Protein AF-A0A7V6HA42-F1 (afdb_monomer_lite)

Radius of gyration: 29.82 Å; chains: 1; bounding box: 73×86×100 Å

Sequence (448 aa):
MPERFSRFILLVAVVLAMALSLPCAVLAARSSFYERDGDFLLFQGSDQASVTAIGRHRIIYTETPSPRYETEALFPDGSWVVVNQDNGDRLLEIQTFNPKMTFQLETALPLFDQPSDHERYSLNRNAEPNLYMVGRKAYDFVELSLADGSTGWIRLPENTTDRELVKPGHFIGQLKTLDERISRDLTVKTEISPAAARAQTDMVPEYVTVHNASNFEDYADAEWHAYQLSILTYTPGVTYHYVVDDKEAFHLTPLNEVTYHAGDRFLNGNGASVAIEICDYANGRYYPAAEVNGAKLAASVLYQLGLPKENLRFHRDWNGKECPLSMIEQSRGSVGLEAFVELVYAEYETLVLTYGQPERLVGEPDPAAAMTRPVRQRETFLRESLVRETDVAGAEVTRYVMESVEVPDRSDYGALPWIAGGIFVLTVAGGIVYSVRRSKDQGFPLDP

Foldseek 3Di:
DPPVVVVVVVVVVVVVVVVVPDPPPPPPFPFDKDWDWAWKWKQFAPVGDIATWTKIWIWTQGPDDATDTWIWTQGPVRDIDTQDVVRVMDIWGKDFDVVWFKKFFQAWFWWFPDPDPDPVRTPVGTDHGDIFTFGIDTQQKTWGQDPVRDITIGGQDWPDFDDDPPRRMATPQDAFDFDQVQLPQAAEAEDAADPQLFRSAFAQAAAAAEFEPPDADQPQAQVVVLVVSNPDRHDPDFDAQWEFELHHMYGHGTPGGFTHHLPLPRHCVRRHYHYYYQYPDDPLPRSQSSLLSSLSVRLSVCQQQLYDLVRYHYSCSRRNPCTVVCQCVVPSVHPHDVVSSVSNVVSNVVSCVVPNRRDRRRDDPDVVVVPPDDDDDFDKDWDWDWDWDADPVGHIDIDIDTDTDGDPDPPPDDDDDDDDDDDDDDDDDDDDDDDDDDDDDDDDDDDD

Structure (mmCIF, N/CA/C/O backbone):
data_AF-A0A7V6HA42-F1
#
_entry.id   AF-A0A7V6HA42-F1
#
loop_
_atom_site.group_PDB
_atom_site.id
_atom_site.type_symbol
_atom_site.label_atom_id
_atom_site.label_alt_id
_atom_site.label_comp_id
_atom_site.label_asym_id
_atom_site.label_entity_id
_atom_site.label_seq_id
_atom_site.pdbx_PDB_ins_code
_atom_site.Cartn_x
_atom_site.Cartn_y
_atom_site.Cartn_z
_atom_site.occupancy
_atom_site.B_iso_or_equiv
_atom_site.auth_seq_id
_atom_site.auth_comp_id
_atom_site.auth_asym_id
_atom_site.auth_atom_id
_atom_site.pdbx_PDB_model_num
ATOM 1 N N . MET A 1 1 ? 5.330 -2.368 -69.471 1.00 52.22 1 MET A N 1
ATOM 2 C CA . MET A 1 1 ? 5.519 -1.900 -68.082 1.00 52.22 1 MET A CA 1
ATOM 3 C C . MET A 1 1 ? 5.050 -0.443 -67.827 1.00 52.22 1 MET A C 1
ATOM 5 O O . MET A 1 1 ? 5.835 0.308 -67.268 1.00 52.22 1 MET A O 1
ATOM 9 N N . PRO A 1 2 ? 3.797 -0.016 -68.126 1.00 48.62 2 PRO A N 1
ATOM 10 C CA . PRO A 1 2 ? 3.289 1.267 -67.596 1.00 48.62 2 PRO A CA 1
ATOM 11 C C . PRO A 1 2 ? 2.179 1.127 -66.533 1.00 48.62 2 PRO A C 1
ATOM 13 O O . PRO A 1 2 ? 1.991 2.024 -65.719 1.00 48.62 2 PRO A O 1
ATOM 16 N N . GLU A 1 3 ? 1.464 -0.000 -66.466 1.00 45.16 3 GLU A N 1
ATOM 17 C CA . GLU A 1 3 ? 0.242 -0.085 -65.643 1.00 45.16 3 GLU A CA 1
ATOM 18 C C . GLU A 1 3 ? 0.476 -0.327 -64.142 1.00 45.16 3 GLU A C 1
ATOM 20 O O . GLU A 1 3 ? -0.359 0.047 -63.319 1.00 45.16 3 GLU A O 1
ATOM 25 N N . ARG A 1 4 ? 1.622 -0.900 -63.744 1.00 45.44 4 ARG A N 1
ATOM 26 C CA . ARG A 1 4 ? 1.931 -1.144 -62.319 1.00 45.44 4 ARG A CA 1
ATOM 27 C C . ARG A 1 4 ? 2.434 0.101 -61.577 1.00 45.44 4 ARG A C 1
ATOM 29 O O . ARG A 1 4 ? 2.236 0.189 -60.372 1.00 45.44 4 ARG A O 1
ATOM 36 N N . PHE A 1 5 ? 3.006 1.080 -62.283 1.00 45.78 5 PHE A N 1
ATOM 37 C CA . PHE A 1 5 ? 3.467 2.341 -61.682 1.00 45.78 5 PHE A CA 1
ATOM 38 C C . PHE A 1 5 ? 2.310 3.318 -61.422 1.00 45.78 5 PHE A C 1
ATOM 40 O O . PHE A 1 5 ? 2.297 4.017 -60.413 1.00 45.78 5 PHE A O 1
ATOM 47 N N . SER A 1 6 ? 1.286 3.309 -62.282 1.00 49.53 6 SER A N 1
ATOM 48 C CA . SER A 1 6 ? 0.125 4.197 -62.145 1.00 49.53 6 SER A CA 1
ATOM 49 C C . SER A 1 6 ? -0.781 3.812 -60.963 1.00 49.53 6 SER A C 1
ATOM 51 O O . SER A 1 6 ? -1.270 4.686 -60.252 1.00 49.53 6 SER A O 1
ATOM 53 N N . ARG A 1 7 ? -0.919 2.510 -60.658 1.00 46.53 7 ARG A N 1
ATOM 54 C CA . ARG A 1 7 ? -1.673 2.043 -59.477 1.00 46.53 7 ARG A CA 1
ATOM 55 C C . ARG A 1 7 ? -0.972 2.334 -58.146 1.00 46.53 7 ARG A C 1
ATOM 57 O O . ARG A 1 7 ? -1.657 2.551 -57.154 1.00 46.53 7 ARG A O 1
ATOM 64 N N . PHE A 1 8 ? 0.361 2.383 -58.121 1.00 48.44 8 PHE A N 1
ATOM 65 C CA . PHE A 1 8 ? 1.121 2.688 -56.903 1.00 48.44 8 PHE A CA 1
ATOM 66 C C . PHE A 1 8 ? 1.039 4.180 -56.540 1.00 48.44 8 PHE A C 1
ATOM 68 O O . PHE A 1 8 ? 0.857 4.526 -55.378 1.00 48.44 8 PHE A O 1
ATOM 75 N N . ILE A 1 9 ? 1.066 5.065 -57.544 1.00 53.25 9 ILE A N 1
ATOM 76 C CA . ILE A 1 9 ? 0.915 6.516 -57.348 1.00 53.25 9 ILE A CA 1
ATOM 77 C C . ILE A 1 9 ? -0.519 6.873 -56.925 1.00 53.25 9 ILE A C 1
ATOM 79 O O . ILE A 1 9 ? -0.705 7.724 -56.059 1.00 53.25 9 ILE A O 1
ATOM 83 N N . LEU A 1 10 ? -1.534 6.184 -57.463 1.00 48.78 10 LEU A N 1
ATOM 84 C CA . LEU A 1 10 ? -2.928 6.406 -57.066 1.00 48.78 10 LEU A CA 1
ATOM 85 C C . LEU A 1 10 ? -3.211 5.916 -55.634 1.00 48.78 10 LEU A C 1
ATOM 87 O O . LEU A 1 10 ? -3.948 6.572 -54.906 1.00 48.78 10 LEU A O 1
ATOM 91 N N . LEU A 1 11 ? -2.595 4.808 -55.201 1.00 45.09 11 LEU A N 1
ATOM 92 C CA . LEU A 1 11 ? -2.746 4.292 -53.836 1.00 45.09 11 LEU A CA 1
ATOM 93 C C . LEU A 1 11 ? -2.075 5.214 -52.802 1.00 45.09 11 LEU A C 1
ATOM 95 O O . LEU A 1 11 ? -2.665 5.495 -51.765 1.00 45.09 11 LEU A O 1
ATOM 99 N N . VAL A 1 12 ? -0.891 5.757 -53.112 1.00 50.09 12 VAL A N 1
ATOM 100 C CA . VAL A 1 12 ? -0.201 6.733 -52.247 1.00 50.09 12 VAL A CA 1
ATOM 101 C C . VAL A 1 12 ? -0.962 8.064 -52.187 1.00 50.09 12 VAL A C 1
ATOM 103 O O . VAL A 1 12 ? -1.073 8.650 -51.115 1.00 50.09 12 VAL A O 1
ATOM 106 N N . ALA A 1 13 ? -1.560 8.514 -53.296 1.00 46.91 13 ALA A N 1
ATOM 107 C CA . ALA A 1 13 ? -2.374 9.731 -53.321 1.00 46.91 13 ALA A CA 1
ATOM 108 C C . ALA A 1 13 ? -3.707 9.584 -52.562 1.00 46.91 13 ALA A C 1
ATOM 110 O O . ALA A 1 13 ? -4.138 10.532 -51.914 1.00 46.91 13 ALA A O 1
ATOM 111 N N . VAL A 1 14 ? -4.343 8.405 -52.589 1.00 48.69 14 VAL A N 1
ATOM 112 C CA . VAL A 1 14 ? -5.576 8.135 -51.823 1.00 48.69 14 VAL A CA 1
ATOM 113 C C . VAL A 1 14 ? -5.285 7.995 -50.325 1.00 48.69 14 VAL A C 1
ATOM 115 O O . VAL A 1 14 ? -6.056 8.504 -49.516 1.00 48.69 14 VAL A O 1
ATOM 118 N N . VAL A 1 15 ? -4.147 7.405 -49.941 1.00 48.31 15 VAL A N 1
ATOM 119 C CA . VAL A 1 15 ? -3.717 7.340 -48.531 1.00 48.31 15 VAL A CA 1
ATOM 120 C C . VAL A 1 15 ? -3.322 8.728 -48.001 1.00 48.31 15 VAL A C 1
ATOM 122 O O . VAL A 1 15 ? -3.699 9.070 -46.882 1.00 48.31 15 VAL A O 1
ATOM 125 N N . LEU A 1 16 ? -2.664 9.579 -48.804 1.00 40.06 16 LEU A N 1
ATOM 126 C CA . LEU A 1 16 ? -2.391 10.973 -48.417 1.00 40.06 16 LEU A CA 1
ATOM 127 C C . LEU A 1 16 ? -3.655 11.849 -48.383 1.00 40.06 16 LEU A C 1
ATOM 129 O O . LEU A 1 16 ? -3.765 12.716 -47.521 1.00 40.06 16 LEU A O 1
ATOM 133 N N . ALA A 1 17 ? -4.621 11.632 -49.281 1.00 39.47 17 ALA A N 1
ATOM 134 C CA . ALA A 1 17 ? -5.876 12.386 -49.287 1.00 39.47 17 ALA A CA 1
ATOM 135 C C . ALA A 1 17 ? -6.802 11.992 -48.123 1.00 39.47 17 ALA A C 1
ATOM 137 O O . ALA A 1 17 ? -7.477 12.859 -47.577 1.00 39.47 17 ALA A O 1
ATOM 138 N N . MET A 1 18 ? -6.782 10.726 -47.681 1.00 37.75 18 MET A N 1
ATOM 139 C CA . MET A 1 18 ? -7.481 10.296 -46.461 1.00 37.75 18 MET A CA 1
ATOM 140 C C . MET A 1 18 ? -6.810 10.799 -45.172 1.00 37.75 18 MET A C 1
ATOM 142 O O . MET A 1 18 ? -7.495 10.979 -44.170 1.00 37.75 18 MET A O 1
ATOM 146 N N . ALA A 1 19 ? -5.506 11.099 -45.199 1.00 40.06 19 ALA A N 1
ATOM 147 C CA . ALA A 1 19 ? -4.806 11.743 -44.084 1.00 40.06 19 ALA A CA 1
ATOM 148 C C . ALA A 1 19 ? -5.057 13.266 -43.995 1.00 40.06 19 ALA A C 1
ATOM 150 O O . ALA A 1 19 ? -4.830 13.863 -42.946 1.00 40.06 19 ALA A O 1
ATOM 151 N N . LEU A 1 20 ? -5.546 13.898 -45.072 1.00 39.34 20 LEU A N 1
ATOM 152 C CA . LEU A 1 20 ? -5.765 15.352 -45.165 1.00 39.34 20 LEU A CA 1
ATOM 153 C C . LEU A 1 20 ? -7.242 15.777 -45.093 1.00 39.34 20 LEU A C 1
ATOM 155 O O . LEU A 1 20 ? -7.537 16.968 -45.164 1.00 39.34 20 LEU A O 1
ATOM 159 N N . SER A 1 21 ? -8.171 14.833 -44.917 1.00 38.72 21 SER A N 1
ATOM 160 C CA . SER A 1 21 ? -9.599 15.111 -44.707 1.00 38.72 21 SER A CA 1
ATOM 161 C C . SER A 1 21 ? -10.108 14.602 -43.359 1.00 38.72 21 SER A C 1
ATOM 163 O O . SER A 1 21 ? -11.267 14.198 -43.242 1.00 38.72 21 SER A O 1
ATOM 165 N N . LEU A 1 22 ? -9.256 14.606 -42.332 1.00 37.03 22 LEU A N 1
ATOM 166 C CA . LEU A 1 22 ? -9.762 14.612 -40.967 1.00 37.03 22 LEU A CA 1
ATOM 167 C C . LEU A 1 22 ? -10.453 15.968 -40.769 1.00 37.03 22 LEU A C 1
ATOM 169 O O . LEU A 1 22 ? -9.834 16.999 -41.056 1.00 37.03 22 LEU A O 1
ATOM 173 N N . PRO A 1 23 ? -11.730 16.007 -40.342 1.00 36.47 23 PRO A N 1
ATOM 174 C CA . PRO A 1 23 ? -12.334 17.267 -39.948 1.00 36.47 23 PRO A CA 1
ATOM 175 C C . PRO A 1 23 ? -11.401 17.901 -38.924 1.00 36.47 23 PRO A C 1
ATOM 177 O O . PRO A 1 23 ? -10.798 17.183 -38.127 1.00 36.47 23 PRO A O 1
ATOM 180 N N . CYS A 1 24 ? -11.262 19.225 -38.995 1.00 34.31 24 CYS A N 1
ATOM 181 C CA . CYS A 1 24 ? -10.639 20.041 -37.968 1.00 34.31 24 CYS A CA 1
ATOM 182 C C . CYS A 1 24 ? -11.314 19.660 -36.647 1.00 34.31 24 CYS A C 1
ATOM 184 O O . CYS A 1 24 ? -12.379 20.178 -36.308 1.00 34.31 24 CYS A O 1
ATOM 186 N N . ALA A 1 25 ? -10.764 18.649 -35.979 1.00 35.97 25 ALA A N 1
ATOM 187 C CA . ALA A 1 25 ? -11.203 18.232 -34.681 1.00 35.97 25 ALA A CA 1
ATOM 188 C C . ALA A 1 25 ? -10.889 19.455 -33.846 1.00 35.97 25 ALA A C 1
ATOM 190 O O . ALA A 1 25 ? -9.731 19.849 -33.703 1.00 35.97 25 ALA A O 1
ATOM 191 N N . VAL A 1 26 ? -11.947 20.108 -33.376 1.00 33.31 26 VAL A N 1
ATOM 192 C CA . VAL A 1 26 ? -11.886 20.839 -32.123 1.00 33.31 26 VAL A CA 1
ATOM 193 C C . VAL A 1 26 ? -10.992 19.982 -31.235 1.00 33.31 26 VAL A C 1
ATOM 195 O O . VAL A 1 26 ? -11.309 18.807 -31.030 1.00 33.31 26 VAL A O 1
ATOM 198 N N . LEU A 1 27 ? -9.831 20.513 -30.842 1.00 34.91 27 LEU A N 1
ATOM 199 C CA . LEU A 1 27 ? -9.032 19.972 -29.752 1.00 34.91 27 LEU A CA 1
ATOM 200 C C . LEU A 1 27 ? -9.965 20.000 -28.539 1.00 34.91 27 LEU A C 1
ATOM 202 O O . LEU A 1 27 ? -10.004 20.958 -27.776 1.00 34.91 27 LEU A O 1
ATOM 206 N N . ALA A 1 28 ? -10.840 19.001 -28.448 1.00 34.16 28 ALA A N 1
ATOM 207 C CA . ALA A 1 28 ? -11.489 18.637 -27.222 1.00 34.16 28 ALA A CA 1
ATOM 208 C C . ALA A 1 28 ? -10.314 18.180 -26.380 1.00 34.16 28 ALA A C 1
ATOM 210 O O . ALA A 1 28 ? -9.747 17.122 -26.664 1.00 34.16 28 ALA A O 1
ATOM 211 N N . ALA A 1 29 ? -9.895 19.048 -25.458 1.00 37.75 29 ALA A N 1
ATOM 212 C CA . ALA A 1 29 ? -8.908 18.713 -24.455 1.00 37.75 29 ALA A CA 1
ATOM 213 C C . ALA A 1 29 ? -9.245 17.304 -23.968 1.00 37.75 29 ALA A C 1
ATOM 215 O O . ALA A 1 29 ? -10.366 17.067 -23.501 1.00 37.75 29 ALA A O 1
ATOM 216 N N . ARG A 1 30 ? -8.350 16.341 -24.202 1.00 39.38 30 ARG A N 1
ATOM 217 C CA . ARG A 1 30 ? -8.581 14.974 -23.737 1.00 39.38 30 ARG A CA 1
ATOM 218 C C . ARG A 1 30 ? -8.396 15.015 -22.230 1.00 39.38 30 ARG A C 1
ATOM 220 O O . ARG A 1 30 ? -7.296 14.797 -21.740 1.00 39.38 30 ARG A O 1
ATOM 227 N N . SER A 1 31 ? -9.465 15.301 -21.496 1.00 46.41 31 SER A N 1
ATOM 228 C CA . SER A 1 31 ? -9.495 14.982 -20.082 1.00 46.41 31 SER A CA 1
ATOM 229 C C . SER A 1 31 ? -9.610 13.469 -19.958 1.00 46.41 31 SER A C 1
ATOM 231 O O . SER A 1 31 ? -10.688 12.888 -20.076 1.00 46.41 31 SER A O 1
ATOM 233 N N . SER A 1 32 ? -8.474 12.799 -19.770 1.00 54.22 32 SER A N 1
ATOM 234 C CA . SER A 1 32 ? -8.505 11.508 -19.098 1.00 54.22 32 SER A CA 1
ATOM 235 C C . SER A 1 32 ? -8.945 11.759 -17.657 1.00 54.22 32 SER A C 1
ATOM 237 O O . SER A 1 32 ? -8.705 12.830 -17.089 1.00 54.22 32 SER A O 1
ATOM 239 N N . PHE A 1 33 ? -9.626 10.790 -17.065 1.00 56.53 33 PHE A N 1
ATOM 240 C CA . PHE A 1 33 ? -9.879 10.819 -15.640 1.00 56.53 33 PHE A CA 1
ATOM 241 C C . PHE A 1 33 ? -9.816 9.415 -15.054 1.00 56.53 33 PHE A C 1
ATOM 243 O O . PHE A 1 33 ? -10.114 8.442 -15.745 1.00 56.53 33 PHE A O 1
ATOM 250 N N . TYR A 1 34 ? -9.372 9.321 -13.805 1.00 61.88 34 TYR A N 1
ATOM 251 C CA . TYR A 1 34 ? -9.397 8.084 -13.028 1.00 61.88 34 TYR A CA 1
ATOM 252 C C . TYR A 1 34 ? -10.544 8.172 -12.026 1.00 61.88 34 TYR A C 1
ATOM 254 O O . TYR A 1 34 ? -10.629 9.171 -11.312 1.00 61.88 34 TYR A O 1
ATOM 262 N N . GLU A 1 35 ? -11.424 7.167 -12.005 1.00 67.88 35 GLU A N 1
ATOM 263 C CA . GLU A 1 35 ? -12.511 7.052 -11.028 1.00 67.88 35 GLU A CA 1
ATOM 264 C C . GLU A 1 35 ? -12.312 5.805 -10.183 1.00 67.88 35 GLU A C 1
ATOM 266 O O . GLU A 1 35 ? -12.029 4.725 -10.706 1.00 67.88 35 GLU A O 1
ATOM 271 N N . ARG A 1 36 ? -12.514 5.949 -8.876 1.00 68.56 36 ARG A N 1
ATOM 272 C CA . ARG A 1 36 ? -12.565 4.816 -7.962 1.00 68.56 36 ARG A CA 1
ATOM 273 C C . ARG A 1 36 ? -13.710 4.977 -6.986 1.00 68.56 36 ARG A C 1
ATOM 275 O O . ARG A 1 36 ? -13.745 5.969 -6.257 1.00 68.56 36 ARG A O 1
ATOM 282 N N . ASP A 1 37 ? -14.579 3.975 -6.964 1.00 70.25 37 ASP A N 1
ATOM 283 C CA . ASP A 1 37 ? -15.647 3.852 -5.982 1.00 70.25 37 ASP A CA 1
ATOM 284 C C . ASP A 1 37 ? -15.126 3.177 -4.698 1.00 70.25 37 ASP A C 1
ATOM 286 O O . ASP A 1 37 ? -14.167 2.399 -4.724 1.00 70.25 37 ASP A O 1
ATOM 290 N N . GLY A 1 38 ? -15.769 3.472 -3.573 1.00 72.12 38 GLY A N 1
ATOM 291 C CA . GLY A 1 38 ? -15.475 2.882 -2.267 1.00 72.12 38 GLY A CA 1
ATOM 292 C C . GLY A 1 38 ? -16.527 3.266 -1.230 1.00 72.12 38 GLY A C 1
ATOM 293 O O . GLY A 1 38 ? -17.397 4.103 -1.495 1.00 72.12 38 GLY A O 1
ATOM 294 N N . ASP A 1 39 ? -16.441 2.663 -0.047 1.00 79.19 39 ASP A N 1
ATOM 295 C CA . ASP A 1 39 ? -17.234 3.075 1.109 1.00 79.19 39 ASP A CA 1
ATOM 296 C C . ASP A 1 39 ? -16.535 4.251 1.783 1.00 79.19 39 ASP A C 1
ATOM 298 O O . ASP A 1 39 ? -15.363 4.156 2.144 1.00 79.19 39 ASP A O 1
ATOM 302 N N . PHE A 1 40 ? -17.236 5.366 1.975 1.00 79.06 40 PHE A N 1
ATOM 303 C CA . PHE A 1 40 ? -16.647 6.538 2.609 1.00 79.06 40 PHE A CA 1
ATOM 304 C C . PHE A 1 40 ? -17.547 7.111 3.698 1.00 79.06 40 PHE A C 1
ATOM 306 O O . PHE A 1 40 ? -18.774 6.981 3.709 1.00 79.06 40 PHE A O 1
ATOM 313 N N . LEU A 1 41 ? -16.906 7.806 4.624 1.00 82.38 41 LEU A N 1
ATOM 314 C CA . LEU A 1 41 ? -17.550 8.679 5.578 1.00 82.38 41 LEU A CA 1
ATOM 315 C C . LEU A 1 41 ? -17.132 10.113 5.269 1.00 82.38 41 LEU A C 1
ATOM 317 O O . LEU A 1 41 ? -15.956 10.469 5.378 1.00 82.38 41 LEU A O 1
ATOM 321 N N . LEU A 1 42 ? -18.103 10.925 4.857 1.00 81.31 42 LEU A N 1
ATOM 322 C CA . LEU A 1 42 ? -17.901 12.348 4.627 1.00 81.31 42 LEU A CA 1
ATOM 323 C C . LEU A 1 42 ? -18.226 13.110 5.905 1.00 81.31 42 LEU A C 1
ATOM 325 O O . LEU A 1 42 ? -19.347 13.023 6.393 1.00 81.31 42 LEU A O 1
ATOM 329 N N . PHE A 1 43 ? -17.268 13.885 6.396 1.00 82.25 43 PHE A N 1
ATOM 330 C CA . PHE A 1 43 ? -17.441 14.899 7.428 1.00 82.25 43 PHE A CA 1
ATOM 331 C C . PHE A 1 43 ? -17.583 16.254 6.744 1.00 82.25 43 PHE A C 1
ATOM 333 O O . PHE A 1 43 ? -16.677 16.656 6.014 1.00 82.25 43 PHE A O 1
ATOM 340 N N . GLN A 1 44 ? -18.704 16.939 6.967 1.00 78.44 44 GLN A N 1
ATOM 341 C CA . GLN A 1 44 ? -19.002 18.224 6.336 1.00 78.44 44 GLN A CA 1
ATOM 342 C C . GLN A 1 44 ? -18.708 19.394 7.277 1.00 78.44 44 GLN A C 1
ATOM 344 O O . GLN A 1 44 ? -19.279 19.486 8.368 1.00 78.44 44 GLN A O 1
ATOM 349 N N . GLY A 1 45 ? -17.862 20.312 6.810 1.00 72.94 45 GLY A N 1
ATOM 350 C CA . GLY A 1 45 ? -17.476 21.529 7.512 1.00 72.94 45 GLY A CA 1
ATOM 351 C C . GLY A 1 45 ? -16.706 21.309 8.820 1.00 72.94 45 GLY A C 1
ATOM 352 O O . GLY A 1 45 ? -16.531 20.195 9.320 1.00 72.94 45 GLY A O 1
ATOM 353 N N . SER A 1 46 ? -16.284 22.419 9.433 1.00 66.88 46 SER A N 1
ATOM 354 C CA . SER A 1 46 ? -15.661 22.415 10.767 1.00 66.88 46 SER A CA 1
ATOM 355 C C . SER A 1 46 ? -16.569 21.826 11.852 1.00 66.88 46 SER A C 1
ATOM 357 O O . SER A 1 46 ? -16.074 21.285 12.837 1.00 66.88 46 SER A O 1
ATOM 359 N N . ASP A 1 47 ? -17.888 21.875 11.636 1.00 61.00 47 ASP A N 1
ATOM 360 C CA . ASP A 1 47 ? -18.916 21.396 12.564 1.00 61.00 47 ASP A CA 1
ATOM 361 C C . ASP A 1 47 ? -19.317 19.927 12.294 1.00 61.00 47 ASP A C 1
ATOM 363 O O . ASP A 1 47 ? -20.382 19.482 12.720 1.00 61.00 47 ASP A O 1
ATOM 367 N N . GLN A 1 48 ? -18.446 19.176 11.604 1.00 66.06 48 GLN A N 1
ATOM 368 C CA . GLN A 1 48 ? -18.232 17.717 11.580 1.00 66.06 48 GLN A CA 1
ATOM 369 C C . GLN A 1 48 ? -19.434 16.775 11.387 1.00 66.06 48 GLN A C 1
ATOM 371 O O . GLN A 1 48 ? -19.259 15.575 11.568 1.00 66.06 48 GLN A O 1
ATOM 376 N N . ALA A 1 49 ? -20.627 17.232 10.996 1.00 68.19 49 ALA A N 1
ATOM 377 C CA . ALA A 1 49 ? -21.728 16.315 10.684 1.00 68.19 49 ALA A CA 1
ATOM 378 C C . ALA A 1 49 ? -21.273 15.278 9.640 1.00 68.19 49 ALA A C 1
ATOM 380 O O . ALA A 1 49 ? -20.712 15.643 8.607 1.00 68.19 49 ALA A O 1
ATOM 381 N N . SER A 1 50 ? -21.475 13.995 9.942 1.00 72.12 50 SER A N 1
ATOM 382 C CA . SER A 1 50 ? -21.032 12.893 9.097 1.00 72.12 50 SER A CA 1
ATOM 383 C C . SER A 1 50 ? -22.208 12.257 8.368 1.00 72.12 50 SER A C 1
ATOM 385 O O . SER A 1 50 ? -23.308 12.124 8.911 1.00 72.12 50 SER A O 1
ATOM 387 N N . VAL A 1 51 ? -21.972 11.844 7.128 1.00 70.12 51 VAL A N 1
ATOM 388 C CA . VAL A 1 51 ? -22.931 11.069 6.340 1.00 70.12 51 VAL A CA 1
ATOM 389 C C . VAL A 1 51 ? -22.190 9.890 5.729 1.00 70.12 51 VAL A C 1
ATOM 391 O O . VAL A 1 51 ? -21.119 10.054 5.141 1.00 70.12 51 VAL A O 1
ATOM 394 N N . THR A 1 52 ? -22.747 8.687 5.888 1.00 71.44 52 THR A N 1
ATOM 395 C CA . THR A 1 52 ? -22.282 7.521 5.133 1.00 71.44 52 THR A CA 1
ATOM 396 C C . THR A 1 52 ? -22.558 7.775 3.661 1.00 71.44 52 THR A C 1
ATOM 398 O O . THR A 1 52 ? -23.704 8.004 3.273 1.00 71.44 52 THR A O 1
ATOM 401 N N . ALA A 1 53 ? -21.506 7.745 2.859 1.00 65.31 53 ALA A N 1
ATOM 402 C CA . ALA A 1 53 ? -21.561 8.029 1.441 1.00 65.31 53 ALA A CA 1
ATOM 403 C C . ALA A 1 53 ? -20.870 6.901 0.676 1.00 65.31 53 ALA A C 1
ATOM 405 O O . ALA A 1 53 ? -19.944 6.261 1.174 1.00 65.31 53 ALA A O 1
ATOM 406 N N . ILE A 1 54 ? -21.298 6.689 -0.562 1.00 66.00 54 ILE A N 1
ATOM 407 C CA . ILE A 1 54 ? -20.442 6.008 -1.530 1.00 66.00 54 ILE A CA 1
ATOM 408 C C . ILE A 1 54 ? -19.585 7.115 -2.124 1.00 66.00 54 ILE A C 1
ATOM 410 O O . ILE A 1 54 ? -20.106 8.112 -2.601 1.00 66.00 54 ILE A O 1
ATOM 414 N N . GLY A 1 55 ? -18.273 7.015 -2.035 1.00 62.66 55 GLY A N 1
ATOM 415 C CA . GLY A 1 55 ? -17.384 8.044 -2.568 1.00 62.66 55 GLY A CA 1
ATOM 416 C C . GLY A 1 55 ? -16.865 7.632 -3.926 1.00 62.66 55 GLY A C 1
ATOM 417 O O . GLY A 1 55 ? -16.674 6.447 -4.187 1.00 62.66 55 GLY A O 1
ATOM 418 N N . ARG A 1 56 ? -16.616 8.626 -4.772 1.00 67.06 56 ARG A N 1
ATOM 419 C CA . ARG A 1 56 ? -15.869 8.479 -6.011 1.00 67.06 56 ARG A CA 1
ATOM 420 C C . ARG A 1 56 ? -14.722 9.462 -5.995 1.00 67.06 56 ARG A C 1
ATOM 422 O O . ARG A 1 56 ? -14.910 10.676 -6.032 1.00 67.06 56 ARG A O 1
ATOM 429 N N . HIS A 1 57 ? -13.507 8.941 -5.979 1.00 66.31 57 HIS A N 1
ATOM 430 C CA . HIS A 1 57 ? -12.349 9.789 -6.204 1.00 66.31 57 HIS A CA 1
ATOM 431 C C . HIS A 1 57 ? -12.171 9.993 -7.708 1.00 66.31 57 HIS A C 1
ATOM 433 O O . HIS A 1 57 ? -12.002 9.001 -8.416 1.00 66.31 57 HIS A O 1
ATOM 439 N N . ARG A 1 58 ? -12.238 11.243 -8.191 1.00 67.56 58 ARG A N 1
ATOM 440 C CA . ARG A 1 58 ? -12.097 11.580 -9.609 1.00 67.56 58 ARG A CA 1
ATOM 441 C C . ARG A 1 58 ? -10.868 12.451 -9.846 1.00 67.56 58 ARG A C 1
ATOM 443 O O . ARG A 1 58 ? -10.781 13.595 -9.412 1.00 67.56 58 ARG A O 1
ATOM 450 N N . ILE A 1 59 ? -9.916 11.947 -10.614 1.00 61.34 59 ILE A N 1
ATOM 451 C CA . ILE A 1 59 ? -8.740 12.735 -11.005 1.00 61.34 59 ILE A CA 1
ATOM 452 C C . ILE A 1 59 ? -8.956 13.221 -12.422 1.00 61.34 59 ILE A C 1
ATOM 454 O O . ILE A 1 59 ? -9.075 12.388 -13.305 1.00 61.34 59 ILE A O 1
ATOM 458 N N . ILE A 1 60 ? -9.020 14.533 -12.652 1.00 64.25 60 ILE A N 1
ATOM 459 C CA . ILE A 1 60 ? -9.236 15.120 -13.977 1.00 64.25 60 ILE A CA 1
ATOM 460 C C . ILE A 1 60 ? -7.907 15.669 -14.498 1.00 64.25 60 ILE A C 1
ATOM 462 O O . ILE A 1 60 ? -7.391 16.697 -14.046 1.00 64.25 60 ILE A O 1
ATOM 466 N N . TYR A 1 61 ? -7.359 15.007 -15.512 1.00 58.03 61 TYR A N 1
ATOM 467 C CA . TYR A 1 61 ? -6.177 15.503 -16.202 1.00 58.03 61 TYR A CA 1
ATOM 468 C C . TYR A 1 61 ? -6.611 16.643 -17.139 1.00 58.03 61 TYR A C 1
ATOM 470 O O . TYR A 1 61 ? -7.476 16.463 -17.993 1.00 58.03 61 TYR A O 1
ATOM 478 N N . THR A 1 62 ? -6.063 17.848 -16.959 1.00 54.34 62 THR A N 1
ATOM 479 C CA . THR A 1 62 ? -6.322 18.994 -17.854 1.00 54.34 62 THR A CA 1
ATOM 480 C C . THR A 1 62 ? -5.038 19.374 -18.576 1.00 54.34 62 THR A C 1
ATOM 482 O O . THR A 1 62 ? -3.965 19.243 -18.003 1.00 54.34 62 THR A O 1
ATOM 485 N N . GLU A 1 63 ? -5.127 19.894 -19.803 1.00 52.69 63 GLU A N 1
ATOM 486 C CA . GLU A 1 63 ? -3.966 20.322 -20.615 1.00 52.69 63 GLU A CA 1
ATOM 487 C C . GLU A 1 63 ? -3.262 21.600 -20.086 1.00 52.69 63 GLU A C 1
ATOM 489 O O . GLU A 1 63 ? -2.467 22.231 -20.779 1.00 52.69 63 GLU A O 1
ATOM 494 N N . THR A 1 64 ? -3.549 22.008 -18.847 1.00 47.97 64 THR A N 1
ATOM 495 C CA . THR A 1 64 ? -2.919 23.130 -18.130 1.00 47.97 64 THR A CA 1
ATOM 496 C C . THR A 1 64 ? -2.039 22.594 -16.998 1.00 47.97 64 THR A C 1
ATOM 498 O O . THR A 1 64 ? -2.309 21.499 -16.521 1.00 47.97 64 THR A O 1
ATOM 501 N N . PRO A 1 65 ? -0.996 23.321 -16.542 1.00 49.91 65 PRO A N 1
ATOM 502 C CA . PRO A 1 65 ? 0.263 22.739 -16.046 1.00 49.91 65 PRO A CA 1
ATOM 503 C C . PRO A 1 65 ? 0.184 22.039 -14.677 1.00 49.91 65 PRO A C 1
ATOM 505 O O . PRO A 1 65 ? 1.208 21.772 -14.054 1.00 49.91 65 PRO A O 1
ATOM 508 N N . SER A 1 66 ? -1.013 21.766 -14.165 1.00 53.72 66 SER A N 1
ATOM 509 C CA . SER A 1 66 ? -1.219 20.937 -12.986 1.00 53.72 66 SER A CA 1
ATOM 510 C C . SER A 1 66 ? -2.539 20.168 -13.122 1.00 53.72 66 SER A C 1
ATOM 512 O O . SER A 1 66 ? -3.578 20.796 -13.362 1.00 53.72 66 SER A O 1
ATOM 514 N N . PRO A 1 67 ? -2.529 18.832 -12.974 1.00 57.19 67 PRO A N 1
ATOM 515 C CA . PRO A 1 67 ? -3.756 18.051 -12.912 1.00 57.19 67 PRO A CA 1
ATOM 516 C C . PRO A 1 67 ? -4.630 18.546 -11.756 1.00 57.19 67 PRO A C 1
ATOM 518 O O . PRO A 1 67 ? -4.126 18.929 -10.698 1.00 57.19 67 PRO A O 1
ATOM 521 N N . ARG A 1 68 ? -5.949 18.569 -11.972 1.00 64.19 68 ARG A N 1
ATOM 522 C CA . ARG A 1 68 ? -6.918 18.874 -10.917 1.00 64.19 68 ARG A CA 1
ATOM 523 C C . ARG A 1 68 ? -7.496 17.558 -10.428 1.00 64.19 68 ARG A C 1
ATOM 525 O O . ARG A 1 68 ? -7.974 16.762 -11.227 1.00 64.19 68 ARG A O 1
ATOM 532 N N . TYR A 1 69 ? -7.461 17.325 -9.127 1.00 66.75 69 TYR A N 1
ATOM 533 C CA . TYR A 1 69 ? -8.175 16.208 -8.524 1.00 66.75 69 TYR A CA 1
ATOM 534 C C . TYR A 1 69 ? -9.410 16.746 -7.812 1.00 66.75 69 TYR A C 1
ATOM 536 O O . TYR A 1 69 ? -9.35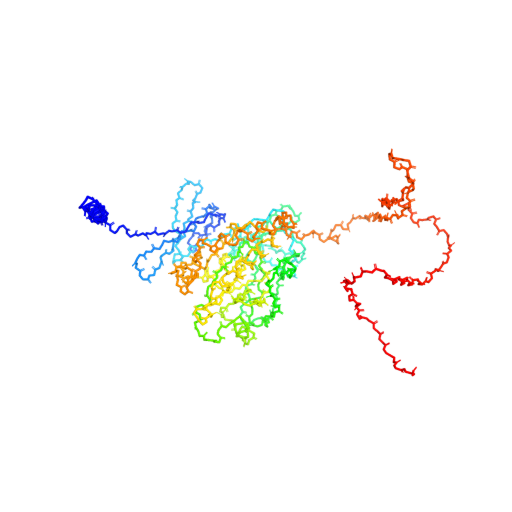2 17.753 -7.107 1.00 66.75 69 TYR A O 1
ATOM 544 N N . GLU A 1 70 ? -10.533 16.082 -8.036 1.00 69.12 70 GLU A N 1
ATOM 545 C CA . GLU A 1 70 ? -11.813 16.383 -7.419 1.00 69.12 70 GLU A CA 1
ATOM 546 C C . GLU A 1 70 ? -12.290 15.101 -6.742 1.00 69.12 70 GLU A C 1
ATOM 548 O O . GLU A 1 70 ? -12.567 14.083 -7.371 1.00 69.12 70 GLU A O 1
ATOM 553 N N . THR A 1 71 ? -12.353 15.119 -5.418 1.00 70.88 71 THR A N 1
ATOM 554 C CA . THR A 1 71 ? -12.989 14.021 -4.699 1.00 70.88 71 THR A CA 1
ATOM 555 C C . THR A 1 71 ? -14.477 14.317 -4.634 1.00 70.88 71 THR A C 1
ATOM 557 O O . THR A 1 71 ? -14.861 15.363 -4.114 1.00 70.88 71 THR A O 1
ATOM 560 N N . GLU A 1 72 ? -15.314 13.413 -5.131 1.00 74.62 72 GLU A N 1
ATOM 561 C CA . GLU A 1 72 ? -16.767 13.531 -5.056 1.00 74.62 72 GLU A CA 1
ATOM 562 C C . GLU A 1 72 ? -17.332 12.463 -4.108 1.00 74.62 72 GLU A C 1
ATOM 564 O O . GLU A 1 72 ? -16.842 11.337 -4.028 1.00 74.62 72 GLU A O 1
ATOM 569 N N . ALA A 1 73 ? -18.381 12.803 -3.368 1.00 71.50 73 ALA A N 1
ATOM 570 C CA . ALA A 1 73 ? -19.125 11.858 -2.544 1.00 71.50 73 ALA A CA 1
ATOM 571 C C . ALA A 1 73 ? -20.572 11.772 -3.036 1.00 71.50 73 ALA A C 1
ATOM 573 O O . ALA A 1 73 ? -21.236 12.800 -3.176 1.00 71.50 73 ALA A O 1
ATOM 574 N N . LEU A 1 74 ? -21.049 10.554 -3.297 1.00 71.56 74 LEU A N 1
ATOM 575 C CA . LEU A 1 74 ? -22.442 10.232 -3.577 1.00 71.56 74 LEU A CA 1
ATOM 576 C C . LEU A 1 74 ? -23.187 10.070 -2.260 1.00 71.56 74 LEU A C 1
ATOM 578 O O . LEU A 1 74 ? -22.948 9.148 -1.473 1.00 71.56 74 LEU A O 1
ATOM 582 N N . PHE A 1 75 ? -24.134 10.964 -2.048 1.00 68.69 75 PHE A N 1
ATOM 583 C CA . PHE A 1 75 ? -25.020 10.924 -0.907 1.00 68.69 75 PHE A CA 1
ATOM 584 C C . PHE A 1 75 ? -26.086 9.835 -1.084 1.00 68.69 75 PHE A C 1
ATOM 586 O O . PHE A 1 75 ? -26.441 9.479 -2.213 1.00 68.69 75 PHE A O 1
ATOM 593 N N . PRO A 1 76 ? -26.673 9.339 0.022 1.00 68.44 76 PRO A N 1
ATOM 594 C CA . PRO A 1 76 ? -27.779 8.381 -0.030 1.00 68.44 76 PRO A CA 1
ATOM 595 C C . PRO A 1 76 ? -29.001 8.854 -0.837 1.00 68.44 76 PRO A C 1
ATOM 597 O O . PRO A 1 76 ? -29.805 8.032 -1.269 1.00 68.44 76 PRO A O 1
ATOM 600 N N . ASP A 1 77 ? -29.157 10.167 -1.038 1.00 74.44 77 ASP A N 1
ATOM 601 C CA . ASP A 1 77 ? -30.224 10.769 -1.846 1.00 74.44 77 ASP A CA 1
ATOM 602 C C . ASP A 1 77 ? -29.928 10.788 -3.360 1.00 74.44 77 ASP A C 1
ATOM 604 O O . ASP A 1 77 ? -30.762 11.236 -4.150 1.00 74.44 77 ASP A O 1
ATOM 608 N N . GLY A 1 78 ? -28.763 10.277 -3.771 1.00 74.75 78 GLY A N 1
ATOM 609 C CA . GLY A 1 78 ? -28.325 10.201 -5.160 1.00 74.75 78 GLY A CA 1
ATOM 610 C C . GLY A 1 78 ? -27.592 11.446 -5.669 1.00 74.75 78 GLY A C 1
ATOM 611 O O . GLY A 1 78 ? -27.257 11.496 -6.854 1.00 74.75 78 GLY A O 1
ATOM 612 N N . SER A 1 79 ? -27.344 12.447 -4.819 1.00 78.44 79 SER A N 1
ATOM 613 C CA . SER A 1 79 ? -26.600 13.654 -5.193 1.00 78.44 79 SER A CA 1
ATOM 614 C C . SER A 1 79 ? -25.083 13.484 -5.041 1.00 78.44 79 SER A C 1
ATOM 616 O O . SER A 1 79 ? -24.606 12.849 -4.105 1.00 78.44 79 SER A O 1
ATOM 618 N N . TRP A 1 80 ? -24.316 14.063 -5.970 1.00 80.19 80 TRP A N 1
ATOM 619 C CA . TRP A 1 80 ? -22.856 14.146 -5.877 1.00 80.19 80 TRP A CA 1
ATOM 620 C C . TRP A 1 80 ? -22.442 15.496 -5.299 1.00 80.19 80 TRP A C 1
ATOM 622 O O . TRP A 1 80 ? -22.942 16.538 -5.731 1.00 80.19 80 TRP A O 1
ATOM 632 N N . VAL A 1 81 ? -21.501 15.480 -4.357 1.00 77.81 81 VAL A N 1
ATOM 633 C CA . VAL A 1 81 ? -20.911 16.688 -3.769 1.00 77.81 81 VAL A CA 1
ATOM 634 C C . VAL A 1 81 ? -19.398 16.625 -3.894 1.00 77.81 81 VAL A C 1
ATOM 636 O O . VAL A 1 81 ? -18.784 15.632 -3.509 1.00 77.81 81 VAL A O 1
ATOM 639 N N . VAL A 1 82 ? -18.797 17.703 -4.396 1.00 79.12 82 VAL A N 1
ATOM 640 C CA . VAL A 1 82 ? -17.342 17.884 -4.396 1.00 79.12 82 VAL A CA 1
ATOM 641 C C . VAL A 1 82 ? -16.883 18.158 -2.965 1.00 79.12 82 VAL A C 1
ATOM 643 O O . VAL A 1 82 ? -17.343 19.108 -2.333 1.00 79.12 82 VAL A O 1
ATOM 646 N N . VAL A 1 83 ? -15.973 17.332 -2.460 1.00 76.12 83 VAL A N 1
ATOM 647 C CA . VAL A 1 83 ? -15.389 17.452 -1.122 1.00 76.12 83 VAL A CA 1
ATOM 648 C C . VAL A 1 83 ? -14.434 18.640 -1.106 1.00 76.12 83 VAL A C 1
ATOM 650 O O . VAL A 1 83 ? -13.404 18.620 -1.785 1.00 76.12 83 VAL A O 1
ATOM 653 N N . ASN A 1 84 ? -14.751 19.670 -0.318 1.00 78.31 84 ASN A N 1
ATOM 654 C CA . ASN A 1 84 ? -13.929 20.870 -0.232 1.00 78.31 84 ASN A CA 1
ATOM 655 C C . ASN A 1 84 ? -13.112 20.906 1.069 1.00 78.31 84 ASN A C 1
ATOM 657 O O . ASN A 1 84 ? -13.589 21.338 2.122 1.00 78.31 84 ASN A O 1
ATOM 661 N N . GLN A 1 85 ? -11.842 20.506 0.970 1.00 72.38 85 GLN A N 1
ATOM 662 C CA . GLN A 1 85 ? -10.919 20.510 2.109 1.00 72.38 85 GLN A CA 1
ATOM 663 C C . GLN A 1 85 ? -10.669 21.918 2.675 1.00 72.38 85 GLN A C 1
ATOM 665 O O . GLN A 1 85 ? -10.463 22.044 3.882 1.00 72.38 85 GLN A O 1
ATOM 670 N N . ASP A 1 86 ? -10.743 22.975 1.855 1.00 78.50 86 ASP A N 1
ATOM 671 C CA . ASP A 1 86 ? -10.549 24.362 2.314 1.00 78.50 86 ASP A CA 1
ATOM 672 C C . ASP A 1 86 ? -11.662 24.809 3.273 1.00 78.50 86 ASP A C 1
ATOM 674 O O . ASP A 1 86 ? -11.458 25.676 4.124 1.00 78.50 86 ASP A O 1
ATOM 678 N N . ASN A 1 87 ? -12.832 24.174 3.178 1.00 78.44 87 ASN A N 1
ATOM 679 C CA . ASN A 1 87 ? -13.984 24.436 4.037 1.00 78.44 87 ASN A CA 1
ATOM 680 C C . ASN A 1 87 ? -14.040 23.486 5.248 1.00 78.44 87 ASN A C 1
ATOM 682 O O . ASN A 1 87 ? -14.994 23.534 6.026 1.00 78.44 87 ASN A O 1
ATOM 686 N N . GLY A 1 88 ? -13.028 22.628 5.416 1.00 75.88 88 GLY A N 1
ATOM 687 C CA . GLY A 1 88 ? -12.946 21.639 6.487 1.00 75.88 88 GLY A CA 1
ATOM 688 C C . GLY A 1 88 ? -13.621 20.301 6.181 1.00 75.88 88 GLY A C 1
ATOM 689 O O . GLY A 1 88 ? -13.673 19.459 7.079 1.00 75.88 88 GLY A O 1
ATOM 690 N N . ASP A 1 89 ? -14.106 20.074 4.953 1.00 80.75 89 ASP A N 1
ATOM 691 C CA . ASP A 1 89 ? -14.652 18.767 4.591 1.00 80.75 89 ASP A CA 1
ATOM 692 C C . ASP A 1 89 ? -13.548 17.706 4.613 1.00 80.75 89 ASP A C 1
ATOM 694 O O . ASP A 1 89 ? -12.433 17.912 4.122 1.00 80.75 89 ASP A O 1
ATOM 698 N N . ARG A 1 90 ? -13.870 16.531 5.154 1.00 79.06 90 ARG A N 1
ATOM 699 C CA . ARG A 1 90 ? -12.971 15.373 5.163 1.00 79.06 90 ARG A CA 1
ATOM 700 C C . ARG A 1 90 ? -13.711 14.155 4.656 1.00 79.06 90 ARG A C 1
ATOM 702 O O . ARG A 1 90 ? -14.771 13.825 5.172 1.00 79.06 90 ARG A O 1
ATOM 709 N N . LEU A 1 91 ? -13.126 13.453 3.694 1.00 78.12 91 LEU A N 1
ATOM 710 C CA . LEU A 1 91 ? -13.634 12.169 3.232 1.00 78.12 91 LEU A CA 1
ATOM 711 C C . LEU A 1 91 ? -12.686 11.070 3.712 1.00 78.12 91 LEU A C 1
ATOM 713 O O . LEU A 1 91 ? -11.530 11.039 3.298 1.00 78.12 91 LEU A O 1
ATOM 717 N N . LEU A 1 92 ? -13.163 10.204 4.605 1.00 80.31 92 LEU A N 1
ATOM 718 C CA . LEU A 1 92 ? -12.418 9.035 5.069 1.00 80.31 92 LEU A CA 1
ATOM 719 C C . LEU A 1 92 ? -12.950 7.795 4.374 1.00 80.31 92 LEU A C 1
ATOM 721 O O . LEU A 1 92 ? -14.145 7.523 4.430 1.00 80.31 92 LEU A O 1
ATOM 725 N N . GLU A 1 93 ? -12.071 7.035 3.739 1.00 81.31 93 GLU A N 1
ATOM 726 C CA . GLU A 1 93 ? -12.451 5.740 3.193 1.00 81.31 93 GLU A CA 1
ATOM 727 C C . GLU A 1 93 ? -12.525 4.692 4.301 1.00 81.31 93 GLU A C 1
ATOM 729 O O . GLU A 1 93 ? -11.678 4.649 5.196 1.00 81.31 93 GLU A O 1
ATOM 734 N N . ILE A 1 94 ? -13.555 3.856 4.235 1.00 85.06 94 ILE A N 1
ATOM 735 C CA . ILE A 1 94 ? -13.816 2.781 5.176 1.00 85.06 94 ILE A CA 1
ATOM 736 C C . ILE A 1 94 ? -13.384 1.466 4.540 1.00 85.06 94 ILE A C 1
ATOM 738 O O . ILE A 1 94 ? -14.017 0.946 3.626 1.00 85.06 94 ILE A O 1
ATOM 742 N N . GLN A 1 95 ? -12.321 0.897 5.087 1.00 86.25 95 GLN A N 1
ATOM 743 C CA . GLN A 1 95 ? -11.899 -0.465 4.806 1.00 86.25 95 GLN A CA 1
ATOM 744 C C . GLN A 1 95 ? -12.807 -1.420 5.564 1.00 86.25 95 GLN A C 1
ATOM 746 O O . GLN A 1 95 ? -13.005 -1.247 6.770 1.00 86.25 95 GLN A O 1
ATOM 751 N N . THR A 1 96 ? -13.328 -2.440 4.885 1.00 86.31 96 THR A N 1
ATOM 752 C CA . THR A 1 96 ? -14.163 -3.474 5.505 1.00 86.31 96 THR A CA 1
ATOM 753 C C . THR A 1 96 ? -13.481 -4.833 5.404 1.00 86.31 96 THR A C 1
ATOM 755 O O . THR A 1 96 ? -13.110 -5.297 4.326 1.00 86.31 96 THR A O 1
ATOM 758 N N . PHE A 1 97 ? -13.340 -5.504 6.544 1.00 84.19 97 PHE A N 1
ATOM 759 C CA . PHE A 1 97 ? -12.692 -6.805 6.648 1.00 84.19 97 PHE A CA 1
ATOM 760 C C . PHE A 1 97 ? -13.728 -7.916 6.796 1.00 84.19 97 PHE A C 1
ATOM 762 O O . PHE A 1 97 ? -14.501 -7.951 7.758 1.00 84.19 97 PHE A O 1
ATOM 769 N N . ASN A 1 98 ? -13.721 -8.845 5.840 1.00 79.38 98 ASN A N 1
ATOM 770 C CA . ASN A 1 98 ? -14.504 -10.071 5.893 1.00 79.38 98 ASN A CA 1
ATOM 771 C C . ASN A 1 98 ? -13.637 -11.278 5.470 1.00 79.38 98 ASN A C 1
ATOM 773 O O . ASN A 1 98 ? -13.283 -11.359 4.292 1.00 79.38 98 ASN A O 1
ATOM 777 N N . PRO A 1 99 ? -13.298 -12.204 6.389 1.00 83.75 99 PRO A N 1
ATOM 778 C CA . PRO A 1 99 ? -13.628 -12.180 7.818 1.00 83.75 99 PRO A CA 1
ATOM 779 C C . PRO A 1 99 ? -12.960 -11.015 8.571 1.00 83.75 99 PRO A C 1
ATOM 781 O O . PRO A 1 99 ? -12.033 -10.376 8.074 1.00 83.75 99 PRO A O 1
ATOM 784 N N . LYS A 1 100 ? -13.467 -10.722 9.776 1.00 87.88 100 LYS A N 1
ATOM 785 C CA . LYS A 1 100 ? -12.900 -9.693 10.661 1.00 87.88 100 LYS A CA 1
ATOM 786 C C . LYS A 1 100 ? -11.451 -10.034 11.024 1.00 87.88 100 LYS A C 1
ATOM 788 O O . LYS A 1 100 ? -11.127 -11.203 11.213 1.00 87.88 100 LYS A O 1
ATOM 793 N N . MET A 1 101 ? -10.618 -9.012 11.194 1.00 88.38 101 MET A N 1
ATOM 794 C CA . MET A 1 101 ? -9.228 -9.161 11.633 1.00 88.38 101 MET A CA 1
ATOM 795 C C . MET A 1 101 ? -9.106 -9.128 13.158 1.00 88.38 101 MET A C 1
ATOM 797 O O . MET A 1 101 ? -9.961 -8.571 13.844 1.00 88.38 101 MET A O 1
ATOM 801 N N . THR A 1 102 ? -8.013 -9.678 13.680 1.00 92.19 102 THR A N 1
ATOM 802 C CA . THR A 1 102 ? -7.678 -9.619 15.108 1.00 92.19 102 THR A CA 1
ATOM 803 C C . THR A 1 102 ? -6.759 -8.430 15.389 1.00 92.19 102 THR A C 1
ATOM 805 O O . THR A 1 102 ? -5.765 -8.228 14.688 1.00 92.19 102 THR A O 1
ATOM 808 N N . PHE A 1 103 ? -7.068 -7.660 16.429 1.00 93.00 103 PHE A N 1
ATOM 809 C CA . PHE A 1 103 ? -6.302 -6.492 16.861 1.00 93.00 103 PHE A CA 1
ATOM 810 C C . PHE A 1 103 ? -5.997 -6.571 18.357 1.00 93.00 103 PHE A C 1
ATOM 812 O O . PHE A 1 103 ? -6.906 -6.750 19.168 1.00 93.00 103 PHE A O 1
ATOM 819 N N . GLN A 1 104 ? -4.727 -6.424 18.726 1.00 93.12 104 GLN A N 1
ATOM 820 C CA . GLN A 1 104 ? -4.286 -6.322 20.113 1.00 93.12 104 GLN A CA 1
ATOM 821 C C . GLN A 1 104 ? -4.209 -4.853 20.506 1.00 93.12 104 GLN A C 1
ATOM 823 O O . GLN A 1 104 ? -3.396 -4.114 19.960 1.00 93.12 104 GLN A O 1
ATOM 828 N N . LEU A 1 105 ? -5.007 -4.443 21.488 1.00 93.25 105 LEU A N 1
ATOM 829 C CA . LEU A 1 105 ? -4.861 -3.151 22.147 1.00 93.25 105 LEU A CA 1
ATOM 830 C C . LEU A 1 105 ? -3.987 -3.315 23.397 1.00 93.25 105 LEU A C 1
ATOM 832 O O . LEU A 1 105 ? -4.251 -4.172 24.239 1.00 93.25 105 LEU A O 1
ATOM 836 N N . GLU A 1 106 ? -2.946 -2.503 23.516 1.00 90.69 106 GLU A N 1
ATOM 837 C CA . GLU A 1 106 ? -1.964 -2.521 24.607 1.00 90.69 106 GLU A CA 1
ATOM 838 C C . GLU A 1 106 ? -2.218 -1.422 25.642 1.00 90.69 106 GLU A C 1
ATOM 840 O O . GLU A 1 106 ? -1.897 -1.586 26.817 1.00 90.69 106 GLU A O 1
ATOM 845 N N . THR A 1 107 ? -2.809 -0.299 25.227 1.00 89.88 107 THR A N 1
ATOM 846 C CA . THR A 1 107 ? -3.093 0.849 26.100 1.00 89.88 107 THR A CA 1
ATOM 847 C C . THR A 1 107 ? -4.548 1.271 25.972 1.00 89.88 107 THR A C 1
ATOM 849 O O . THR A 1 107 ? -5.109 1.243 24.880 1.00 89.88 107 THR A O 1
ATOM 852 N N . ALA A 1 108 ? -5.157 1.682 27.086 1.00 93.25 108 ALA A N 1
ATOM 853 C CA . ALA A 1 108 ? -6.528 2.167 27.073 1.00 93.25 108 ALA A CA 1
ATOM 854 C C . ALA A 1 108 ? -6.664 3.415 26.185 1.00 93.25 108 ALA A C 1
ATOM 856 O O . ALA A 1 108 ? -5.891 4.366 26.326 1.00 93.25 108 ALA A O 1
ATOM 857 N N . LEU A 1 109 ? -7.659 3.425 25.296 1.00 93.56 109 LEU A N 1
ATOM 858 C CA . LEU A 1 109 ? -7.924 4.536 24.377 1.00 93.56 109 LEU A CA 1
ATOM 859 C C . LEU A 1 109 ? -9.391 4.981 24.441 1.00 93.56 109 LEU A C 1
ATOM 861 O O . LEU A 1 109 ? -10.264 4.130 24.624 1.00 93.56 109 LEU A O 1
ATOM 865 N N . PRO A 1 110 ? -9.687 6.283 24.261 1.00 95.62 110 PRO A N 1
ATOM 866 C CA . PRO A 1 110 ? -11.061 6.769 24.165 1.00 95.62 110 PRO A CA 1
ATOM 867 C C . PRO A 1 110 ? -11.819 6.098 23.019 1.00 95.62 110 PRO A C 1
ATOM 869 O O . PRO A 1 110 ? -11.267 5.908 21.933 1.00 95.62 110 PRO A O 1
ATOM 872 N N . LEU A 1 111 ? -13.086 5.763 23.268 1.00 96.50 111 LEU A N 1
ATOM 873 C CA . LEU A 1 111 ? -13.991 5.234 22.255 1.00 96.50 111 LEU A CA 1
ATOM 874 C C . LEU A 1 111 ? -14.875 6.328 21.660 1.00 96.50 111 LEU A C 1
ATOM 876 O O . LEU A 1 111 ? -15.424 7.162 22.386 1.00 96.50 111 LEU A O 1
ATOM 880 N N . PHE A 1 112 ? -15.092 6.229 20.354 1.00 95.25 112 PHE A N 1
ATOM 881 C CA . PHE A 1 112 ? -15.944 7.113 19.572 1.00 95.25 112 PHE A CA 1
ATOM 882 C C . PHE A 1 112 ? -17.033 6.319 18.837 1.00 95.25 112 PHE A C 1
ATOM 884 O O . PHE A 1 112 ? -16.854 5.141 18.521 1.00 95.25 112 PHE A O 1
ATOM 891 N N . ASP A 1 113 ? -18.181 6.940 18.574 1.00 92.81 113 ASP A N 1
ATOM 892 C CA . ASP A 1 113 ? -19.275 6.321 17.808 1.00 92.81 113 ASP A CA 1
ATOM 893 C C . ASP A 1 113 ? -18.961 6.196 16.303 1.00 92.81 113 ASP A C 1
ATOM 895 O O . ASP A 1 113 ? -19.576 5.396 15.596 1.00 92.81 113 ASP A O 1
ATOM 899 N N . GLN A 1 114 ? -17.953 6.927 15.826 1.00 91.25 114 GLN A N 1
ATOM 900 C CA . GLN A 1 114 ? -17.501 6.961 14.440 1.00 91.25 114 GLN A CA 1
ATOM 901 C C . GLN A 1 114 ? -15.998 7.309 14.359 1.00 91.25 114 GLN A C 1
ATOM 903 O O . GLN A 1 114 ? -15.428 7.702 15.377 1.00 91.25 114 GLN A O 1
ATOM 908 N N . PRO A 1 115 ? -15.323 7.189 13.195 1.00 90.62 115 PRO A N 1
ATOM 909 C CA . PRO A 1 115 ? -13.888 7.457 13.062 1.00 90.62 115 PRO A CA 1
ATOM 910 C C . PRO A 1 115 ? -13.572 8.964 13.091 1.00 90.62 115 PRO A C 1
ATOM 912 O O . PRO A 1 115 ? -13.209 9.573 12.086 1.00 90.62 115 PRO A O 1
ATOM 915 N N . SER A 1 116 ? -13.766 9.585 14.251 1.00 87.19 116 SER A N 1
ATOM 916 C CA . SER A 1 116 ? -13.419 10.969 14.566 1.00 87.19 116 SER A CA 1
ATOM 917 C C . SER A 1 116 ? -13.022 11.057 16.033 1.00 87.19 116 SER A C 1
ATOM 919 O O . SER A 1 116 ? -13.582 10.359 16.868 1.00 87.19 116 SER A O 1
ATOM 921 N N . ASP A 1 117 ? -12.061 11.919 16.348 1.00 85.88 117 ASP A N 1
ATOM 922 C CA . ASP A 1 117 ? -11.615 12.212 17.709 1.00 85.88 117 ASP A CA 1
ATOM 923 C C . ASP A 1 117 ? -12.278 13.466 18.302 1.00 85.88 117 ASP A C 1
ATOM 925 O O . ASP A 1 117 ? -11.915 13.926 19.387 1.00 85.88 117 ASP A O 1
ATOM 929 N N . HIS A 1 118 ? -13.276 14.022 17.610 1.00 87.25 118 HIS A N 1
ATOM 930 C CA . HIS A 1 118 ? -14.038 15.158 18.105 1.00 87.25 118 HIS A CA 1
ATOM 931 C C . HIS A 1 118 ? -14.906 14.750 19.312 1.00 87.25 118 HIS A C 1
ATOM 933 O O . HIS A 1 118 ? -15.642 13.766 19.271 1.00 87.25 118 HIS A O 1
ATOM 939 N N . GLU A 1 119 ? -14.908 15.569 20.371 1.00 88.38 119 GLU A N 1
ATOM 940 C CA . GLU A 1 119 ? -15.570 15.274 21.657 1.00 88.38 119 GLU A CA 1
ATOM 941 C C . GLU A 1 119 ? -17.058 14.896 21.550 1.00 88.38 119 GLU A C 1
ATOM 943 O O . GLU A 1 119 ? -17.537 14.039 22.283 1.00 88.38 119 GLU A O 1
ATOM 948 N N . ARG A 1 120 ? -17.792 15.482 20.598 1.00 88.50 120 ARG A N 1
ATOM 949 C CA . ARG A 1 120 ? -19.197 15.170 20.303 1.00 88.50 120 ARG A CA 1
ATOM 950 C C . ARG A 1 120 ? -19.473 13.703 19.950 1.00 88.50 120 ARG A C 1
ATOM 952 O O . ARG A 1 120 ? -20.616 13.283 20.075 1.00 88.50 120 ARG A O 1
ATOM 959 N N . TYR A 1 121 ? -18.460 12.983 19.470 1.00 91.12 121 TYR A N 1
ATOM 960 C CA . TYR A 1 121 ? -18.529 11.571 19.087 1.00 91.12 121 TYR A CA 1
ATOM 961 C C . TYR A 1 121 ? -18.009 10.653 20.192 1.00 91.12 121 TYR A C 1
ATOM 963 O O . TYR A 1 121 ? -18.063 9.435 20.063 1.00 91.12 121 TYR A O 1
ATOM 971 N N . SER A 1 122 ? -17.510 11.225 21.293 1.00 93.88 122 SER A N 1
ATOM 972 C CA . SER A 1 122 ? -17.038 10.474 22.452 1.00 93.88 122 SER A CA 1
ATOM 973 C C . SER A 1 122 ? -18.165 9.637 23.051 1.00 93.88 122 SER A C 1
ATOM 975 O O . SER A 1 122 ? -19.224 10.150 23.417 1.00 93.88 122 SER A O 1
ATOM 977 N N . LEU A 1 123 ? -17.889 8.352 23.268 1.00 95.25 123 LEU A N 1
ATOM 978 C CA . LEU A 1 123 ? -18.753 7.463 24.044 1.00 95.25 123 LEU A CA 1
ATOM 979 C C . LEU A 1 123 ? -18.568 7.634 25.561 1.00 95.25 123 LEU A C 1
ATOM 981 O O . LEU A 1 123 ? -19.203 6.920 26.337 1.00 95.25 123 LEU A O 1
ATOM 985 N N . ASN A 1 124 ? -17.699 8.556 25.998 1.00 95.44 124 ASN A N 1
ATOM 986 C CA . ASN A 1 124 ? -17.361 8.813 27.404 1.00 95.44 124 ASN A CA 1
ATOM 987 C C . ASN A 1 124 ? -16.933 7.549 28.173 1.00 95.44 124 ASN A C 1
ATOM 989 O O . ASN A 1 124 ? -17.183 7.408 29.371 1.00 95.44 124 ASN A O 1
ATOM 993 N N . ARG A 1 125 ? -16.284 6.622 27.465 1.00 95.25 125 ARG A N 1
ATOM 994 C CA . ARG A 1 125 ? -15.660 5.405 27.991 1.00 95.25 125 ARG A CA 1
ATOM 995 C C . ARG A 1 125 ? -14.450 5.042 27.133 1.00 95.25 125 ARG A C 1
ATOM 997 O O . ARG A 1 125 ? -14.331 5.517 26.004 1.00 95.25 125 ARG A O 1
ATOM 1004 N N . ASN A 1 126 ? -13.596 4.170 27.656 1.00 96.31 126 ASN A N 1
ATOM 1005 C CA . ASN A 1 126 ? -12.401 3.705 26.961 1.00 96.31 126 ASN A CA 1
ATOM 1006 C C . ASN A 1 126 ? -12.559 2.260 26.484 1.00 96.31 126 ASN A C 1
ATOM 1008 O O . ASN A 1 126 ? -13.306 1.473 27.070 1.00 96.31 126 ASN A O 1
ATOM 1012 N N . ALA A 1 127 ? -11.822 1.918 25.434 1.00 96.06 127 ALA A N 1
ATOM 1013 C CA . ALA A 1 127 ? -11.453 0.546 25.143 1.00 96.06 127 ALA A CA 1
ATOM 1014 C C . ALA A 1 127 ? -10.269 0.189 26.037 1.00 96.06 127 ALA A C 1
ATOM 1016 O O . ALA A 1 127 ? -9.255 0.882 26.015 1.00 96.06 127 ALA A O 1
ATOM 1017 N N . GLU A 1 128 ? -10.401 -0.872 26.824 1.00 95.44 128 GLU A N 1
ATOM 1018 C CA . GLU A 1 128 ? -9.332 -1.351 27.702 1.00 95.44 128 GLU A CA 1
ATOM 1019 C C . GLU A 1 128 ? -8.376 -2.287 26.944 1.00 95.44 128 GLU A C 1
ATOM 1021 O O . GLU A 1 128 ? -8.811 -2.926 25.979 1.00 95.44 128 GLU A O 1
ATOM 1026 N N . PRO A 1 129 ? -7.103 -2.420 27.362 1.00 95.81 129 PRO A N 1
ATOM 1027 C CA . PRO A 1 129 ? -6.155 -3.346 26.743 1.00 95.81 129 PRO A CA 1
ATOM 1028 C C . PRO A 1 129 ? -6.722 -4.769 26.647 1.00 95.81 129 PRO A C 1
ATOM 1030 O O . PRO A 1 129 ? -7.041 -5.391 27.662 1.00 95.81 129 PRO A O 1
ATOM 1033 N N . ASN A 1 130 ? -6.899 -5.266 25.422 1.00 95.50 130 ASN A N 1
ATOM 1034 C CA . ASN A 1 130 ? -7.479 -6.578 25.138 1.00 95.50 130 ASN A CA 1
ATOM 1035 C C . ASN A 1 130 ? -7.297 -6.950 23.657 1.00 95.50 130 ASN A C 1
ATOM 1037 O O . ASN A 1 130 ? -6.875 -6.129 22.842 1.00 95.50 130 ASN A O 1
ATOM 1041 N N . LEU A 1 131 ? -7.676 -8.178 23.310 1.00 95.25 131 LEU A N 1
ATOM 1042 C CA . LEU A 1 131 ? -7.909 -8.602 21.937 1.00 95.25 131 LEU A CA 1
ATOM 1043 C C . LEU A 1 131 ? -9.305 -8.176 21.479 1.00 95.25 131 LEU A C 1
ATOM 1045 O O . LEU A 1 131 ? -10.303 -8.409 22.164 1.00 95.25 131 LEU A O 1
ATOM 1049 N N . TYR A 1 132 ? -9.370 -7.599 20.285 1.00 95.81 132 TYR A N 1
ATOM 1050 C CA . TYR A 1 132 ? -10.599 -7.157 19.644 1.00 95.81 132 TYR A CA 1
ATOM 1051 C C . TYR A 1 132 ? -10.705 -7.724 18.234 1.00 95.81 132 TYR A C 1
ATOM 1053 O O . TYR A 1 132 ? -9.716 -7.835 17.509 1.00 95.81 132 TYR A O 1
ATOM 1061 N N . MET A 1 133 ? -11.938 -8.019 17.821 1.00 94.88 133 MET A N 1
ATOM 1062 C CA . MET A 1 133 ? -12.243 -8.261 16.414 1.00 94.88 133 MET A CA 1
ATOM 1063 C C . MET A 1 133 ? -12.524 -6.930 15.727 1.00 94.88 133 MET A C 1
ATOM 1065 O O . MET A 1 133 ? -13.391 -6.171 16.167 1.00 94.88 133 MET A O 1
ATOM 1069 N N . VAL A 1 134 ? -11.849 -6.682 14.614 1.00 93.06 134 VAL A N 1
ATOM 1070 C CA . VAL A 1 134 ? -11.971 -5.466 13.815 1.00 93.06 134 VAL A CA 1
ATOM 1071 C C . VAL A 1 134 ? -12.657 -5.795 12.504 1.00 93.06 134 VAL A C 1
ATOM 1073 O O . VAL A 1 134 ? -12.161 -6.593 11.709 1.00 93.06 134 VAL A O 1
ATOM 1076 N N . GLY A 1 135 ? -13.819 -5.183 12.289 1.00 88.56 135 GLY A N 1
ATOM 1077 C CA . GLY A 1 135 ? -14.545 -5.291 11.024 1.00 88.56 135 GLY A CA 1
ATOM 1078 C C . GLY A 1 135 ? -14.277 -4.139 10.073 1.00 88.56 135 GLY A C 1
ATOM 1079 O O . GLY A 1 135 ? -14.438 -4.319 8.870 1.00 88.56 135 GLY A O 1
ATOM 1080 N N . ARG A 1 136 ? -13.883 -2.974 10.598 1.00 91.31 136 ARG A N 1
ATOM 1081 C CA . ARG A 1 136 ? -13.666 -1.773 9.797 1.00 91.31 136 ARG A CA 1
ATOM 1082 C C . ARG A 1 136 ? -12.462 -0.972 10.271 1.00 91.31 136 ARG A C 1
ATOM 1084 O O . ARG A 1 136 ? -12.163 -0.933 11.466 1.00 91.31 136 ARG A O 1
ATOM 1091 N N . LYS A 1 137 ? -11.796 -0.311 9.333 1.00 90.25 137 LYS A N 1
ATOM 1092 C CA . LYS A 1 137 ? -10.700 0.634 9.577 1.00 90.25 137 LYS A CA 1
ATOM 1093 C C . LYS A 1 137 ? -10.896 1.856 8.688 1.00 90.25 137 LYS A C 1
ATOM 1095 O O . LYS A 1 137 ? -11.401 1.737 7.580 1.00 90.25 137 LYS A O 1
ATOM 1100 N N . ALA A 1 138 ? -10.508 3.022 9.178 1.00 86.75 138 ALA A N 1
ATOM 1101 C CA . ALA A 1 138 ? -10.556 4.271 8.434 1.00 86.75 138 ALA A CA 1
ATOM 1102 C C . ALA A 1 138 ? -9.277 5.053 8.732 1.00 86.75 138 ALA A C 1
ATOM 1104 O O . ALA A 1 138 ? -9.191 5.723 9.758 1.00 86.75 138 ALA A O 1
ATOM 1105 N N . TYR A 1 139 ? -8.263 4.905 7.878 1.00 80.81 139 TYR A N 1
ATOM 1106 C CA . TYR A 1 139 ? -6.910 5.420 8.113 1.00 80.81 139 TYR A CA 1
ATOM 1107 C C . TYR A 1 139 ? -6.392 5.101 9.532 1.00 80.81 139 TYR A C 1
ATOM 1109 O O . TYR A 1 139 ? -6.182 3.933 9.838 1.00 80.81 139 TYR A O 1
ATOM 1117 N N . ASP A 1 140 ? -6.214 6.077 10.420 1.00 84.00 140 ASP A N 1
ATOM 1118 C CA . ASP A 1 140 ? -5.720 5.917 11.791 1.00 84.00 140 ASP A CA 1
ATOM 1119 C C . ASP A 1 140 ? -6.804 5.451 12.776 1.00 84.00 140 ASP A C 1
ATOM 1121 O O . ASP A 1 140 ? -6.505 5.165 13.931 1.00 84.00 140 ASP A O 1
ATOM 1125 N N . PHE A 1 141 ? -8.049 5.281 12.330 1.00 90.19 141 PHE A N 1
ATOM 1126 C CA . PHE A 1 141 ? -9.141 4.774 13.152 1.00 90.19 141 PHE A CA 1
ATOM 1127 C C . PHE A 1 141 ? -9.409 3.290 12.933 1.00 90.19 141 PHE A C 1
ATOM 1129 O O . PHE A 1 141 ? -9.407 2.791 11.807 1.00 90.19 141 PHE A O 1
ATOM 1136 N N . VAL A 1 142 ? -9.709 2.582 14.018 1.00 93.56 142 VAL A N 1
ATOM 1137 C CA . VAL A 1 142 ? -10.043 1.154 14.012 1.00 93.56 142 VAL A CA 1
ATOM 1138 C C . VAL A 1 142 ? -11.356 0.942 14.752 1.00 93.56 142 VAL A C 1
ATOM 1140 O O . VAL A 1 142 ? -11.509 1.411 15.878 1.00 93.56 142 VAL A O 1
ATOM 1143 N N . GLU A 1 143 ? -12.302 0.231 14.136 1.00 95.75 143 GLU A N 1
ATOM 1144 C CA . GLU A 1 143 ? -13.562 -0.128 14.781 1.00 95.75 143 GLU A CA 1
ATOM 1145 C C . GLU A 1 143 ? -13.434 -1.454 15.533 1.00 95.75 143 GLU A C 1
ATOM 1147 O O . GLU A 1 143 ? -13.335 -2.531 14.937 1.00 95.75 143 GLU A O 1
ATOM 1152 N N . LEU A 1 144 ? -13.498 -1.379 16.857 1.00 96.56 144 LEU A N 1
ATOM 1153 C CA . LEU A 1 144 ? -13.458 -2.530 17.744 1.00 96.56 144 LEU A CA 1
ATOM 1154 C C . LEU A 1 144 ? -14.857 -3.131 17.912 1.00 96.56 144 LEU A C 1
ATOM 1156 O O . LEU A 1 144 ? -15.825 -2.417 18.172 1.00 96.56 144 LEU A O 1
ATOM 1160 N N . SER A 1 145 ? -14.960 -4.459 17.834 1.00 95.81 145 SER A N 1
ATOM 1161 C CA . SER A 1 145 ? -16.145 -5.197 18.293 1.00 95.81 145 SER A CA 1
ATOM 1162 C C . SER A 1 145 ? -16.054 -5.387 19.809 1.00 95.81 145 SER A C 1
ATOM 1164 O O . SER A 1 145 ? -15.124 -6.037 20.285 1.00 95.81 145 SER A O 1
ATOM 1166 N N . LEU A 1 146 ? -16.996 -4.824 20.563 1.00 94.12 146 LEU A N 1
ATOM 1167 C CA . LEU A 1 146 ? -16.981 -4.802 22.026 1.00 94.12 146 LEU A CA 1
ATOM 1168 C C . LEU A 1 146 ? -17.739 -6.001 22.621 1.00 94.12 146 LEU A C 1
ATOM 1170 O O . LEU A 1 146 ? -18.601 -6.606 21.982 1.00 94.12 146 LEU A O 1
ATOM 1174 N N . ALA A 1 147 ? -17.433 -6.343 23.876 1.00 89.75 147 ALA A N 1
ATOM 1175 C CA . ALA A 1 147 ? -17.998 -7.515 24.557 1.00 89.75 147 ALA A CA 1
ATOM 1176 C C . ALA A 1 147 ? -19.521 -7.439 24.785 1.00 89.75 147 ALA A C 1
ATOM 1178 O O . ALA A 1 147 ? -20.180 -8.469 24.907 1.00 89.75 147 ALA A O 1
ATOM 1179 N N . ASP A 1 148 ? -20.082 -6.228 24.831 1.00 89.62 148 ASP A N 1
ATOM 1180 C CA . ASP A 1 148 ? -21.525 -5.980 24.945 1.00 89.62 148 ASP A CA 1
ATOM 1181 C C . ASP A 1 148 ? -22.275 -6.131 23.603 1.00 89.62 148 ASP A C 1
ATOM 1183 O O . ASP A 1 148 ? -23.489 -5.937 23.546 1.00 89.62 148 ASP A O 1
ATOM 1187 N N . GLY A 1 149 ? -21.566 -6.492 22.527 1.00 90.19 149 GLY A N 1
ATOM 1188 C CA . GLY A 1 149 ? -22.101 -6.638 21.175 1.00 90.19 149 GLY A CA 1
ATOM 1189 C C . GLY A 1 149 ? -22.167 -5.331 20.382 1.00 90.19 149 GLY A C 1
ATOM 1190 O O . GLY A 1 149 ? -22.509 -5.368 19.200 1.00 90.19 149 GLY A O 1
ATOM 1191 N N . SER A 1 150 ? -21.830 -4.191 20.995 1.00 93.56 150 SER A N 1
ATOM 1192 C CA . SER A 1 150 ? -21.691 -2.914 20.291 1.00 93.56 150 SER A CA 1
ATOM 1193 C C . SER A 1 150 ? -20.340 -2.800 19.580 1.00 93.56 150 SER A C 1
ATOM 1195 O O . SER A 1 150 ? -19.456 -3.649 19.729 1.00 93.56 150 SER A O 1
ATOM 1197 N N . THR A 1 151 ? -20.173 -1.744 18.790 1.00 95.00 151 THR A N 1
ATOM 1198 C CA . THR A 1 151 ? -18.876 -1.356 18.237 1.00 95.00 151 THR A CA 1
ATOM 1199 C C . THR A 1 151 ? -18.451 0.003 18.772 1.00 95.00 151 THR A C 1
ATOM 1201 O O . THR A 1 151 ? -19.261 0.762 19.309 1.00 95.00 151 THR A O 1
ATOM 1204 N N . GLY A 1 152 ? -17.165 0.311 18.644 1.00 95.94 152 GLY A N 1
ATOM 1205 C CA . GLY A 1 152 ? -16.669 1.659 18.871 1.00 95.94 152 GLY A CA 1
ATOM 1206 C C . GLY A 1 152 ? -15.302 1.870 18.241 1.00 95.94 152 GLY A C 1
ATOM 1207 O O . GLY A 1 152 ? -14.504 0.940 18.115 1.00 95.94 152 GLY A O 1
ATOM 1208 N N . TRP A 1 153 ? -15.056 3.100 17.817 1.00 96.19 153 TRP A N 1
ATOM 1209 C CA . TRP A 1 153 ? -13.851 3.498 17.113 1.00 96.19 153 TRP A CA 1
ATOM 1210 C C . TRP A 1 153 ? -12.796 3.990 18.091 1.00 96.19 153 TRP A C 1
ATOM 1212 O O . TRP A 1 153 ? -13.098 4.751 19.005 1.00 96.19 153 TRP A O 1
ATOM 1222 N N . ILE A 1 154 ? -11.554 3.576 17.876 1.00 94.62 154 ILE A N 1
ATOM 1223 C CA . ILE A 1 154 ? -10.374 4.140 18.535 1.00 94.62 154 ILE A CA 1
ATOM 1224 C C . ILE A 1 154 ? -9.516 4.853 17.497 1.00 94.62 154 ILE A C 1
ATOM 1226 O O . ILE A 1 154 ? -9.478 4.432 16.341 1.00 94.62 154 ILE A O 1
ATOM 1230 N N . ARG A 1 155 ? -8.794 5.892 17.918 1.00 90.75 155 ARG A N 1
ATOM 1231 C CA . ARG A 1 155 ? -7.753 6.532 17.109 1.00 90.75 155 ARG A CA 1
ATOM 1232 C C . ARG A 1 155 ? -6.386 5.975 17.493 1.00 90.75 155 ARG A C 1
ATOM 1234 O O . ARG A 1 155 ? -5.998 6.048 18.657 1.00 90.75 155 ARG A O 1
ATOM 1241 N N . LEU A 1 156 ? -5.651 5.447 16.524 1.00 84.12 156 LEU A N 1
ATOM 1242 C CA . LEU A 1 156 ? -4.255 5.053 16.663 1.00 84.12 156 LEU A CA 1
ATOM 1243 C C . LEU A 1 156 ? -3.391 6.306 16.442 1.00 84.12 156 LEU A C 1
ATOM 1245 O O . LEU A 1 156 ? -3.377 6.830 15.334 1.00 84.12 156 LEU A O 1
ATOM 1249 N N . PRO A 1 157 ? -2.701 6.834 17.467 1.00 69.12 157 PRO A N 1
ATOM 1250 C CA . PRO A 1 157 ? -1.865 8.016 17.335 1.00 69.12 157 PRO A CA 1
ATOM 1251 C C . PRO A 1 157 ? -0.820 7.815 16.242 1.00 69.12 157 PRO A C 1
ATOM 1253 O O . PRO A 1 157 ? -0.159 6.776 16.175 1.00 69.12 157 PRO A O 1
ATOM 1256 N N . GLU A 1 158 ? -0.645 8.838 15.417 1.00 63.03 158 GLU A N 1
ATOM 1257 C CA . GLU A 1 158 ? 0.477 8.897 14.493 1.00 63.03 158 GLU A CA 1
ATOM 1258 C C . GLU A 1 158 ? 1.788 9.024 15.268 1.00 63.03 158 GLU A C 1
ATOM 1260 O O . GLU A 1 158 ? 1.870 9.691 16.306 1.00 63.03 158 GLU A O 1
ATOM 1265 N N . ASN A 1 159 ? 2.837 8.411 14.732 1.00 55.38 159 ASN A N 1
ATOM 1266 C CA . ASN A 1 159 ? 4.186 8.621 15.218 1.00 55.38 159 ASN A CA 1
ATOM 1267 C C . ASN A 1 159 ? 4.659 10.016 14.780 1.00 55.38 159 ASN A C 1
ATOM 1269 O O . ASN A 1 159 ? 5.229 10.197 13.706 1.00 55.38 159 ASN A O 1
ATOM 1273 N N . THR A 1 160 ? 4.366 11.033 15.589 1.00 47.94 160 THR A N 1
ATOM 1274 C CA . THR A 1 160 ? 4.978 12.356 15.429 1.00 47.94 160 THR A CA 1
ATOM 1275 C C . THR A 1 160 ? 6.372 12.329 16.042 1.00 47.94 160 THR A C 1
ATOM 1277 O O . THR A 1 160 ? 6.541 11.792 17.135 1.00 47.94 160 THR A O 1
ATOM 1280 N N . THR A 1 161 ? 7.328 12.957 15.366 1.00 46.41 161 THR A N 1
ATOM 1281 C CA . THR A 1 161 ? 8.797 12.913 15.523 1.00 46.41 161 THR A CA 1
ATOM 1282 C C . THR A 1 161 ? 9.417 13.074 16.922 1.00 46.41 161 THR A C 1
ATOM 1284 O O . THR A 1 161 ? 10.635 12.993 17.036 1.00 46.41 161 THR A O 1
ATOM 1287 N N . ASP A 1 162 ? 8.628 13.275 17.979 1.00 42.16 162 ASP A N 1
ATOM 1288 C CA . ASP A 1 162 ? 9.090 13.734 19.295 1.00 42.16 162 ASP A CA 1
ATOM 1289 C C . ASP A 1 162 ? 8.678 12.844 20.488 1.00 42.16 162 ASP A C 1
ATOM 1291 O O . ASP A 1 162 ? 8.809 13.280 21.635 1.00 42.16 162 ASP A O 1
ATOM 1295 N N . ARG A 1 163 ? 8.151 11.622 20.301 1.00 46.06 163 ARG A N 1
ATOM 1296 C CA . ARG A 1 163 ? 7.675 10.810 21.444 1.00 46.06 163 ARG A CA 1
ATOM 1297 C C . ARG A 1 163 ? 8.120 9.354 21.405 1.00 46.06 163 ARG A C 1
ATOM 1299 O O . ARG A 1 163 ? 8.195 8.741 20.349 1.00 46.06 163 ARG A O 1
ATOM 1306 N N . GLU A 1 164 ? 8.410 8.818 22.594 1.00 51.00 164 GLU A N 1
ATOM 1307 C CA . GLU A 1 164 ? 8.611 7.386 22.811 1.00 51.00 164 GLU A CA 1
ATOM 1308 C C . GLU A 1 164 ? 7.495 6.596 22.123 1.00 51.00 164 GLU A C 1
ATOM 1310 O O . GLU A 1 164 ? 6.312 6.912 22.262 1.00 51.00 164 GLU A O 1
ATOM 1315 N N . LEU A 1 165 ? 7.913 5.581 21.369 1.00 54.12 165 LEU A N 1
ATOM 1316 C CA . LEU A 1 165 ? 7.082 4.684 20.579 1.00 54.12 165 LEU A CA 1
ATOM 1317 C C . LEU A 1 165 ? 6.151 3.866 21.474 1.00 54.12 165 LEU A C 1
ATOM 1319 O O . LEU A 1 165 ? 6.392 2.689 21.729 1.00 54.12 165 LEU A O 1
ATOM 1323 N N . VAL A 1 166 ? 5.071 4.473 21.945 1.00 59.59 166 VAL A N 1
ATOM 1324 C CA . VAL A 1 166 ? 3.960 3.720 22.515 1.00 59.59 166 VAL A CA 1
ATOM 1325 C C . VAL A 1 166 ? 3.006 3.433 21.368 1.00 59.59 166 VAL A C 1
ATOM 1327 O O . VAL A 1 166 ? 2.151 4.252 21.045 1.00 59.59 166 VAL A O 1
ATOM 1330 N N . LYS A 1 167 ? 3.181 2.276 20.721 1.00 75.69 167 LYS A N 1
ATOM 1331 C CA . LYS A 1 167 ? 2.161 1.724 19.825 1.00 75.69 167 LYS A CA 1
ATOM 1332 C C . LYS A 1 167 ? 0.997 1.274 20.707 1.00 75.69 167 LYS A C 1
ATOM 1334 O O . LYS A 1 167 ? 1.154 0.292 21.425 1.00 75.69 167 LYS A O 1
ATOM 1339 N N . PRO A 1 168 ? -0.162 1.951 20.713 1.00 83.94 168 PRO A N 1
ATOM 1340 C CA . PRO A 1 168 ? -1.215 1.578 21.649 1.00 83.94 168 PRO A CA 1
ATOM 1341 C C . PRO A 1 168 ? -1.928 0.294 21.233 1.00 83.94 168 PRO A C 1
ATOM 1343 O O . PRO A 1 168 ? -2.697 -0.230 22.029 1.00 83.94 168 PRO A O 1
ATOM 1346 N N . GLY A 1 169 ? -1.683 -0.214 20.024 1.00 88.31 169 GLY A N 1
ATOM 1347 C CA . GLY A 1 169 ? -2.129 -1.522 19.572 1.00 88.31 169 GLY A CA 1
ATOM 1348 C C . GLY A 1 169 ? -1.599 -1.872 18.183 1.00 88.31 169 GLY A C 1
ATOM 1349 O O . GLY A 1 169 ? -1.007 -1.022 17.513 1.00 88.31 169 GLY A O 1
ATOM 1350 N N . HIS A 1 170 ? -1.811 -3.121 17.773 1.00 87.94 170 HIS A N 1
ATOM 1351 C CA . HIS A 1 170 ? -1.355 -3.658 16.495 1.00 87.94 170 HIS A CA 1
ATOM 1352 C C . HIS A 1 170 ? -2.274 -4.765 15.957 1.00 87.94 170 HIS A C 1
ATOM 1354 O O . HIS A 1 170 ? -2.929 -5.485 16.717 1.00 87.94 170 HIS A O 1
ATOM 1360 N N . PHE A 1 171 ? -2.316 -4.932 14.635 1.00 89.69 171 PHE A N 1
ATOM 1361 C CA . PHE A 1 171 ? -3.024 -6.057 14.011 1.00 89.69 171 PHE A CA 1
ATOM 1362 C C . PHE A 1 171 ? -2.189 -7.341 14.101 1.00 89.69 171 PHE A C 1
ATOM 1364 O O . PHE A 1 171 ? -0.978 -7.343 13.874 1.00 89.69 171 PHE A O 1
ATOM 1371 N N . ILE A 1 172 ? -2.846 -8.461 14.403 1.00 88.62 172 ILE A N 1
ATOM 1372 C CA . ILE A 1 172 ? -2.199 -9.772 14.520 1.00 88.62 172 ILE A CA 1
ATOM 1373 C C . ILE A 1 172 ? -2.268 -10.523 13.186 1.00 88.62 172 ILE A C 1
ATOM 1375 O O . ILE A 1 172 ? -3.267 -10.469 12.471 1.00 88.62 172 ILE A O 1
ATOM 1379 N N . GLY A 1 173 ? -1.202 -11.267 12.872 1.00 83.44 173 GLY A N 1
ATOM 1380 C CA . GLY A 1 173 ? -1.177 -12.204 11.742 1.00 83.44 173 GLY A CA 1
ATOM 1381 C C . GLY A 1 173 ? -0.946 -11.558 10.376 1.00 83.44 173 GLY A C 1
ATOM 1382 O O . GLY A 1 173 ? -1.124 -12.216 9.357 1.00 83.44 173 GLY A O 1
ATOM 1383 N N . GLN A 1 174 ? -0.546 -10.286 10.339 1.00 85.44 174 GLN A N 1
ATOM 1384 C CA . GLN A 1 174 ? -0.251 -9.602 9.085 1.00 85.44 174 GLN A CA 1
ATOM 1385 C C . GLN A 1 174 ? 1.090 -10.031 8.492 1.00 85.44 174 GLN A C 1
ATOM 1387 O O . GLN A 1 174 ? 2.088 -10.186 9.204 1.00 85.44 174 GLN A O 1
ATOM 1392 N N . LEU A 1 175 ? 1.122 -10.145 7.164 1.00 89.12 175 LEU A N 1
ATOM 1393 C CA . LEU A 1 175 ? 2.349 -10.368 6.414 1.00 89.12 175 LEU A CA 1
ATOM 1394 C C . LEU A 1 175 ? 3.271 -9.151 6.549 1.00 89.12 175 LEU A C 1
ATOM 1396 O O . LEU A 1 175 ? 2.839 -8.017 6.357 1.00 89.12 175 LEU A O 1
ATOM 1400 N N . LYS A 1 176 ? 4.546 -9.387 6.872 1.00 91.44 176 LYS A N 1
ATOM 1401 C CA . LYS A 1 176 ? 5.563 -8.328 7.012 1.00 91.44 176 LYS A CA 1
ATOM 1402 C C . LYS A 1 176 ? 6.575 -8.317 5.878 1.00 91.44 176 LYS A C 1
ATOM 1404 O O . LYS A 1 176 ? 7.132 -7.270 5.587 1.00 91.44 176 LYS A O 1
ATOM 1409 N N . THR A 1 177 ? 6.833 -9.475 5.287 1.00 91.44 177 THR A N 1
ATOM 1410 C CA . THR A 1 177 ? 7.837 -9.735 4.251 1.00 91.44 177 THR A CA 1
ATOM 1411 C C . THR A 1 177 ? 7.241 -10.726 3.262 1.00 91.44 177 THR A C 1
ATOM 1413 O O . THR A 1 177 ? 6.464 -11.588 3.672 1.00 91.44 177 THR A O 1
ATOM 1416 N N . LEU A 1 178 ? 7.641 -10.657 1.997 1.00 87.38 178 LEU A N 1
ATOM 1417 C CA . LEU A 1 178 ? 7.280 -11.677 1.013 1.00 87.38 178 LEU A CA 1
ATOM 1418 C C . LEU A 1 178 ? 7.994 -13.003 1.297 1.00 87.38 178 LEU A C 1
ATOM 1420 O O . LEU A 1 178 ? 9.138 -13.024 1.748 1.00 87.38 178 LEU A O 1
ATOM 1424 N N . ASP A 1 179 ? 7.332 -14.104 0.967 1.00 85.50 179 ASP A N 1
ATOM 1425 C CA . ASP A 1 179 ? 7.963 -15.392 0.715 1.00 85.50 179 ASP A CA 1
ATOM 1426 C C . ASP A 1 179 ? 8.777 -15.299 -0.580 1.00 85.50 179 ASP A C 1
ATOM 1428 O O . ASP A 1 179 ? 8.224 -15.187 -1.678 1.00 85.50 179 ASP A O 1
ATOM 1432 N N . GLU A 1 180 ? 10.101 -15.347 -0.441 1.00 73.75 180 GLU A N 1
ATOM 1433 C CA . GLU A 1 180 ? 11.059 -15.245 -1.547 1.00 73.75 180 GLU A CA 1
ATOM 1434 C C . GLU A 1 180 ? 10.845 -16.326 -2.618 1.00 73.75 180 GLU A C 1
ATOM 1436 O O . GLU A 1 180 ? 11.177 -16.110 -3.781 1.00 73.75 180 GLU A O 1
ATOM 1441 N N . ARG A 1 181 ? 10.239 -17.473 -2.273 1.00 74.06 181 ARG A N 1
ATOM 1442 C CA . ARG A 1 181 ? 9.962 -18.556 -3.235 1.00 74.06 181 ARG A CA 1
ATOM 1443 C C . ARG A 1 181 ? 8.946 -18.155 -4.302 1.00 74.06 181 ARG A C 1
ATOM 1445 O O . ARG A 1 181 ? 8.930 -18.756 -5.372 1.00 74.06 181 ARG A O 1
ATOM 1452 N N . ILE A 1 182 ? 8.088 -17.184 -3.997 1.00 74.19 182 ILE A N 1
ATOM 1453 C CA . ILE A 1 182 ? 7.000 -16.734 -4.874 1.00 74.19 182 ILE A CA 1
ATOM 1454 C C . ILE A 1 182 ? 7.476 -15.604 -5.796 1.00 74.19 182 ILE A C 1
ATOM 1456 O O . ILE A 1 182 ? 6.944 -15.459 -6.892 1.00 74.19 182 ILE A O 1
ATOM 1460 N N . SER A 1 183 ? 8.545 -14.889 -5.433 1.00 70.81 183 SER A N 1
ATOM 1461 C CA . SER A 1 183 ? 9.143 -13.815 -6.243 1.00 70.81 183 SER A CA 1
ATOM 1462 C C . SER A 1 183 ? 9.779 -14.296 -7.564 1.00 70.81 183 SER A C 1
ATOM 1464 O O . SER A 1 183 ? 10.251 -13.482 -8.357 1.00 70.81 183 SER A O 1
ATOM 1466 N N . ARG A 1 184 ? 9.752 -15.608 -7.850 1.00 73.88 184 ARG A N 1
ATOM 1467 C CA . ARG A 1 184 ? 10.336 -16.249 -9.046 1.00 73.88 184 ARG A CA 1
ATOM 1468 C C . ARG A 1 184 ? 11.827 -15.892 -9.192 1.00 73.88 184 ARG A C 1
ATOM 1470 O O . ARG A 1 184 ? 12.520 -15.738 -8.196 1.00 73.88 184 ARG A O 1
ATOM 1477 N N . ASP A 1 185 ? 12.335 -15.772 -10.419 1.00 83.50 185 ASP A N 1
ATOM 1478 C CA . ASP A 1 185 ? 13.740 -15.436 -10.711 1.00 83.50 185 ASP A CA 1
ATOM 1479 C C . ASP A 1 185 ? 14.140 -13.988 -10.324 1.00 83.50 185 ASP A C 1
ATOM 1481 O O . ASP A 1 185 ? 15.204 -13.521 -10.728 1.00 83.50 185 ASP A O 1
ATOM 1485 N N . LEU A 1 186 ? 13.299 -13.251 -9.581 1.00 91.75 186 LEU A N 1
ATOM 1486 C CA . LEU A 1 186 ? 13.647 -11.948 -9.016 1.00 91.75 186 LEU A CA 1
ATOM 1487 C C . LEU A 1 186 ? 14.283 -12.137 -7.637 1.00 91.75 186 LEU A C 1
ATOM 1489 O O . LEU A 1 186 ? 13.640 -12.597 -6.693 1.00 91.75 186 LEU A O 1
ATOM 1493 N N . THR A 1 187 ? 15.537 -11.713 -7.504 1.00 93.00 187 THR A N 1
ATOM 1494 C CA . THR A 1 187 ? 16.195 -11.660 -6.195 1.00 93.00 187 THR A CA 1
ATOM 1495 C C . THR A 1 187 ? 15.623 -10.496 -5.392 1.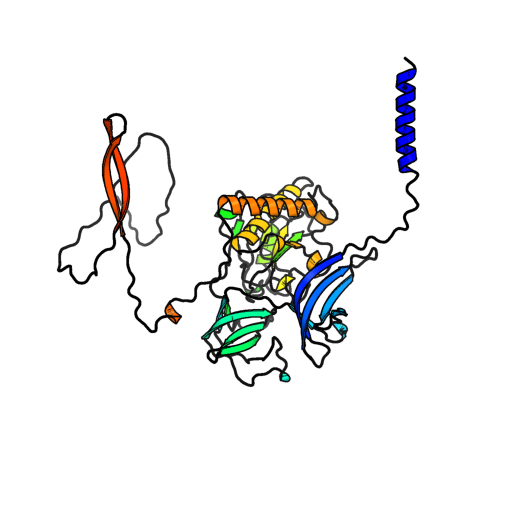00 93.00 187 THR A C 1
ATOM 1497 O O . THR A 1 187 ? 15.676 -9.354 -5.845 1.00 93.00 187 THR A O 1
ATOM 1500 N N . VAL A 1 188 ? 15.097 -10.778 -4.198 1.00 94.50 188 VAL A N 1
ATOM 1501 C CA . VAL A 1 188 ? 14.617 -9.761 -3.253 1.00 94.50 188 VAL A CA 1
ATOM 1502 C C . VAL A 1 188 ? 15.505 -9.784 -2.012 1.00 94.50 188 VAL A C 1
ATOM 1504 O O . VAL A 1 188 ? 15.515 -10.762 -1.271 1.00 94.50 188 VAL A O 1
ATOM 1507 N N . LYS A 1 189 ? 16.250 -8.707 -1.771 1.00 94.88 189 LYS A N 1
ATOM 1508 C CA . LYS A 1 189 ? 17.078 -8.518 -0.575 1.00 94.88 189 LYS A CA 1
ATOM 1509 C C . LYS A 1 189 ? 16.269 -7.805 0.501 1.00 94.88 189 LYS A C 1
ATOM 1511 O O . LYS A 1 189 ? 15.719 -6.737 0.258 1.00 94.88 189 LYS A O 1
ATOM 1516 N N . THR A 1 190 ? 16.191 -8.371 1.704 1.00 94.38 190 THR A N 1
ATOM 1517 C CA . THR A 1 190 ? 15.514 -7.703 2.827 1.00 94.38 190 THR A CA 1
ATOM 1518 C C . THR A 1 190 ? 16.498 -6.893 3.662 1.00 94.38 190 THR A C 1
ATOM 1520 O O . THR A 1 190 ? 17.309 -7.459 4.391 1.00 94.38 190 THR A O 1
ATOM 1523 N N . GLU A 1 191 ? 16.371 -5.567 3.592 1.00 93.94 191 GLU A N 1
ATOM 1524 C CA . GLU A 1 191 ? 17.221 -4.578 4.264 1.00 93.94 191 GLU A CA 1
ATOM 1525 C C . GLU A 1 191 ? 16.346 -3.506 4.923 1.00 93.94 191 GLU A C 1
ATOM 1527 O O . GLU A 1 191 ? 16.289 -2.348 4.510 1.00 93.94 191 GLU A O 1
ATOM 1532 N N . ILE A 1 192 ? 15.602 -3.920 5.952 1.00 93.06 192 ILE A N 1
ATOM 1533 C CA . ILE A 1 192 ? 14.648 -3.039 6.629 1.00 93.06 192 ILE A CA 1
ATOM 1534 C C . ILE A 1 192 ? 15.364 -1.809 7.198 1.00 93.06 192 ILE A C 1
ATOM 1536 O O . ILE A 1 192 ? 16.294 -1.927 7.999 1.00 93.06 192 ILE A O 1
ATOM 1540 N N . SER A 1 193 ? 14.879 -0.629 6.814 1.00 90.19 193 SER A N 1
ATOM 1541 C CA . SER A 1 193 ? 15.430 0.657 7.233 1.00 90.19 193 SER A CA 1
ATOM 1542 C C . SER A 1 193 ? 15.319 0.858 8.752 1.00 90.19 193 SER A C 1
ATOM 1544 O O . SER A 1 193 ? 14.409 0.311 9.398 1.00 90.19 193 SER A O 1
ATOM 1546 N N . PRO A 1 194 ? 16.215 1.660 9.361 1.00 87.31 194 PRO A N 1
ATOM 1547 C CA . PRO A 1 194 ? 16.161 1.945 10.790 1.00 87.31 194 PRO A CA 1
ATOM 1548 C C . PRO A 1 194 ? 14.794 2.476 11.226 1.00 87.31 194 PRO A C 1
ATOM 1550 O O . PRO A 1 194 ? 14.125 3.180 10.480 1.00 87.31 194 PRO A O 1
ATOM 1553 N N . ALA A 1 195 ? 14.386 2.181 12.462 1.00 83.38 195 ALA A N 1
ATOM 1554 C CA . ALA A 1 195 ? 13.106 2.642 13.012 1.00 83.38 195 ALA A CA 1
ATOM 1555 C C . ALA A 1 195 ? 12.896 4.163 12.861 1.00 83.38 195 ALA A C 1
ATOM 1557 O O . ALA A 1 195 ? 11.820 4.586 12.465 1.00 83.38 195 ALA A O 1
ATOM 1558 N N . ALA A 1 196 ? 13.949 4.958 13.080 1.00 79.12 196 ALA A N 1
ATOM 1559 C CA . ALA A 1 196 ? 13.925 6.418 12.947 1.00 79.12 196 ALA A CA 1
ATOM 1560 C C . ALA A 1 196 ? 13.676 6.932 11.512 1.00 79.12 196 ALA A C 1
ATOM 1562 O O . ALA A 1 196 ? 13.368 8.107 11.332 1.00 79.12 196 ALA A O 1
ATOM 1563 N N . ALA A 1 197 ? 13.825 6.071 10.502 1.00 80.56 197 ALA A N 1
ATOM 1564 C CA . ALA A 1 197 ? 13.561 6.379 9.099 1.00 80.56 197 ALA A CA 1
ATOM 1565 C C . ALA A 1 197 ? 12.147 5.972 8.652 1.00 80.56 197 ALA A C 1
ATOM 1567 O O . ALA A 1 197 ? 11.788 6.206 7.501 1.00 80.56 197 ALA A O 1
ATOM 1568 N N . ARG A 1 198 ? 11.353 5.322 9.515 1.00 84.81 198 ARG A N 1
ATOM 1569 C CA . ARG A 1 198 ? 10.067 4.716 9.145 1.00 84.81 198 ARG A CA 1
ATOM 1570 C C . ARG A 1 198 ? 8.911 5.313 9.942 1.00 84.81 198 ARG A C 1
ATOM 1572 O O . ARG A 1 198 ? 9.106 5.861 11.022 1.00 84.81 198 ARG A O 1
ATOM 1579 N N . ALA A 1 199 ? 7.691 5.184 9.418 1.00 81.81 199 ALA A N 1
ATOM 1580 C CA . ALA A 1 199 ? 6.503 5.709 10.088 1.00 81.81 199 ALA A CA 1
ATOM 1581 C C . ALA A 1 199 ? 6.216 4.970 11.400 1.00 81.81 199 ALA A C 1
ATOM 1583 O O . ALA A 1 199 ? 5.777 5.579 12.368 1.00 81.81 199 ALA A O 1
ATOM 1584 N N . GLN A 1 200 ? 6.478 3.659 11.459 1.00 80.75 200 GLN A N 1
ATOM 1585 C CA . GLN A 1 200 ? 6.146 2.807 12.607 1.00 80.75 200 GLN A CA 1
ATOM 1586 C C . GLN A 1 200 ? 4.644 2.756 12.936 1.00 80.75 200 GLN A C 1
ATOM 1588 O O . GLN A 1 200 ? 4.265 2.264 13.999 1.00 80.75 200 GLN A O 1
ATOM 1593 N N . THR A 1 201 ? 3.792 3.198 12.010 1.00 81.19 201 THR A N 1
ATOM 1594 C CA . THR A 1 201 ? 2.332 3.125 12.095 1.00 81.19 201 THR A CA 1
ATOM 1595 C C . THR A 1 201 ? 1.835 1.872 11.387 1.00 81.19 201 THR A C 1
ATOM 1597 O O . THR A 1 201 ? 2.210 1.608 10.248 1.00 81.19 201 THR A O 1
ATOM 1600 N N . ASP A 1 202 ? 0.984 1.104 12.059 1.00 84.75 202 ASP A N 1
ATOM 1601 C CA . ASP A 1 202 ? 0.439 -0.140 11.523 1.00 84.75 202 ASP A CA 1
ATOM 1602 C C . ASP A 1 202 ? -0.510 0.102 10.336 1.00 84.75 202 ASP A C 1
ATOM 1604 O O . ASP A 1 202 ? -1.402 0.956 10.380 1.00 84.75 202 ASP A O 1
ATOM 1608 N N . MET A 1 203 ? -0.343 -0.708 9.292 1.00 88.06 203 MET A N 1
ATOM 1609 C CA . MET A 1 203 ? -1.096 -0.677 8.042 1.00 88.06 203 MET A CA 1
ATOM 1610 C C . MET A 1 203 ? -1.721 -2.042 7.764 1.00 88.06 203 MET A C 1
ATOM 1612 O O . MET A 1 203 ? -1.072 -3.075 7.913 1.00 88.06 203 MET A O 1
ATOM 1616 N N . VAL A 1 204 ? -2.969 -2.049 7.292 1.00 90.12 204 VAL A N 1
ATOM 1617 C CA . VAL A 1 204 ? -3.563 -3.208 6.613 1.00 90.12 204 VAL A CA 1
ATOM 1618 C C . VAL A 1 204 ? -3.533 -2.905 5.118 1.00 90.12 204 VAL A C 1
ATOM 1620 O O . VAL A 1 204 ? -4.262 -2.012 4.688 1.00 90.12 204 VAL A O 1
ATOM 1623 N N . PRO A 1 205 ? -2.684 -3.583 4.327 1.00 91.88 205 PRO A N 1
ATOM 1624 C CA . PRO A 1 205 ? -2.605 -3.300 2.904 1.00 91.88 205 PRO A CA 1
ATOM 1625 C C . PRO A 1 205 ? -3.882 -3.716 2.178 1.00 91.88 205 PRO A C 1
ATOM 1627 O O . PRO A 1 205 ? -4.386 -4.826 2.367 1.00 91.88 205 PRO A O 1
ATOM 1630 N N . GLU A 1 206 ? -4.352 -2.845 1.300 1.00 90.19 206 GLU A N 1
ATOM 1631 C CA . GLU A 1 206 ? -5.417 -3.112 0.338 1.00 90.19 206 GLU A CA 1
ATOM 1632 C C . GLU A 1 206 ? -4.960 -2.874 -1.097 1.00 90.19 206 GLU A C 1
ATOM 1634 O O . GLU A 1 206 ? -5.562 -3.424 -2.012 1.00 90.19 206 GLU A O 1
ATOM 1639 N N . TYR A 1 207 ? -3.882 -2.115 -1.304 1.00 93.38 207 TYR A N 1
ATOM 1640 C CA . TYR A 1 207 ? -3.401 -1.729 -2.626 1.00 93.38 207 TYR A CA 1
ATOM 1641 C C . TYR A 1 207 ? -1.898 -1.967 -2.789 1.00 93.38 207 TYR A C 1
ATOM 1643 O O . TYR A 1 207 ? -1.145 -2.097 -1.819 1.00 93.38 207 TYR A O 1
ATOM 1651 N N . VAL A 1 208 ? -1.455 -1.991 -4.045 1.00 98.00 208 VAL A N 1
ATOM 1652 C CA . VAL A 1 208 ? -0.039 -1.885 -4.414 1.00 98.00 208 VAL A CA 1
ATOM 1653 C C . VAL A 1 208 ? 0.115 -0.687 -5.334 1.00 98.00 208 VAL A C 1
ATOM 1655 O O . VAL A 1 208 ? -0.553 -0.626 -6.358 1.00 98.00 208 VAL A O 1
ATOM 1658 N N . THR A 1 209 ? 0.989 0.253 -4.984 1.00 98.25 209 THR A N 1
ATOM 1659 C CA . THR A 1 209 ? 1.228 1.485 -5.734 1.00 98.25 209 THR A CA 1
ATOM 1660 C C . THR A 1 209 ? 2.597 1.442 -6.380 1.00 98.25 209 THR A C 1
ATOM 1662 O O . THR A 1 209 ? 3.613 1.350 -5.690 1.00 98.25 209 THR A O 1
ATOM 1665 N N . VAL A 1 210 ? 2.615 1.564 -7.702 1.00 98.44 210 VAL A N 1
ATOM 1666 C CA . VAL A 1 210 ? 3.839 1.609 -8.499 1.00 98.44 210 VAL A CA 1
ATOM 1667 C C . VAL A 1 210 ? 4.254 3.050 -8.781 1.00 98.44 210 VAL A C 1
ATOM 1669 O O . VAL A 1 210 ? 3.428 3.913 -9.101 1.00 98.44 210 VAL A O 1
ATOM 1672 N N . HIS A 1 211 ? 5.560 3.283 -8.679 1.00 97.19 211 HIS A N 1
ATOM 1673 C CA . HIS A 1 211 ? 6.227 4.557 -8.912 1.00 97.19 211 HIS A CA 1
ATOM 1674 C C . HIS A 1 211 ? 7.417 4.398 -9.859 1.00 97.19 211 HIS A C 1
ATOM 1676 O O . HIS A 1 211 ? 7.914 3.298 -10.112 1.00 97.19 211 HIS A O 1
ATOM 1682 N N . ASN A 1 212 ? 7.888 5.531 -10.368 1.00 92.75 212 ASN A N 1
ATOM 1683 C CA . ASN A 1 212 ? 9.221 5.658 -10.933 1.00 92.75 212 ASN A CA 1
ATOM 1684 C C . ASN A 1 212 ? 10.053 6.559 -10.028 1.00 92.75 212 ASN A C 1
ATOM 1686 O O . ASN A 1 212 ? 9.607 7.665 -9.696 1.00 92.75 212 ASN A O 1
ATOM 1690 N N . ALA A 1 213 ? 11.282 6.131 -9.743 1.00 90.06 213 ALA A N 1
ATOM 1691 C CA . ALA A 1 213 ? 12.207 6.868 -8.889 1.00 90.06 213 ALA A CA 1
ATOM 1692 C C . ALA A 1 213 ? 12.494 8.284 -9.423 1.00 90.06 213 ALA A C 1
ATOM 1694 O O . ALA A 1 213 ? 12.858 9.186 -8.669 1.00 90.06 213 ALA A O 1
ATOM 1695 N N . SER A 1 214 ? 12.318 8.496 -10.734 1.00 87.56 214 SER A N 1
ATOM 1696 C CA . SER A 1 214 ? 12.558 9.750 -11.454 1.00 87.56 214 SER A CA 1
ATOM 1697 C C . SER A 1 214 ? 13.985 10.280 -11.270 1.00 87.56 214 SER A C 1
ATOM 1699 O O . SER A 1 214 ? 14.244 11.475 -11.419 1.00 87.56 214 SER A O 1
ATOM 1701 N N . ASN A 1 215 ? 14.916 9.378 -10.951 1.00 88.06 215 ASN A N 1
ATOM 1702 C CA . ASN A 1 215 ? 16.340 9.638 -10.843 1.00 88.06 215 ASN A CA 1
ATOM 1703 C C . ASN A 1 215 ? 17.052 8.931 -12.000 1.00 88.06 215 ASN A C 1
ATOM 1705 O O . ASN A 1 215 ? 17.115 7.705 -12.061 1.00 88.06 215 ASN A O 1
ATOM 1709 N N . PHE A 1 216 ? 17.549 9.732 -12.940 1.00 86.00 216 PHE A N 1
ATOM 1710 C CA . PHE A 1 216 ? 18.127 9.256 -14.197 1.00 86.00 216 PHE A CA 1
ATOM 1711 C C . PHE A 1 216 ? 19.656 9.166 -14.168 1.00 86.00 216 PHE A C 1
ATOM 1713 O O . PHE A 1 216 ? 20.264 8.922 -15.212 1.00 86.00 216 PHE A O 1
ATOM 1720 N N . GLU A 1 217 ? 20.261 9.423 -13.009 1.00 85.88 217 GLU A N 1
ATOM 1721 C CA . GLU A 1 217 ? 21.706 9.375 -12.823 1.00 85.88 217 GLU A CA 1
ATOM 1722 C C . GLU A 1 217 ? 22.234 7.942 -12.916 1.00 85.88 217 GLU A C 1
ATOM 1724 O O . GLU A 1 217 ? 21.525 6.968 -12.657 1.00 85.88 217 GLU A O 1
ATOM 1729 N N . ASP A 1 218 ? 23.504 7.807 -13.289 1.00 81.25 218 ASP A N 1
ATOM 1730 C CA . ASP A 1 218 ? 24.103 6.519 -13.637 1.00 81.25 218 ASP A CA 1
ATOM 1731 C C . ASP A 1 218 ? 24.381 5.580 -12.449 1.00 81.25 218 ASP A C 1
ATOM 1733 O O . ASP A 1 218 ? 24.742 4.418 -12.642 1.00 81.25 218 ASP A O 1
ATOM 1737 N N . TYR A 1 219 ? 24.214 6.089 -11.234 1.00 84.69 219 TYR A N 1
ATOM 1738 C CA . TYR A 1 219 ? 24.385 5.376 -9.972 1.00 84.69 219 TYR A CA 1
ATOM 1739 C C . TYR A 1 219 ? 23.055 5.073 -9.269 1.00 84.69 219 TYR A C 1
ATOM 1741 O O . TYR A 1 219 ? 23.065 4.527 -8.172 1.00 84.69 219 TYR A O 1
ATOM 1749 N N . ALA A 1 220 ? 21.915 5.473 -9.839 1.00 89.31 220 ALA A N 1
ATOM 1750 C CA . ALA A 1 220 ? 20.617 5.461 -9.167 1.00 89.31 220 ALA A CA 1
ATOM 1751 C C . ALA A 1 220 ? 19.889 4.101 -9.270 1.00 89.31 220 ALA A C 1
ATOM 1753 O O . ALA A 1 220 ? 18.718 4.039 -9.653 1.00 89.31 220 ALA A O 1
ATOM 1754 N N . ASP A 1 221 ? 20.586 3.012 -8.950 1.00 91.69 221 ASP A N 1
ATOM 1755 C CA . ASP A 1 221 ? 20.045 1.646 -8.930 1.00 91.69 221 ASP A CA 1
ATOM 1756 C C . ASP A 1 221 ? 19.290 1.320 -7.623 1.00 91.69 221 ASP A C 1
ATOM 1758 O O . ASP A 1 221 ? 19.089 2.197 -6.769 1.00 91.69 221 ASP A O 1
ATOM 1762 N N . ALA A 1 222 ? 18.799 0.082 -7.479 1.00 93.75 222 ALA A N 1
ATOM 1763 C CA . ALA A 1 222 ? 17.989 -0.297 -6.322 1.00 93.75 222 ALA A CA 1
ATOM 1764 C C . ALA A 1 222 ? 18.810 -0.305 -5.021 1.00 93.75 222 ALA A C 1
ATOM 1766 O O . ALA A 1 222 ? 18.314 0.137 -3.981 1.00 93.75 222 ALA A O 1
ATOM 1767 N N . GLU A 1 223 ? 20.076 -0.732 -5.084 1.00 94.62 223 GLU A N 1
ATOM 1768 C CA . GLU A 1 223 ? 21.000 -0.736 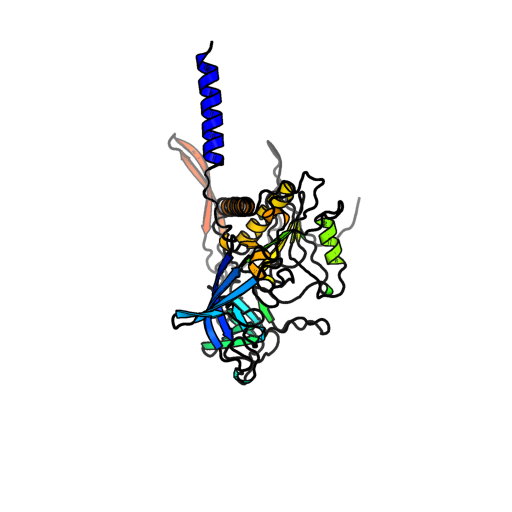-3.943 1.00 94.62 223 GLU A CA 1
ATOM 1769 C C . GLU A 1 223 ? 21.279 0.690 -3.450 1.00 94.62 223 GLU A C 1
ATOM 1771 O O . GLU A 1 223 ? 21.237 0.960 -2.246 1.00 94.62 223 GLU A O 1
ATOM 1776 N N . TRP A 1 224 ? 21.496 1.640 -4.362 1.00 93.31 224 TRP A N 1
ATOM 1777 C CA . TRP A 1 224 ? 21.720 3.034 -3.994 1.00 93.31 224 TRP A CA 1
ATOM 1778 C C . TRP A 1 224 ? 20.504 3.657 -3.299 1.00 93.31 224 TRP A C 1
ATOM 1780 O O . TRP A 1 224 ? 20.656 4.335 -2.280 1.00 93.31 224 TRP A O 1
ATOM 1790 N N . HIS A 1 225 ? 19.290 3.411 -3.803 1.00 93.00 225 HIS A N 1
ATOM 1791 C CA . HIS A 1 225 ? 18.059 3.903 -3.173 1.00 93.00 225 HIS A CA 1
ATOM 1792 C C . HIS A 1 225 ? 17.825 3.267 -1.794 1.00 93.00 225 HIS A C 1
ATOM 1794 O O . HIS A 1 225 ? 17.477 3.974 -0.844 1.00 93.00 225 HIS A O 1
ATOM 1800 N N . ALA A 1 226 ? 18.087 1.963 -1.659 1.00 93.62 226 ALA A N 1
ATOM 1801 C CA . ALA A 1 226 ? 18.060 1.262 -0.377 1.00 93.62 226 ALA A CA 1
ATOM 1802 C C . ALA A 1 226 ? 19.027 1.893 0.635 1.00 93.62 226 ALA A C 1
ATOM 1804 O O . ALA A 1 226 ? 18.642 2.213 1.765 1.00 93.62 226 ALA A O 1
ATOM 1805 N N . TYR A 1 227 ? 20.264 2.161 0.207 1.00 92.81 227 TYR A N 1
ATOM 1806 C CA . TYR A 1 227 ? 21.261 2.832 1.031 1.00 92.81 227 TYR A CA 1
ATOM 1807 C C . TYR A 1 227 ? 20.809 4.234 1.464 1.00 92.81 227 TYR A C 1
ATOM 1809 O O . TYR A 1 227 ? 20.920 4.556 2.649 1.00 92.81 227 TYR A O 1
ATOM 1817 N N . GLN A 1 228 ? 20.254 5.049 0.557 1.00 90.31 228 GLN A N 1
ATOM 1818 C CA . GLN A 1 228 ? 19.759 6.390 0.895 1.00 90.31 228 GLN A CA 1
ATOM 1819 C C . GLN A 1 228 ? 18.691 6.353 1.988 1.00 90.31 228 GLN A C 1
ATOM 1821 O O . GLN A 1 228 ? 18.752 7.152 2.922 1.00 90.31 228 GLN A O 1
ATOM 1826 N N . LEU A 1 229 ? 17.749 5.409 1.916 1.00 87.62 229 LEU A N 1
ATOM 1827 C CA . LEU A 1 229 ? 16.719 5.273 2.941 1.00 87.62 229 LEU A CA 1
ATOM 1828 C C . LEU A 1 229 ? 17.300 4.781 4.279 1.00 87.62 229 LEU A C 1
ATOM 1830 O O . LEU A 1 229 ? 16.886 5.245 5.343 1.00 87.62 229 LEU A O 1
ATOM 1834 N N . SER A 1 230 ? 18.320 3.916 4.236 1.00 85.81 230 SER A N 1
ATOM 1835 C CA . SER A 1 230 ? 18.974 3.368 5.433 1.00 85.81 230 SER A CA 1
ATOM 1836 C C . SER A 1 230 ? 19.706 4.413 6.285 1.00 85.81 230 SER A C 1
ATOM 1838 O O . SER A 1 230 ? 19.859 4.223 7.492 1.00 85.81 230 SER A O 1
ATOM 1840 N N . ILE A 1 231 ? 20.151 5.519 5.678 1.00 84.56 231 ILE A N 1
ATOM 1841 C CA . ILE A 1 231 ? 20.899 6.586 6.362 1.00 84.56 231 ILE A CA 1
ATOM 1842 C C . ILE A 1 231 ? 20.016 7.762 6.798 1.00 84.56 231 ILE A C 1
ATOM 1844 O O . ILE A 1 231 ? 20.528 8.724 7.378 1.00 84.56 231 ILE A O 1
ATOM 1848 N N . LEU A 1 232 ? 18.704 7.711 6.539 1.00 77.38 232 LEU A N 1
ATOM 1849 C CA . LEU A 1 232 ? 17.779 8.734 7.019 1.00 77.38 232 LEU A CA 1
ATOM 1850 C C . LEU A 1 232 ? 17.650 8.661 8.545 1.00 77.38 232 LEU A C 1
ATOM 1852 O O . LEU A 1 232 ? 17.405 7.608 9.128 1.00 77.38 232 LEU A O 1
ATOM 1856 N N . THR A 1 233 ? 17.809 9.809 9.200 1.00 61.88 233 THR A N 1
ATOM 1857 C CA . THR A 1 233 ? 17.784 9.924 10.669 1.00 61.88 233 THR A CA 1
ATOM 1858 C C . THR A 1 233 ? 16.615 10.756 11.200 1.00 61.88 233 THR A C 1
ATOM 1860 O O . THR A 1 233 ? 16.487 10.905 12.413 1.00 61.88 233 THR A O 1
ATOM 1863 N N . TYR A 1 234 ? 15.756 11.283 10.318 1.00 54.75 234 TYR A N 1
ATOM 1864 C CA . TYR A 1 234 ? 14.560 12.051 10.676 1.00 54.75 234 TYR A CA 1
ATOM 1865 C C . TYR A 1 234 ? 13.506 11.994 9.554 1.00 54.75 234 TYR A C 1
ATOM 1867 O O . TYR A 1 234 ? 13.777 12.418 8.429 1.00 54.75 234 TYR A O 1
ATOM 1875 N N . THR A 1 235 ? 12.297 11.502 9.844 1.00 53.03 235 THR A N 1
ATOM 1876 C CA . THR A 1 235 ? 11.117 11.623 8.961 1.00 53.03 235 THR A CA 1
ATOM 1877 C C . THR A 1 235 ? 10.407 12.956 9.209 1.00 53.03 235 THR A C 1
ATOM 1879 O O . THR A 1 235 ? 10.120 13.265 10.360 1.00 53.03 235 THR A O 1
ATOM 1882 N N . PRO A 1 236 ? 10.133 13.758 8.161 1.00 52.81 236 PRO A N 1
ATOM 1883 C CA . PRO A 1 236 ? 8.973 13.489 7.301 1.00 52.81 236 PRO A CA 1
ATOM 1884 C C . PRO A 1 236 ? 9.354 13.288 5.818 1.00 52.81 236 PRO A C 1
ATOM 1886 O O . PRO A 1 236 ? 8.732 13.856 4.923 1.00 52.81 236 PRO A O 1
ATOM 1889 N N . GLY A 1 237 ? 10.425 12.531 5.555 1.00 68.75 237 GLY A N 1
ATOM 1890 C CA . GLY A 1 237 ? 10.876 12.197 4.200 1.00 68.75 237 GLY A CA 1
ATOM 1891 C C . GLY A 1 237 ? 10.013 11.139 3.502 1.00 68.75 237 GLY A C 1
ATOM 1892 O O . GLY A 1 237 ? 9.246 10.425 4.145 1.00 68.75 237 GLY A O 1
ATOM 1893 N N . VAL A 1 238 ? 10.167 11.046 2.178 1.00 83.75 238 VAL A N 1
ATOM 1894 C CA . VAL A 1 238 ? 9.522 10.026 1.337 1.00 83.75 238 VAL A CA 1
ATOM 1895 C C . VAL A 1 238 ? 10.062 8.643 1.703 1.00 83.75 238 VAL A C 1
ATOM 1897 O O . VAL A 1 238 ? 11.275 8.446 1.734 1.00 83.75 238 VAL A O 1
ATOM 1900 N N . THR A 1 239 ? 9.168 7.694 1.966 1.00 90.50 239 THR A N 1
ATOM 1901 C CA . THR A 1 239 ? 9.502 6.294 2.272 1.00 90.50 239 THR A CA 1
ATOM 1902 C C . THR A 1 239 ? 8.665 5.354 1.411 1.00 90.50 239 THR A C 1
ATOM 1904 O O . THR A 1 239 ? 7.601 5.739 0.932 1.00 90.50 239 THR A O 1
ATOM 1907 N N . TYR A 1 240 ? 9.138 4.125 1.208 1.00 95.06 240 TYR A N 1
ATOM 1908 C CA . TYR A 1 240 ? 8.467 3.090 0.414 1.00 95.06 240 TYR A CA 1
ATOM 1909 C C . TYR A 1 240 ? 8.851 1.692 0.921 1.00 95.06 240 TYR A C 1
ATOM 1911 O O . TYR A 1 240 ? 9.787 1.531 1.714 1.00 95.06 240 TYR A O 1
ATOM 1919 N N . HIS A 1 241 ? 8.099 0.671 0.505 1.00 97.69 241 HIS A N 1
ATOM 1920 C CA . HIS A 1 241 ? 8.330 -0.716 0.924 1.00 97.69 241 HIS A CA 1
ATOM 1921 C C . HIS A 1 241 ? 9.392 -1.387 0.077 1.00 97.69 241 HIS A C 1
ATOM 1923 O O . HIS A 1 241 ? 10.240 -2.088 0.625 1.00 97.69 241 HIS A O 1
ATOM 1929 N N . TYR A 1 242 ? 9.359 -1.149 -1.232 1.00 98.12 242 TYR A N 1
ATOM 1930 C CA . TYR A 1 242 ? 10.293 -1.736 -2.176 1.00 98.12 242 TYR A CA 1
ATOM 1931 C C . TYR A 1 242 ? 10.892 -0.717 -3.125 1.00 98.12 242 TYR A C 1
ATOM 1933 O O . TYR A 1 242 ? 10.225 0.227 -3.543 1.00 98.12 242 TYR A O 1
ATOM 1941 N N . VAL A 1 243 ? 12.123 -0.999 -3.537 1.00 97.06 243 VAL A N 1
ATOM 1942 C CA . VAL A 1 243 ? 12.730 -0.446 -4.746 1.00 97.06 243 VAL A CA 1
ATOM 1943 C C . VAL A 1 243 ? 13.273 -1.586 -5.602 1.00 97.06 243 VAL A C 1
ATOM 1945 O O . VAL A 1 243 ? 13.750 -2.581 -5.057 1.00 97.06 243 VAL A O 1
ATOM 1948 N N . VAL A 1 244 ? 13.157 -1.481 -6.923 1.00 95.88 244 VAL A N 1
ATOM 1949 C CA . VAL A 1 244 ? 13.520 -2.543 -7.871 1.00 95.88 244 VAL A CA 1
ATOM 1950 C C . VAL A 1 244 ? 14.188 -1.984 -9.123 1.00 95.88 244 VAL A C 1
ATOM 1952 O O . VAL A 1 244 ? 13.756 -0.970 -9.674 1.00 95.88 244 VAL A O 1
ATOM 1955 N N . ASP A 1 245 ? 15.226 -2.677 -9.585 1.00 94.38 245 ASP A N 1
ATOM 1956 C CA . ASP A 1 245 ? 15.937 -2.402 -10.833 1.00 94.38 245 ASP A CA 1
ATOM 1957 C C . ASP A 1 245 ? 15.931 -3.621 -11.778 1.00 94.38 245 ASP A C 1
ATOM 1959 O O . ASP A 1 245 ? 15.126 -4.551 -11.648 1.00 94.38 245 ASP A O 1
ATOM 1963 N N . ASP A 1 246 ? 16.797 -3.612 -12.793 1.00 92.44 246 ASP A N 1
ATOM 1964 C CA . ASP A 1 246 ? 16.900 -4.671 -13.796 1.00 92.44 246 ASP A CA 1
ATOM 1965 C C . ASP A 1 246 ? 17.482 -5.994 -13.267 1.00 92.44 246 ASP A C 1
ATOM 1967 O O . ASP A 1 246 ? 17.393 -7.017 -13.954 1.00 92.44 246 ASP A O 1
ATOM 1971 N N . LYS A 1 247 ? 18.036 -6.011 -12.052 1.00 91.50 247 LYS A N 1
ATOM 1972 C CA . LYS A 1 247 ? 18.738 -7.159 -11.463 1.00 91.50 247 LYS A CA 1
ATOM 1973 C C . LYS A 1 247 ? 18.049 -7.678 -10.210 1.00 91.50 247 LYS A C 1
ATOM 1975 O O . LYS A 1 247 ? 17.966 -8.893 -10.025 1.00 91.50 247 LYS A O 1
ATOM 1980 N N . GLU A 1 248 ? 17.598 -6.782 -9.341 1.00 93.75 248 GLU A N 1
ATOM 1981 C CA . GLU A 1 248 ? 17.137 -7.132 -8.004 1.00 93.75 248 GLU A CA 1
ATOM 1982 C C . GLU A 1 248 ? 16.166 -6.113 -7.410 1.00 93.75 248 GLU A C 1
ATOM 1984 O O . GLU A 1 248 ? 15.946 -5.023 -7.937 1.00 93.75 248 GLU A O 1
ATOM 1989 N N . ALA A 1 249 ? 15.558 -6.496 -6.292 1.00 96.25 249 ALA A N 1
ATOM 1990 C CA . ALA A 1 249 ? 14.727 -5.627 -5.482 1.00 96.25 249 ALA A CA 1
ATOM 1991 C C . ALA A 1 249 ? 15.219 -5.594 -4.035 1.00 96.25 249 ALA A C 1
ATOM 1993 O O . ALA A 1 249 ? 15.736 -6.587 -3.521 1.00 96.25 249 ALA A O 1
ATOM 1994 N N . PHE A 1 250 ? 14.981 -4.478 -3.357 1.00 96.75 250 PHE A N 1
ATOM 1995 C CA . PHE A 1 250 ? 15.241 -4.307 -1.934 1.00 96.75 250 PHE A CA 1
ATOM 1996 C C . PHE A 1 250 ? 13.930 -4.075 -1.185 1.00 96.75 250 PHE A C 1
ATOM 1998 O O . PHE A 1 250 ? 13.122 -3.242 -1.587 1.00 96.75 250 PHE A O 1
ATOM 2005 N N . HIS A 1 251 ? 13.727 -4.805 -0.090 1.00 97.31 251 HIS A N 1
ATOM 2006 C CA . HIS A 1 251 ? 12.610 -4.655 0.839 1.00 97.31 251 HIS A CA 1
ATOM 2007 C C . HIS A 1 251 ? 13.052 -3.824 2.045 1.00 97.31 251 HIS A C 1
ATOM 2009 O O . HIS A 1 251 ? 13.900 -4.266 2.822 1.00 97.31 251 HIS A O 1
ATOM 2015 N N . LEU A 1 252 ? 12.475 -2.635 2.198 1.00 95.56 252 LEU A N 1
ATOM 2016 C CA . LEU A 1 252 ? 12.978 -1.588 3.088 1.00 95.56 252 LEU A CA 1
ATOM 2017 C C . LEU A 1 252 ? 12.038 -1.249 4.247 1.00 95.56 252 LEU A C 1
ATOM 2019 O O . LEU A 1 252 ? 12.498 -0.804 5.300 1.00 95.56 252 LEU A O 1
ATOM 2023 N N . THR A 1 253 ? 10.736 -1.478 4.086 1.00 94.69 253 THR A N 1
ATOM 2024 C CA . THR A 1 253 ? 9.728 -1.237 5.129 1.00 94.69 253 THR A CA 1
ATOM 2025 C C . THR A 1 253 ? 8.781 -2.429 5.197 1.00 94.69 253 THR A C 1
ATOM 2027 O O . THR A 1 253 ? 8.305 -2.833 4.138 1.00 94.69 253 THR A O 1
ATOM 2030 N N . PRO A 1 254 ? 8.471 -2.978 6.392 1.00 95.12 254 PRO A N 1
ATOM 2031 C CA . PRO A 1 254 ? 7.534 -4.089 6.516 1.00 95.12 254 PRO A CA 1
ATOM 2032 C C . PRO A 1 254 ? 6.193 -3.792 5.841 1.00 95.12 254 PRO A C 1
ATOM 2034 O O . PRO A 1 254 ? 5.660 -2.694 5.983 1.00 95.12 254 PRO A O 1
ATOM 2037 N N . LEU A 1 255 ? 5.613 -4.783 5.160 1.00 95.00 255 LEU A N 1
ATOM 2038 C CA . LEU A 1 255 ? 4.358 -4.623 4.405 1.00 95.00 255 LEU A CA 1
ATOM 2039 C C . LEU A 1 255 ? 3.181 -4.161 5.260 1.00 95.00 255 LEU A C 1
ATOM 2041 O O . LEU A 1 255 ? 2.249 -3.559 4.746 1.00 95.00 255 LEU A O 1
ATOM 2045 N N . ASN A 1 256 ? 3.217 -4.439 6.558 1.00 91.88 256 ASN A N 1
ATOM 2046 C CA . ASN A 1 256 ? 2.180 -4.056 7.502 1.00 91.88 256 ASN A CA 1
ATOM 2047 C C . ASN A 1 256 ? 2.447 -2.703 8.183 1.00 91.88 256 ASN A C 1
ATOM 2049 O O . ASN A 1 256 ? 1.898 -2.429 9.249 1.00 91.88 256 ASN A O 1
ATOM 2053 N N . GLU A 1 257 ? 3.316 -1.876 7.608 1.00 90.50 257 GLU A N 1
ATOM 2054 C CA . GLU A 1 257 ? 3.653 -0.555 8.122 1.00 90.50 257 GLU A CA 1
ATOM 2055 C C . GLU A 1 257 ? 3.432 0.520 7.053 1.00 90.50 257 GLU A C 1
ATOM 2057 O O . GLU A 1 257 ? 3.737 0.317 5.878 1.00 90.50 257 GLU A O 1
ATOM 2062 N N . VAL A 1 258 ? 2.887 1.663 7.468 1.00 89.06 258 VAL A N 1
ATOM 2063 C CA . VAL A 1 258 ? 2.656 2.832 6.612 1.00 89.06 258 VAL A CA 1
ATOM 2064 C C . VAL A 1 258 ? 3.978 3.355 6.047 1.00 89.06 258 VAL A C 1
ATOM 2066 O O . VAL A 1 258 ? 4.999 3.397 6.738 1.00 89.06 258 VAL A O 1
ATOM 2069 N N . THR A 1 259 ? 3.937 3.822 4.800 1.00 90.31 259 THR A N 1
ATOM 2070 C CA . THR A 1 259 ? 5.020 4.599 4.180 1.00 90.31 259 THR A CA 1
ATOM 2071 C C . THR A 1 259 ? 4.469 5.893 3.586 1.00 90.31 259 THR A C 1
ATOM 2073 O O . THR A 1 259 ? 3.272 6.003 3.327 1.00 90.31 259 THR A O 1
ATOM 2076 N N . TYR A 1 260 ? 5.325 6.896 3.395 1.00 90.44 260 TYR A N 1
ATOM 2077 C CA . TYR A 1 260 ? 4.941 8.217 2.897 1.00 90.44 260 TYR A CA 1
ATOM 2078 C C . TYR A 1 260 ? 5.385 8.375 1.438 1.00 90.44 260 TYR A C 1
ATOM 2080 O O . TYR A 1 260 ? 6.487 8.849 1.174 1.00 90.44 260 TYR A O 1
ATOM 2088 N N . HIS A 1 261 ? 4.531 7.994 0.484 1.00 92.25 261 HIS A N 1
ATOM 2089 C CA . HIS A 1 261 ? 4.858 7.975 -0.951 1.00 92.25 261 HIS A CA 1
ATOM 2090 C C . HIS A 1 261 ? 3.785 8.576 -1.864 1.00 92.25 261 HIS A C 1
ATOM 2092 O O . HIS A 1 261 ? 4.114 9.037 -2.952 1.00 92.25 261 HIS A O 1
ATOM 2098 N N . ALA A 1 262 ? 2.507 8.549 -1.479 1.00 89.44 262 ALA A N 1
ATOM 2099 C CA . ALA A 1 262 ? 1.384 8.842 -2.372 1.00 89.44 262 ALA A CA 1
ATOM 2100 C C . ALA A 1 262 ? 0.971 10.319 -2.394 1.00 89.44 262 ALA A C 1
ATOM 2102 O O . ALA A 1 262 ? 0.177 10.724 -3.236 1.00 89.44 262 ALA A O 1
ATOM 2103 N N . GLY A 1 263 ? 1.476 11.136 -1.463 1.00 82.12 263 GLY A N 1
ATOM 2104 C CA . GLY A 1 263 ? 1.156 12.567 -1.384 1.00 82.12 263 GLY A CA 1
ATOM 2105 C C . GLY A 1 263 ? -0.333 12.878 -1.167 1.00 82.12 263 GLY A C 1
ATOM 2106 O O . GLY A 1 263 ? -0.753 14.007 -1.397 1.00 82.12 263 GLY A O 1
ATOM 2107 N N . ASP A 1 264 ? -1.122 11.906 -0.711 1.00 75.44 264 ASP A N 1
ATOM 2108 C CA . ASP A 1 264 ? -2.561 12.003 -0.441 1.00 75.44 264 ASP A CA 1
ATOM 2109 C C . ASP A 1 264 ? -2.859 12.228 1.051 1.00 75.44 264 ASP A C 1
ATOM 2111 O O . ASP A 1 264 ? -3.967 12.006 1.537 1.00 75.44 264 ASP A O 1
ATOM 2115 N N . ARG A 1 265 ? -1.850 12.717 1.783 1.00 73.06 265 ARG A N 1
ATOM 2116 C CA . ARG A 1 265 ? -1.874 12.936 3.232 1.00 73.06 265 ARG A CA 1
ATOM 2117 C C . ARG A 1 265 ? -2.195 11.631 3.971 1.00 73.06 265 ARG A C 1
ATOM 2119 O O . ARG A 1 265 ? -1.350 10.745 4.038 1.00 73.06 265 ARG A O 1
ATOM 2126 N N . PHE A 1 266 ? -3.396 11.555 4.526 1.00 64.25 266 PHE A N 1
ATOM 2127 C CA . PHE A 1 266 ? -3.857 10.568 5.493 1.00 64.25 266 PHE A CA 1
ATOM 2128 C C . PHE A 1 266 ? -4.943 9.679 4.878 1.00 64.25 266 PHE A C 1
ATOM 2130 O O . PHE A 1 266 ? -5.961 9.388 5.503 1.00 64.25 266 PHE A O 1
ATOM 2137 N N . LEU A 1 267 ? -4.772 9.337 3.601 1.00 75.62 267 LEU A N 1
ATOM 2138 C CA . LEU A 1 267 ? -5.703 8.520 2.831 1.00 75.62 267 LEU A CA 1
ATOM 2139 C C . LEU A 1 267 ? -5.033 7.196 2.428 1.00 75.62 267 LEU A C 1
ATOM 2141 O O . LEU A 1 267 ? -3.960 6.844 2.920 1.00 75.62 267 LEU A O 1
ATOM 2145 N N . ASN A 1 268 ? -5.717 6.411 1.598 1.00 81.94 268 ASN A N 1
ATOM 2146 C CA . ASN A 1 268 ? -5.362 5.021 1.317 1.00 81.94 268 ASN A CA 1
ATOM 2147 C C . ASN A 1 268 ? -4.081 4.825 0.499 1.00 81.94 268 ASN A C 1
ATOM 2149 O O . ASN A 1 268 ? -3.503 3.742 0.567 1.00 81.94 268 ASN A O 1
ATOM 2153 N N . GLY A 1 269 ? -3.612 5.839 -0.225 1.00 88.19 269 GLY A N 1
ATOM 2154 C CA . GLY A 1 269 ? -2.322 5.801 -0.895 1.00 88.19 269 GLY A CA 1
ATOM 2155 C C . GLY A 1 269 ? -1.212 5.549 0.115 1.00 88.19 269 GLY A C 1
ATOM 2156 O O . GLY A 1 269 ? -0.581 4.507 0.049 1.00 88.19 269 GLY A O 1
ATOM 2157 N N . ASN A 1 270 ? -1.028 6.424 1.107 1.00 87.88 270 ASN A N 1
ATOM 2158 C CA . ASN A 1 270 ? -0.051 6.179 2.178 1.00 87.88 270 ASN A CA 1
ATOM 2159 C C . ASN A 1 270 ? -0.511 5.110 3.189 1.00 87.88 270 ASN A C 1
ATOM 2161 O O . ASN A 1 270 ? 0.279 4.286 3.646 1.00 87.88 270 ASN A O 1
ATOM 2165 N N . GLY A 1 271 ? -1.784 5.154 3.590 1.00 86.25 271 GLY A N 1
ATOM 2166 C CA . GLY A 1 271 ? -2.303 4.417 4.745 1.00 86.25 271 GLY A CA 1
ATOM 2167 C C . GLY A 1 271 ? -2.731 2.974 4.481 1.00 86.25 271 GLY A C 1
ATOM 2168 O O . GLY A 1 271 ? -3.093 2.280 5.433 1.00 86.25 271 GLY A O 1
ATOM 2169 N N . ALA A 1 272 ? -2.744 2.537 3.218 1.00 90.12 272 ALA A N 1
ATOM 2170 C CA . ALA A 1 272 ? -3.259 1.229 2.817 1.00 90.12 272 ALA A CA 1
ATOM 2171 C C . ALA A 1 272 ? -2.565 0.620 1.589 1.00 90.12 272 ALA A C 1
ATOM 2173 O O . ALA A 1 272 ? -3.039 -0.396 1.074 1.00 90.12 272 ALA A O 1
ATOM 2174 N N . SER A 1 273 ? -1.476 1.209 1.090 1.00 94.69 273 SER A N 1
ATOM 2175 C CA . SER A 1 273 ? -0.772 0.684 -0.076 1.00 94.69 273 SER A CA 1
ATOM 2176 C C . SER A 1 273 ? 0.645 0.245 0.249 1.00 94.69 273 SER A C 1
ATOM 2178 O O . SER A 1 273 ? 1.398 0.950 0.912 1.00 94.69 273 SER A O 1
ATOM 2180 N N . VAL A 1 274 ? 1.050 -0.884 -0.333 1.00 97.81 274 VAL A N 1
ATOM 2181 C CA . VAL A 1 274 ? 2.471 -1.214 -0.490 1.00 97.81 274 VAL A CA 1
ATOM 2182 C C . VAL A 1 274 ? 3.038 -0.392 -1.647 1.00 97.81 274 VAL A C 1
ATOM 2184 O O . VAL A 1 274 ? 2.461 -0.396 -2.731 1.00 97.81 274 VAL A O 1
ATOM 2187 N N . ALA A 1 275 ? 4.141 0.315 -1.439 1.00 98.06 275 ALA A N 1
ATOM 2188 C CA . ALA A 1 275 ? 4.804 1.154 -2.429 1.00 98.06 275 ALA A CA 1
ATOM 2189 C C . ALA A 1 275 ? 5.994 0.438 -3.071 1.00 98.06 275 ALA A C 1
ATOM 2191 O O . ALA A 1 275 ? 6.858 -0.094 -2.368 1.00 98.06 275 ALA A O 1
ATOM 2192 N N . ILE A 1 276 ? 6.050 0.468 -4.402 1.00 98.56 276 ILE A N 1
ATOM 2193 C CA . ILE A 1 276 ? 7.146 -0.078 -5.205 1.00 98.56 276 ILE A CA 1
ATOM 2194 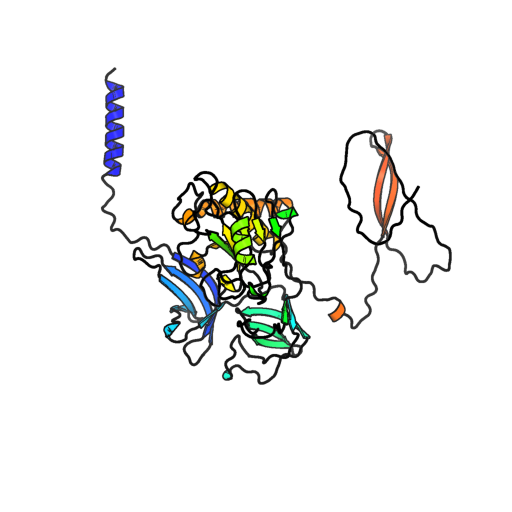C C . ILE A 1 276 ? 7.719 1.040 -6.077 1.00 98.56 276 ILE A C 1
ATOM 2196 O O . ILE A 1 276 ? 7.045 1.526 -6.986 1.00 98.56 276 ILE A O 1
ATOM 2200 N N . GLU A 1 277 ? 8.965 1.425 -5.816 1.00 97.50 277 GLU A N 1
ATOM 2201 C CA . GLU A 1 277 ? 9.753 2.316 -6.671 1.00 97.50 277 GLU A CA 1
ATOM 2202 C C . GLU A 1 277 ? 10.485 1.511 -7.748 1.00 97.50 277 GLU A C 1
ATOM 2204 O O . GLU A 1 277 ? 11.273 0.620 -7.438 1.00 97.50 277 GLU A O 1
ATOM 2209 N N . ILE A 1 278 ? 10.246 1.820 -9.022 1.00 96.06 278 ILE A N 1
ATOM 2210 C CA . ILE A 1 278 ? 11.004 1.243 -10.139 1.00 96.06 278 ILE A CA 1
ATOM 2211 C C . ILE A 1 278 ? 12.097 2.235 -10.532 1.00 96.06 278 ILE A C 1
ATOM 2213 O O . ILE A 1 278 ? 11.805 3.391 -10.852 1.00 96.06 278 ILE A O 1
ATOM 2217 N N . CYS A 1 279 ? 13.352 1.791 -10.519 1.00 93.25 279 CYS A N 1
ATOM 2218 C CA . CYS A 1 279 ? 14.487 2.614 -10.914 1.00 93.25 279 CYS A CA 1
ATOM 2219 C C . CYS A 1 279 ? 14.396 2.997 -12.399 1.00 93.25 279 CYS A C 1
ATOM 2221 O O . CYS A 1 279 ? 14.291 2.137 -13.272 1.00 93.25 279 CYS A O 1
ATOM 2223 N N . ASP A 1 280 ? 14.511 4.293 -12.705 1.00 84.94 280 ASP A N 1
ATOM 2224 C CA . ASP A 1 280 ? 14.678 4.778 -14.084 1.00 84.94 280 ASP A CA 1
ATOM 2225 C C . ASP A 1 280 ? 16.111 4.614 -14.598 1.00 84.94 280 ASP A C 1
ATOM 2227 O O . ASP A 1 280 ? 16.393 4.861 -15.780 1.00 84.94 280 ASP A O 1
ATOM 2231 N N . TYR A 1 281 ? 17.024 4.206 -13.711 1.00 70.88 281 TYR A N 1
ATOM 2232 C CA . TYR A 1 281 ? 18.384 3.891 -14.084 1.00 70.88 281 TYR A CA 1
ATOM 2233 C C . TYR A 1 281 ? 18.413 2.720 -15.061 1.00 70.88 281 TYR A C 1
ATOM 2235 O O . TYR A 1 281 ? 18.196 1.556 -14.740 1.00 70.88 281 TYR A O 1
ATOM 2243 N N . ALA A 1 282 ? 18.781 3.063 -16.283 1.00 55.19 282 ALA A N 1
ATOM 2244 C CA . ALA A 1 282 ? 19.489 2.187 -17.176 1.00 55.19 282 ALA A CA 1
ATOM 2245 C C . ALA A 1 282 ? 20.259 3.067 -18.144 1.00 55.19 282 ALA A C 1
ATOM 2247 O O . ALA A 1 282 ? 19.730 4.084 -18.583 1.00 55.19 282 ALA A O 1
ATOM 2248 N N . ASN A 1 283 ? 21.453 2.652 -18.558 1.00 53.78 283 ASN A N 1
ATOM 2249 C CA . ASN A 1 283 ? 22.237 3.259 -19.643 1.00 53.78 283 ASN A CA 1
ATOM 2250 C C . ASN A 1 283 ? 21.508 3.220 -21.019 1.00 53.78 283 ASN A C 1
ATOM 2252 O O . ASN A 1 283 ? 22.016 2.661 -21.991 1.00 53.78 283 ASN A O 1
ATOM 2256 N N . GLY A 1 284 ? 20.277 3.734 -21.099 1.00 52.31 284 GLY A N 1
ATOM 2257 C CA . GLY A 1 284 ? 19.335 3.686 -22.214 1.00 52.31 284 GLY A CA 1
ATOM 2258 C C . GLY A 1 284 ? 18.863 2.289 -22.634 1.00 52.31 284 GLY A C 1
ATOM 2259 O O . GLY A 1 284 ? 18.349 2.169 -23.742 1.00 52.31 284 GLY A O 1
ATOM 2260 N N . ARG A 1 285 ? 19.106 1.223 -21.847 1.00 58.56 285 ARG A N 1
ATOM 2261 C CA . ARG A 1 285 ? 18.988 -0.174 -22.338 1.00 58.56 285 ARG A CA 1
ATOM 2262 C C . ARG A 1 285 ? 18.282 -1.198 -21.436 1.00 58.56 285 ARG A C 1
ATOM 2264 O O . ARG A 1 285 ? 17.957 -2.266 -21.936 1.00 58.56 285 ARG A O 1
ATOM 2271 N N . TYR A 1 286 ? 18.037 -0.896 -20.164 1.00 63.31 286 TYR A N 1
ATOM 2272 C CA . TYR A 1 286 ? 17.551 -1.866 -19.162 1.00 63.31 286 TYR A CA 1
ATOM 2273 C C . TYR A 1 286 ? 16.279 -1.436 -18.427 1.00 63.31 286 TYR A C 1
ATOM 2275 O O . TYR A 1 286 ? 15.723 -2.234 -17.684 1.00 63.31 286 TYR A O 1
ATOM 2283 N N . TYR A 1 287 ? 15.765 -0.228 -18.676 1.00 77.25 287 TYR A N 1
ATOM 2284 C CA . TYR A 1 287 ? 14.539 0.243 -18.033 1.00 77.25 287 TYR A CA 1
ATOM 2285 C C . TYR A 1 287 ? 13.353 -0.729 -18.217 1.00 77.25 287 TYR A C 1
ATOM 2287 O O . TYR A 1 287 ? 12.721 -1.075 -17.223 1.00 77.25 287 TYR A O 1
ATOM 2295 N N . PRO A 1 288 ? 13.132 -1.331 -19.406 1.00 85.94 288 PRO A N 1
ATOM 2296 C CA . PRO A 1 288 ? 12.079 -2.340 -19.567 1.00 85.94 288 PRO A CA 1
ATOM 2297 C C . PRO A 1 288 ? 12.290 -3.602 -18.722 1.00 85.94 288 PRO A C 1
ATOM 2299 O O . PRO A 1 288 ? 11.329 -4.259 -18.340 1.00 85.94 288 PRO A O 1
ATOM 2302 N N . ALA A 1 289 ? 13.541 -3.967 -18.420 1.00 90.31 289 ALA A N 1
ATOM 2303 C CA . ALA A 1 289 ? 13.830 -5.097 -17.541 1.00 90.31 289 ALA A CA 1
ATOM 2304 C C . ALA A 1 289 ? 13.489 -4.766 -16.079 1.00 90.31 289 ALA A C 1
ATOM 2306 O O . ALA A 1 289 ? 12.924 -5.615 -15.389 1.00 90.31 289 ALA A O 1
ATOM 2307 N N . ALA A 1 290 ? 13.745 -3.529 -15.637 1.00 92.94 290 ALA A N 1
ATOM 2308 C CA . ALA A 1 290 ? 13.305 -3.048 -14.329 1.00 92.94 290 ALA A CA 1
ATOM 2309 C C . ALA A 1 290 ? 11.771 -3.023 -14.228 1.00 92.94 290 ALA A C 1
ATOM 2311 O O . ALA A 1 290 ? 11.217 -3.455 -13.222 1.00 92.94 290 ALA A O 1
ATOM 2312 N N . GLU A 1 291 ? 11.067 -2.613 -15.288 1.00 94.12 291 GLU A N 1
ATOM 2313 C CA . GLU A 1 291 ? 9.601 -2.681 -15.350 1.00 94.12 291 GLU A CA 1
ATOM 2314 C C . GLU A 1 291 ? 9.083 -4.124 -15.276 1.00 94.12 291 GLU A C 1
ATOM 2316 O O . GLU A 1 291 ? 8.138 -4.400 -14.542 1.00 94.12 291 GLU A O 1
ATOM 2321 N N . VAL A 1 292 ? 9.718 -5.076 -15.966 1.00 94.19 292 VAL A N 1
ATOM 2322 C CA . VAL A 1 292 ? 9.357 -6.502 -15.866 1.00 94.19 292 VAL A CA 1
ATOM 2323 C C . VAL A 1 292 ? 9.575 -7.036 -14.447 1.00 94.19 292 VAL A C 1
ATOM 2325 O O . VAL A 1 292 ? 8.724 -7.757 -13.924 1.00 94.19 292 VAL A O 1
ATOM 2328 N N . ASN A 1 293 ? 10.683 -6.681 -13.797 1.00 95.50 293 ASN A N 1
ATOM 2329 C CA . ASN A 1 293 ? 10.929 -7.057 -12.404 1.00 95.50 293 ASN A CA 1
ATOM 2330 C C . ASN A 1 293 ? 9.927 -6.390 -11.453 1.00 95.50 293 ASN A C 1
ATOM 2332 O O . ASN A 1 293 ? 9.382 -7.054 -10.572 1.00 95.50 293 ASN A O 1
ATOM 2336 N N . GLY A 1 294 ? 9.608 -5.116 -11.677 1.00 96.44 294 GLY A N 1
ATOM 2337 C CA . GLY A 1 294 ? 8.562 -4.399 -10.956 1.00 96.44 294 GLY A CA 1
ATOM 2338 C C . GLY A 1 294 ? 7.192 -5.051 -11.112 1.00 96.44 294 GLY A C 1
ATOM 2339 O O . GLY A 1 294 ? 6.469 -5.179 -10.126 1.00 96.44 294 GLY A O 1
ATOM 2340 N N . ALA A 1 295 ? 6.862 -5.551 -12.304 1.00 97.50 295 ALA A N 1
ATOM 2341 C CA . ALA A 1 295 ? 5.613 -6.260 -12.545 1.00 97.50 295 ALA A CA 1
ATOM 2342 C C . ALA A 1 295 ? 5.544 -7.590 -11.772 1.00 97.50 295 ALA A C 1
ATOM 2344 O O . ALA A 1 295 ? 4.542 -7.866 -11.110 1.00 97.50 295 ALA A O 1
ATOM 2345 N N . LYS A 1 296 ? 6.629 -8.380 -11.779 1.00 96.88 296 LYS A N 1
ATOM 2346 C CA . LYS A 1 296 ? 6.747 -9.614 -10.976 1.00 96.88 296 LYS A CA 1
ATOM 2347 C C . LYS A 1 296 ? 6.608 -9.339 -9.483 1.00 96.88 296 LYS A C 1
ATOM 2349 O O . LYS A 1 296 ? 5.919 -10.078 -8.776 1.00 96.88 296 LYS A O 1
ATOM 2354 N N . LEU A 1 297 ? 7.255 -8.279 -9.002 1.00 97.62 297 LEU A N 1
ATOM 2355 C CA . LEU A 1 297 ? 7.205 -7.884 -7.601 1.00 97.62 297 LEU A CA 1
ATOM 2356 C C . LEU A 1 297 ? 5.791 -7.450 -7.204 1.00 97.62 297 LEU A C 1
ATOM 2358 O O . LEU A 1 297 ? 5.257 -7.965 -6.226 1.00 97.62 297 LEU A O 1
ATOM 2362 N N . ALA A 1 298 ? 5.152 -6.579 -7.989 1.00 98.12 298 ALA A N 1
ATOM 2363 C CA . ALA A 1 298 ? 3.783 -6.135 -7.742 1.00 98.12 298 ALA A CA 1
ATOM 2364 C C . ALA A 1 298 ? 2.792 -7.309 -7.735 1.00 98.12 298 ALA A C 1
ATOM 2366 O O . ALA A 1 298 ? 1.982 -7.420 -6.815 1.00 98.12 298 ALA A O 1
ATOM 2367 N N . ALA A 1 299 ? 2.902 -8.227 -8.701 1.00 97.25 299 ALA A N 1
ATOM 2368 C CA . ALA A 1 299 ? 2.095 -9.444 -8.747 1.00 97.25 299 ALA A CA 1
ATOM 2369 C C . ALA A 1 299 ? 2.300 -10.325 -7.504 1.00 97.25 299 ALA A C 1
ATOM 2371 O O . ALA A 1 299 ? 1.327 -10.792 -6.915 1.00 97.25 299 ALA A O 1
ATOM 2372 N N . SER A 1 300 ? 3.552 -10.505 -7.072 1.00 96.06 300 SER A N 1
ATOM 2373 C CA . SER A 1 300 ? 3.897 -11.290 -5.879 1.00 96.06 300 SER A CA 1
ATOM 2374 C C . SER A 1 300 ? 3.327 -10.674 -4.604 1.00 96.06 300 SER A C 1
ATOM 2376 O O . SER A 1 300 ? 2.798 -11.396 -3.762 1.00 96.06 300 SER A O 1
ATOM 2378 N N . VAL A 1 301 ? 3.392 -9.346 -4.473 1.00 96.19 301 VAL A N 1
ATOM 2379 C CA . VAL A 1 301 ? 2.807 -8.614 -3.343 1.00 96.19 301 VAL A CA 1
ATOM 2380 C C . VAL A 1 301 ? 1.288 -8.772 -3.326 1.00 96.19 301 VAL A C 1
ATOM 2382 O O . VAL A 1 301 ? 0.737 -9.167 -2.300 1.00 96.19 301 VAL A O 1
ATOM 2385 N N . LEU A 1 302 ? 0.613 -8.521 -4.453 1.00 96.06 302 LEU A N 1
ATOM 2386 C CA . LEU A 1 302 ? -0.842 -8.668 -4.565 1.00 96.06 302 LEU A CA 1
ATOM 2387 C C . LEU A 1 302 ? -1.278 -10.094 -4.201 1.00 96.06 302 LEU A C 1
ATOM 2389 O O . LEU A 1 302 ? -2.166 -10.275 -3.369 1.00 96.06 302 LEU A O 1
ATOM 2393 N N . TYR A 1 303 ? -0.612 -11.101 -4.770 1.00 95.06 303 TYR A N 1
ATOM 2394 C CA . TYR A 1 303 ? -0.922 -12.509 -4.537 1.00 95.06 303 TYR A CA 1
ATOM 2395 C C . TYR A 1 303 ? -0.739 -12.904 -3.066 1.00 95.06 303 TYR A C 1
ATOM 2397 O O . TYR A 1 303 ? -1.653 -13.445 -2.449 1.00 95.06 303 TYR A O 1
ATOM 2405 N N . GLN A 1 304 ? 0.416 -12.605 -2.466 1.00 92.56 304 GLN A N 1
ATOM 2406 C CA . GLN A 1 304 ? 0.710 -13.029 -1.092 1.00 92.56 304 GLN A CA 1
ATOM 2407 C C . GLN A 1 304 ? -0.117 -12.300 -0.029 1.00 92.56 304 GLN A C 1
ATOM 2409 O O . GLN A 1 304 ? -0.306 -12.821 1.069 1.00 92.56 304 GLN A O 1
ATOM 2414 N N . LEU A 1 305 ? -0.622 -11.108 -0.344 1.00 91.19 305 LEU A N 1
ATOM 2415 C CA . LEU A 1 305 ? -1.545 -10.383 0.525 1.00 91.19 305 LEU A CA 1
ATOM 2416 C C . LEU A 1 305 ? -3.006 -10.833 0.362 1.00 91.19 305 LEU A C 1
ATOM 2418 O O . LEU A 1 305 ? -3.869 -10.341 1.091 1.00 91.19 305 LEU A O 1
ATOM 2422 N N . GLY A 1 306 ? -3.312 -11.754 -0.560 1.00 91.06 306 GLY A N 1
ATOM 2423 C CA . GLY A 1 306 ? -4.696 -12.149 -0.826 1.00 91.06 306 GLY A CA 1
ATOM 2424 C C . GLY A 1 306 ? -5.504 -11.084 -1.563 1.00 91.06 306 GLY A C 1
ATOM 2425 O O . GLY A 1 306 ? -6.728 -11.060 -1.438 1.00 91.06 306 GLY A O 1
ATOM 2426 N N . LEU A 1 307 ? -4.840 -10.154 -2.254 1.00 90.88 307 LEU A N 1
ATOM 2427 C CA . LEU A 1 307 ? -5.485 -9.024 -2.915 1.00 90.88 307 LEU A CA 1
ATOM 2428 C C . LEU A 1 307 ? -5.813 -9.370 -4.369 1.00 90.88 307 LEU A C 1
ATOM 2430 O O . LEU A 1 307 ? -5.005 -10.024 -5.035 1.00 90.88 307 LEU A O 1
ATOM 2434 N N . PRO A 1 308 ? -6.960 -8.912 -4.896 1.00 92.31 308 PRO A N 1
ATOM 2435 C CA . PRO A 1 308 ? -7.247 -9.022 -6.318 1.00 92.31 308 PRO A CA 1
ATOM 2436 C C . PRO A 1 308 ? -6.250 -8.168 -7.113 1.00 92.31 308 PRO A C 1
ATOM 2438 O O . PRO A 1 308 ? -5.830 -7.097 -6.670 1.00 92.31 308 PRO A O 1
ATOM 2441 N N . LYS A 1 309 ? -5.869 -8.626 -8.306 1.00 94.88 309 LYS A N 1
ATOM 2442 C CA . LYS A 1 309 ? -4.917 -7.917 -9.181 1.00 94.88 309 LYS A CA 1
ATOM 2443 C C . LYS A 1 309 ? -5.392 -6.508 -9.567 1.00 94.88 309 LYS A C 1
ATOM 2445 O O . LYS A 1 309 ? -4.581 -5.615 -9.798 1.00 94.88 309 LYS A O 1
ATOM 2450 N N . GLU A 1 310 ? -6.704 -6.278 -9.555 1.00 92.44 310 GLU A N 1
ATOM 2451 C CA . GLU A 1 310 ? -7.358 -4.986 -9.780 1.00 92.44 310 GLU A CA 1
ATOM 2452 C C . GLU A 1 310 ? -7.046 -3.947 -8.694 1.00 92.44 310 GLU A C 1
ATOM 2454 O O . GLU A 1 310 ? -7.343 -2.770 -8.888 1.00 92.44 310 GLU A O 1
ATOM 2459 N N . ASN A 1 311 ? -6.413 -4.340 -7.584 1.00 92.12 311 ASN A N 1
ATOM 2460 C CA . ASN A 1 311 ? -5.931 -3.425 -6.548 1.00 92.12 311 ASN A CA 1
ATOM 2461 C C . ASN A 1 311 ? -4.536 -2.840 -6.844 1.00 92.12 311 ASN A C 1
ATOM 2463 O O . ASN A 1 311 ? -3.977 -2.119 -6.014 1.00 92.12 311 ASN A O 1
ATOM 2467 N N . LEU A 1 312 ? -3.980 -3.100 -8.032 1.00 96.25 312 LEU A N 1
ATOM 2468 C CA . LEU A 1 312 ? -2.831 -2.364 -8.555 1.00 96.25 312 LEU A CA 1
ATOM 2469 C C . LEU A 1 312 ? -3.195 -0.890 -8.798 1.00 96.25 312 LEU A C 1
ATOM 2471 O O . LEU A 1 312 ? -4.224 -0.576 -9.398 1.00 96.25 312 LEU A O 1
ATOM 2475 N N . ARG A 1 313 ? -2.337 0.016 -8.347 1.00 94.00 313 ARG A N 1
ATOM 2476 C CA . ARG A 1 313 ? -2.466 1.469 -8.472 1.00 94.00 313 ARG A CA 1
ATOM 2477 C C . ARG A 1 313 ? -1.138 2.074 -8.906 1.00 94.00 313 ARG A C 1
ATOM 2479 O O . ARG A 1 313 ? -0.072 1.473 -8.770 1.00 94.00 313 ARG A O 1
ATOM 2486 N N . PHE A 1 314 ? -1.205 3.307 -9.368 1.00 93.81 314 PHE A N 1
ATOM 2487 C CA . PHE A 1 314 ? -0.065 4.160 -9.666 1.00 93.81 314 PHE A CA 1
ATOM 2488 C C . PHE A 1 314 ? -0.119 5.415 -8.796 1.00 93.81 314 PHE A C 1
ATOM 2490 O O . PHE A 1 314 ? -1.192 5.800 -8.337 1.00 93.81 314 PHE A O 1
ATOM 2497 N N . HIS A 1 315 ? 1.012 6.095 -8.578 1.00 91.94 315 HIS A N 1
ATOM 2498 C CA . HIS A 1 315 ? 1.027 7.347 -7.799 1.00 91.94 315 HIS A CA 1
ATOM 2499 C C . HIS A 1 315 ? -0.043 8.333 -8.292 1.00 91.94 315 HIS A C 1
ATOM 2501 O O . HIS A 1 315 ? -0.790 8.907 -7.498 1.00 91.94 315 HIS A O 1
ATOM 2507 N N . ARG A 1 316 ? -0.161 8.473 -9.618 1.00 86.19 316 ARG A N 1
ATOM 2508 C CA . ARG A 1 316 ? -1.132 9.362 -10.257 1.00 86.19 316 ARG A CA 1
ATOM 2509 C C . ARG A 1 316 ? -2.586 9.101 -9.865 1.00 86.19 316 ARG A C 1
ATOM 2511 O O . ARG A 1 316 ? -3.383 10.016 -10.029 1.00 86.19 316 ARG A O 1
ATOM 2518 N N . ASP A 1 317 ? -2.921 7.903 -9.383 1.00 83.94 317 ASP A N 1
ATOM 2519 C CA . ASP A 1 317 ? -4.279 7.503 -8.994 1.00 83.94 317 ASP A CA 1
ATOM 2520 C C . ASP A 1 317 ? -4.676 8.047 -7.609 1.00 83.94 317 ASP A C 1
ATOM 2522 O O . ASP A 1 317 ? -5.850 7.991 -7.241 1.00 83.94 317 ASP A O 1
ATOM 2526 N N . TRP A 1 318 ? -3.709 8.579 -6.848 1.00 82.81 318 TRP A N 1
ATOM 2527 C CA . TRP A 1 318 ? -3.917 9.120 -5.500 1.00 82.81 318 TRP A CA 1
ATOM 2528 C C . TRP A 1 318 ? -3.972 10.646 -5.453 1.00 82.81 318 TRP A C 1
ATOM 2530 O O . TRP A 1 318 ? -4.760 11.213 -4.703 1.00 82.81 318 TRP A O 1
ATOM 2540 N N . ASN A 1 319 ? -3.112 11.322 -6.220 1.00 77.25 319 ASN A N 1
ATOM 2541 C CA . ASN A 1 319 ? -2.978 12.784 -6.166 1.00 77.25 319 ASN A CA 1
ATOM 2542 C C . ASN A 1 319 ? -2.802 13.452 -7.541 1.00 77.25 319 ASN A C 1
ATOM 2544 O O . ASN A 1 319 ? -2.572 14.659 -7.620 1.00 77.25 319 ASN A O 1
ATOM 2548 N N . GLY A 1 320 ? -2.860 12.678 -8.627 1.00 76.56 320 GLY A N 1
ATOM 2549 C CA . GLY A 1 320 ? -2.693 13.176 -9.989 1.00 76.56 320 GLY A CA 1
ATOM 2550 C C . GLY A 1 320 ? -1.253 13.425 -10.441 1.00 76.56 320 GLY A C 1
ATOM 2551 O O . GLY A 1 320 ? -1.078 13.753 -11.610 1.00 76.56 320 GLY A O 1
ATOM 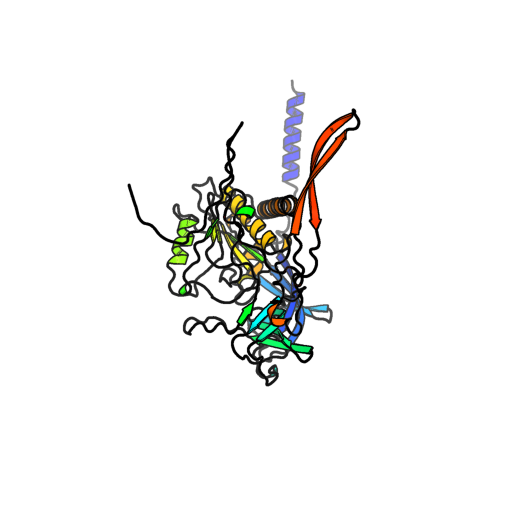2552 N N . LYS A 1 321 ? -0.223 13.254 -9.596 1.00 82.81 321 LYS A N 1
ATOM 2553 C CA . LYS A 1 321 ? 1.191 13.387 -10.002 1.00 82.81 321 LYS A CA 1
ATOM 2554 C C . LYS A 1 321 ? 1.454 12.536 -11.240 1.00 82.81 321 LYS A C 1
ATOM 2556 O O . LYS A 1 321 ? 1.071 11.374 -11.264 1.00 82.81 321 LYS A O 1
ATOM 2561 N N . GLU A 1 322 ? 2.164 13.072 -12.229 1.00 86.50 322 GLU A N 1
ATOM 2562 C CA . GLU A 1 322 ? 2.619 12.312 -13.402 1.00 86.50 322 GLU A CA 1
ATOM 2563 C C . GLU A 1 322 ? 3.710 11.302 -13.007 1.00 86.50 322 GLU A C 1
ATOM 2565 O O . GLU A 1 322 ? 4.900 11.492 -13.231 1.00 86.50 322 GLU A O 1
ATOM 2570 N N . CYS A 1 323 ? 3.301 10.236 -12.327 1.00 90.06 323 CYS A N 1
ATOM 2571 C CA . CYS A 1 323 ? 4.145 9.148 -11.870 1.00 90.06 323 CYS A CA 1
ATOM 2572 C C . CYS A 1 323 ? 3.343 7.836 -11.931 1.00 90.06 323 CYS A C 1
ATOM 2574 O O . CYS A 1 323 ? 2.206 7.808 -11.436 1.00 90.06 323 CYS A O 1
ATOM 2576 N N . PRO A 1 324 ? 3.892 6.754 -12.515 1.00 93.00 324 PRO A N 1
ATOM 2577 C CA . PRO A 1 324 ? 5.248 6.595 -13.075 1.00 93.00 324 PRO A CA 1
ATOM 2578 C C . PRO A 1 324 ? 5.466 7.350 -14.404 1.00 93.00 324 PRO A C 1
ATOM 2580 O O . PRO A 1 324 ? 4.788 7.080 -15.394 1.00 93.00 324 PRO A O 1
ATOM 2583 N N . LEU A 1 325 ? 6.400 8.314 -14.424 1.00 89.81 325 LEU A N 1
ATOM 2584 C CA . LEU A 1 325 ? 6.581 9.264 -15.532 1.00 89.81 325 LEU A CA 1
ATOM 2585 C C . LEU A 1 325 ? 6.983 8.563 -16.834 1.00 89.81 325 LEU A C 1
ATOM 2587 O O . LEU A 1 325 ? 6.359 8.780 -17.870 1.00 89.81 325 LEU A O 1
ATOM 2591 N N . SER A 1 326 ? 7.993 7.694 -16.780 1.00 89.31 326 SER A N 1
ATOM 2592 C CA . SER A 1 326 ? 8.539 7.026 -17.964 1.00 89.31 326 SER A CA 1
ATOM 2593 C C . SER A 1 326 ? 7.506 6.098 -18.622 1.00 89.31 326 SER A C 1
ATOM 2595 O O . SER A 1 326 ? 7.446 6.032 -19.851 1.00 89.31 326 SER A O 1
ATOM 2597 N N . MET A 1 327 ? 6.628 5.470 -17.828 1.00 90.75 327 MET A N 1
ATOM 2598 C CA . MET A 1 327 ? 5.482 4.684 -18.317 1.00 90.75 327 MET A CA 1
ATOM 2599 C C . MET A 1 327 ? 4.373 5.539 -18.927 1.00 90.75 327 MET A C 1
ATOM 2601 O O . MET A 1 327 ? 3.776 5.145 -19.929 1.00 90.75 327 MET A O 1
ATOM 2605 N N . ILE A 1 328 ? 4.079 6.698 -18.332 1.00 89.12 328 ILE A N 1
ATOM 2606 C CA . ILE A 1 328 ? 3.063 7.629 -18.842 1.00 89.12 328 ILE A CA 1
ATOM 2607 C C . ILE A 1 328 ? 3.508 8.215 -20.184 1.00 89.12 328 ILE A C 1
ATOM 2609 O O . ILE A 1 328 ? 2.735 8.230 -21.140 1.00 89.12 328 ILE A O 1
ATOM 2613 N N . GLU A 1 329 ? 4.757 8.673 -20.269 1.00 88.62 329 GLU A N 1
ATOM 2614 C CA . GLU A 1 329 ? 5.315 9.284 -21.477 1.00 88.62 329 GLU A CA 1
ATOM 2615 C C . GLU A 1 329 ? 5.760 8.257 -22.529 1.00 88.62 329 GLU A C 1
ATOM 2617 O O . GLU A 1 329 ? 6.131 8.644 -23.639 1.00 88.62 329 GLU A O 1
ATOM 2622 N N . GLN A 1 330 ? 5.754 6.961 -22.189 1.00 88.12 330 GLN A N 1
ATOM 2623 C CA . GLN A 1 330 ? 6.342 5.881 -22.993 1.00 88.12 330 GLN A CA 1
ATOM 2624 C C . GLN A 1 330 ? 7.774 6.215 -23.442 1.00 88.12 330 GLN A C 1
ATOM 2626 O O . GLN A 1 330 ? 8.183 5.992 -24.586 1.00 88.12 330 GLN A O 1
ATOM 2631 N N . SER A 1 331 ? 8.547 6.811 -22.538 1.00 85.19 331 SER A N 1
ATOM 2632 C CA . SER A 1 331 ? 9.906 7.257 -22.813 1.00 85.19 331 SER A CA 1
ATOM 2633 C C . SER A 1 331 ? 10.915 6.169 -22.434 1.00 85.19 331 SER A C 1
ATOM 2635 O O . SER A 1 331 ? 10.583 5.162 -21.813 1.00 85.19 331 SER A O 1
ATOM 2637 N N . ARG A 1 332 ? 12.176 6.317 -22.866 1.00 79.94 332 ARG A N 1
ATOM 2638 C CA . ARG A 1 332 ? 13.295 5.429 -22.466 1.00 79.94 332 ARG A CA 1
ATOM 2639 C C . ARG A 1 332 ? 13.100 3.938 -22.790 1.00 79.94 332 ARG A C 1
ATOM 2641 O O . ARG A 1 332 ? 13.765 3.081 -22.212 1.00 79.94 332 ARG A O 1
ATOM 2648 N N . GLY A 1 333 ? 12.238 3.643 -23.762 1.00 84.19 333 GLY A N 1
ATOM 2649 C CA . GLY A 1 333 ? 11.902 2.278 -24.160 1.00 84.19 333 GLY A CA 1
ATOM 2650 C C . GLY A 1 333 ? 10.902 1.588 -23.236 1.00 84.19 333 GLY A C 1
ATOM 2651 O O . GLY A 1 333 ? 10.723 0.387 -23.408 1.00 84.19 333 GLY A O 1
ATOM 2652 N N . SER A 1 334 ? 10.284 2.325 -22.302 1.00 89.69 334 SER A N 1
ATOM 2653 C CA . SER A 1 334 ? 9.225 1.842 -21.412 1.00 89.69 334 SER A CA 1
ATOM 2654 C C . SER A 1 334 ? 8.188 1.007 -22.156 1.00 89.69 334 SER A C 1
ATOM 2656 O O . SER A 1 334 ? 7.816 1.321 -23.291 1.00 89.69 334 SER A O 1
ATOM 2658 N N . VAL A 1 335 ? 7.680 -0.027 -21.488 1.00 90.81 335 VAL A N 1
ATOM 2659 C CA . VAL A 1 335 ? 6.549 -0.818 -21.982 1.00 90.81 335 VAL A CA 1
ATOM 2660 C C . VAL A 1 335 ? 5.241 -0.015 -21.989 1.00 90.81 335 VAL A C 1
ATOM 2662 O O . VAL A 1 335 ? 4.329 -0.350 -22.743 1.00 90.81 335 VAL A O 1
ATOM 2665 N N . GLY A 1 336 ? 5.159 1.065 -21.206 1.00 92.69 336 GLY A N 1
ATOM 2666 C CA . GLY A 1 336 ? 3.957 1.878 -21.029 1.00 92.69 336 GLY A CA 1
ATOM 2667 C C . GLY A 1 336 ? 3.002 1.326 -19.966 1.00 92.69 336 GLY A C 1
ATOM 2668 O O . GLY A 1 336 ? 3.065 0.154 -19.594 1.00 92.69 336 GLY A O 1
ATOM 2669 N N . LEU A 1 337 ? 2.100 2.180 -19.471 1.00 92.75 337 LEU A N 1
ATOM 2670 C CA . LEU A 1 337 ? 1.178 1.838 -18.378 1.00 92.75 337 LEU A CA 1
ATOM 2671 C C . LEU A 1 337 ? 0.318 0.608 -18.678 1.00 92.75 337 LEU A C 1
ATOM 2673 O O . LEU A 1 337 ? 0.260 -0.308 -17.862 1.00 92.75 337 LEU A O 1
ATOM 2677 N N . GLU A 1 338 ? -0.345 0.569 -19.835 1.00 93.44 338 GLU A N 1
ATOM 2678 C CA . GLU A 1 338 ? -1.258 -0.525 -20.169 1.00 93.44 338 GLU A CA 1
ATOM 2679 C C . GLU A 1 338 ? -0.516 -1.862 -20.253 1.00 93.44 338 GLU A C 1
ATOM 2681 O O . GLU A 1 338 ? -0.958 -2.854 -19.678 1.00 93.44 338 GLU A O 1
ATOM 2686 N N . ALA A 1 339 ? 0.650 -1.891 -20.903 1.00 95.50 339 ALA A N 1
ATOM 2687 C CA . ALA A 1 339 ? 1.442 -3.112 -21.001 1.00 95.50 339 ALA A CA 1
ATOM 2688 C C . ALA A 1 339 ? 2.010 -3.543 -19.641 1.00 95.50 339 ALA A C 1
ATOM 2690 O O . ALA A 1 339 ? 2.082 -4.738 -19.368 1.00 95.50 339 ALA A O 1
ATOM 2691 N N . PHE A 1 340 ? 2.384 -2.596 -18.775 1.00 97.06 340 PHE A N 1
ATOM 2692 C CA . PHE A 1 340 ? 2.819 -2.910 -17.417 1.00 97.06 340 PHE A CA 1
ATOM 2693 C C . PHE A 1 340 ? 1.699 -3.580 -16.607 1.00 97.06 340 PHE A C 1
ATOM 2695 O O . PHE A 1 340 ? 1.948 -4.592 -15.952 1.00 97.06 340 PHE A O 1
ATOM 2702 N N . VAL A 1 341 ? 0.460 -3.075 -16.686 1.00 97.69 341 VAL A N 1
ATOM 2703 C CA . VAL A 1 341 ? -0.704 -3.711 -16.039 1.00 97.69 341 VAL A CA 1
ATOM 2704 C C . VAL A 1 341 ? -0.895 -5.141 -16.549 1.00 97.69 341 VAL A C 1
ATOM 2706 O O . VAL A 1 341 ? -1.038 -6.059 -15.743 1.00 97.69 341 VAL A O 1
ATOM 2709 N N . GLU A 1 342 ? -0.823 -5.356 -17.865 1.00 97.94 342 GLU A N 1
ATOM 2710 C CA . GLU A 1 342 ? -0.934 -6.697 -18.455 1.00 97.94 342 GLU A CA 1
ATOM 2711 C C . GLU A 1 342 ? 0.188 -7.638 -17.987 1.00 97.94 342 GLU A C 1
ATOM 2713 O O . GLU A 1 342 ? -0.068 -8.810 -17.713 1.00 97.94 342 GLU A O 1
ATOM 2718 N N . LEU A 1 343 ? 1.421 -7.139 -17.831 1.00 97.50 343 LEU A N 1
ATOM 2719 C CA . LEU A 1 343 ? 2.526 -7.918 -17.263 1.00 97.50 343 LEU A CA 1
ATOM 2720 C C . LEU A 1 343 ? 2.246 -8.318 -15.810 1.00 97.50 343 LEU A C 1
ATOM 2722 O O . LEU A 1 343 ? 2.423 -9.486 -15.463 1.00 97.50 343 LEU A O 1
ATOM 2726 N N . VAL A 1 344 ? 1.770 -7.387 -14.973 1.00 98.19 344 VAL A N 1
ATOM 2727 C CA . VAL A 1 344 ? 1.386 -7.693 -13.583 1.00 98.19 344 VAL A CA 1
ATOM 2728 C C . VAL A 1 344 ? 0.295 -8.755 -13.560 1.00 98.19 344 VAL A C 1
ATOM 2730 O O . VAL A 1 344 ? 0.379 -9.709 -12.791 1.00 98.19 344 VAL A O 1
ATOM 2733 N N . TYR A 1 345 ? -0.721 -8.621 -14.411 1.00 98.12 345 TYR A N 1
ATOM 2734 C CA . TYR A 1 345 ? -1.847 -9.550 -14.440 1.00 98.12 345 TYR A CA 1
ATOM 2735 C C . TYR A 1 345 ? -1.405 -10.931 -14.918 1.00 98.12 345 TYR A C 1
ATOM 2737 O O . TYR A 1 345 ? -1.785 -11.928 -14.313 1.00 98.12 345 TYR A O 1
ATOM 2745 N N . ALA A 1 346 ? -0.557 -11.011 -15.942 1.00 97.25 346 ALA A N 1
ATOM 2746 C CA . ALA A 1 346 ? -0.014 -12.276 -16.423 1.00 97.25 346 ALA A CA 1
ATOM 2747 C C . ALA A 1 346 ? 0.853 -12.985 -15.366 1.00 97.25 346 ALA A C 1
ATOM 2749 O O . ALA A 1 346 ? 0.740 -14.202 -15.185 1.00 97.25 346 ALA A O 1
ATOM 2750 N N . GLU A 1 347 ? 1.696 -12.243 -14.644 1.00 96.56 347 GLU A N 1
ATOM 2751 C CA . GLU A 1 347 ? 2.486 -12.793 -13.538 1.00 96.56 347 GLU A CA 1
ATOM 2752 C C . GLU A 1 347 ? 1.581 -13.246 -12.386 1.00 96.56 347 GLU A C 1
ATOM 2754 O O . GLU A 1 347 ? 1.738 -14.361 -11.891 1.00 96.56 347 GLU A O 1
ATOM 2759 N N . TYR A 1 348 ? 0.571 -12.452 -12.019 1.00 96.38 348 TYR A N 1
ATOM 2760 C CA . TYR A 1 348 ? -0.403 -12.810 -10.986 1.00 96.38 348 TYR A CA 1
ATOM 2761 C C . TYR A 1 348 ? -1.159 -14.095 -11.344 1.00 96.38 348 TYR A C 1
ATOM 2763 O O . TYR A 1 348 ? -1.228 -15.016 -10.536 1.00 96.38 348 TYR A O 1
ATOM 2771 N N . GLU A 1 349 ? -1.668 -14.212 -12.571 1.00 96.50 349 GLU A N 1
ATOM 2772 C CA . GLU A 1 349 ? -2.341 -15.430 -13.041 1.00 96.50 349 GLU A CA 1
ATOM 2773 C C . GLU A 1 349 ? -1.395 -16.634 -13.068 1.00 96.50 349 GLU A C 1
ATOM 2775 O O . GLU A 1 349 ? -1.795 -17.755 -12.760 1.00 96.50 349 GLU A O 1
ATOM 2780 N N . THR A 1 350 ? -0.114 -16.420 -13.374 1.00 94.75 350 THR A N 1
ATOM 2781 C CA . THR A 1 350 ? 0.892 -17.484 -13.283 1.00 94.75 350 THR A CA 1
ATOM 2782 C C . THR A 1 350 ? 1.059 -17.963 -11.842 1.00 94.75 350 THR A C 1
ATOM 2784 O O . THR A 1 350 ? 1.129 -19.173 -11.611 1.00 94.75 350 THR A O 1
ATOM 2787 N N . LEU A 1 351 ? 1.081 -17.050 -10.866 1.00 93.88 351 LEU A N 1
ATOM 2788 C CA . LEU A 1 351 ? 1.109 -17.407 -9.446 1.00 93.88 351 LEU A CA 1
ATOM 2789 C C . LEU A 1 351 ? -0.146 -18.186 -9.052 1.00 93.88 351 LEU A C 1
ATOM 2791 O O . LEU A 1 351 ? -0.022 -19.236 -8.425 1.00 93.88 351 LEU A O 1
ATOM 2795 N N . VAL A 1 352 ? -1.324 -17.750 -9.504 1.00 94.00 352 VAL A N 1
ATOM 2796 C CA . VAL A 1 352 ? -2.593 -18.444 -9.246 1.00 94.00 352 VAL A CA 1
ATOM 2797 C C . VAL A 1 352 ? -2.595 -19.863 -9.813 1.00 94.00 352 VAL A C 1
ATOM 2799 O O . VAL A 1 352 ? -2.972 -20.818 -9.135 1.00 94.00 352 VAL A O 1
ATOM 2802 N N . LEU A 1 353 ? -2.133 -20.032 -11.052 1.00 94.25 353 LEU A N 1
ATOM 2803 C CA . LEU A 1 353 ? -2.028 -21.343 -11.692 1.00 94.25 353 LEU A CA 1
ATOM 2804 C C . LEU A 1 353 ? -1.009 -22.257 -11.000 1.00 94.25 353 LEU A C 1
ATOM 2806 O O . LEU A 1 353 ? -1.182 -23.475 -10.997 1.00 94.25 353 LEU A O 1
ATOM 2810 N N . THR A 1 354 ? 0.051 -21.681 -10.434 1.00 91.69 354 THR A N 1
ATOM 2811 C CA . THR A 1 354 ? 1.149 -22.435 -9.813 1.00 91.69 354 THR A CA 1
ATOM 2812 C C . THR A 1 354 ? 0.841 -22.820 -8.366 1.00 91.69 354 THR A C 1
ATOM 2814 O O . THR A 1 354 ? 1.169 -23.930 -7.945 1.00 91.69 354 THR A O 1
ATOM 2817 N N . TYR A 1 355 ? 0.218 -21.919 -7.606 1.00 90.38 355 TYR A N 1
ATOM 2818 C CA . TYR A 1 355 ? 0.094 -22.015 -6.149 1.00 90.38 355 TYR A CA 1
ATOM 2819 C C . TYR A 1 355 ? -1.355 -22.031 -5.640 1.00 90.38 355 TYR A C 1
ATOM 2821 O O . TYR A 1 355 ? -1.566 -22.274 -4.454 1.00 90.38 355 TYR A O 1
ATOM 2829 N N . GLY A 1 356 ? -2.348 -21.851 -6.515 1.00 91.00 356 GLY A N 1
ATOM 2830 C CA . GLY A 1 356 ? -3.765 -21.833 -6.157 1.00 91.00 356 GLY A CA 1
ATOM 2831 C C . GLY A 1 356 ? -4.326 -20.422 -5.990 1.00 91.00 356 GLY A C 1
ATOM 2832 O O . GLY A 1 356 ? -3.708 -19.435 -6.363 1.00 91.00 356 GLY A O 1
ATOM 2833 N N . GLN A 1 357 ? -5.550 -20.314 -5.475 1.00 87.62 357 GLN A N 1
ATOM 2834 C CA . GLN A 1 357 ? -6.135 -18.998 -5.210 1.00 87.62 357 GLN A CA 1
ATOM 2835 C C . GLN A 1 357 ? -5.398 -18.321 -4.046 1.00 87.62 357 GLN A C 1
ATOM 2837 O O . GLN A 1 357 ? -5.055 -19.002 -3.078 1.00 87.62 357 GLN A O 1
ATOM 2842 N N . PRO A 1 358 ? -5.167 -17.002 -4.113 1.00 82.56 358 PRO A N 1
ATOM 2843 C CA . PRO A 1 358 ? -4.497 -16.296 -3.042 1.00 82.56 358 PRO A CA 1
ATOM 2844 C C . PRO A 1 358 ? -5.431 -16.220 -1.833 1.00 82.56 358 PRO A C 1
ATOM 2846 O O . PRO A 1 358 ? -6.568 -15.755 -1.925 1.00 82.56 358 PRO A O 1
ATOM 2849 N N . GLU A 1 359 ? -4.958 -16.700 -0.688 1.00 73.44 359 GLU A N 1
ATOM 2850 C CA . GLU A 1 359 ? -5.691 -16.612 0.570 1.00 73.44 359 GLU A CA 1
ATOM 2851 C C . GLU A 1 359 ? -5.302 -15.316 1.279 1.00 73.44 359 GLU A C 1
ATOM 2853 O O . GLU A 1 359 ? -4.128 -15.073 1.566 1.00 73.44 359 GLU A O 1
ATOM 2858 N N . ARG A 1 360 ? -6.287 -14.466 1.591 1.00 65.69 360 ARG A N 1
ATOM 2859 C CA . ARG A 1 360 ? -6.048 -13.336 2.491 1.00 65.69 360 ARG A CA 1
ATOM 2860 C C . ARG A 1 360 ? -5.677 -13.920 3.848 1.00 65.69 360 ARG A C 1
ATOM 2862 O O . ARG A 1 360 ? -6.492 -14.607 4.459 1.00 65.69 360 ARG A O 1
ATOM 2869 N N . LEU A 1 361 ? -4.458 -13.647 4.313 1.00 55.41 361 LEU A N 1
ATOM 2870 C CA . LEU A 1 361 ? -4.031 -13.994 5.666 1.00 55.41 361 LEU A CA 1
ATOM 2871 C C . LEU A 1 361 ? -4.880 -13.191 6.655 1.00 55.41 361 LEU A C 1
ATOM 2873 O O . LEU A 1 361 ? -4.570 -12.051 6.999 1.00 55.41 361 LEU A O 1
ATOM 2877 N N . VAL A 1 362 ? -5.997 -13.771 7.078 1.00 50.56 362 VAL A N 1
ATOM 2878 C CA . VAL A 1 362 ? -6.797 -13.258 8.182 1.00 50.56 362 VAL A CA 1
ATOM 2879 C C . VAL A 1 362 ? -6.360 -14.073 9.379 1.00 50.56 362 VAL A C 1
ATOM 2881 O O . VAL A 1 362 ? -6.688 -15.252 9.462 1.00 50.56 362 VAL A O 1
ATOM 2884 N N . GLY A 1 363 ? -5.507 -13.481 10.222 1.00 44.91 363 GLY A N 1
ATOM 2885 C CA . GLY A 1 363 ? -4.905 -14.182 11.352 1.00 44.91 363 GLY A CA 1
ATOM 2886 C C . GLY A 1 363 ? -5.969 -14.964 12.113 1.00 44.91 363 GLY A C 1
ATOM 2887 O O . GLY A 1 363 ? -6.956 -14.372 12.559 1.00 44.91 363 GLY A O 1
ATOM 2888 N N . GLU A 1 364 ? -5.790 -16.284 12.222 1.00 41.19 364 GLU A N 1
ATOM 2889 C CA . GLU A 1 364 ? -6.668 -17.085 13.067 1.00 41.19 364 GLU A CA 1
ATOM 2890 C C . GLU A 1 364 ? -6.684 -16.473 14.475 1.00 41.19 364 GLU A C 1
ATOM 2892 O O . GLU A 1 364 ? -5.645 -15.992 14.949 1.00 41.19 364 GLU A O 1
ATOM 2897 N N . PRO A 1 365 ? -7.847 -16.437 15.149 1.00 38.78 365 PRO A N 1
ATOM 2898 C CA . PRO A 1 365 ? -7.894 -16.002 16.533 1.00 38.78 365 PRO A CA 1
ATOM 2899 C C . PRO A 1 365 ? -6.936 -16.870 17.352 1.00 38.78 365 PRO A C 1
ATOM 2901 O O . PRO A 1 365 ? -6.946 -18.095 17.233 1.00 38.78 365 PRO A O 1
ATOM 2904 N N . ASP A 1 366 ? -6.116 -16.224 18.181 1.00 38.69 366 ASP A N 1
ATOM 2905 C CA . ASP A 1 366 ? -5.214 -16.900 19.108 1.00 38.69 366 ASP A CA 1
ATOM 2906 C C . ASP A 1 366 ? -5.990 -17.985 19.891 1.00 38.69 366 ASP A C 1
ATOM 2908 O O . ASP A 1 366 ? -6.951 -17.658 20.604 1.00 38.69 366 ASP A O 1
ATOM 2912 N N . PRO A 1 367 ? -5.599 -19.271 19.798 1.00 39.78 367 PRO A N 1
ATOM 2913 C CA . PRO A 1 367 ? -6.206 -20.352 20.567 1.00 39.78 367 PRO A CA 1
ATOM 2914 C C . PRO A 1 367 ? -6.239 -20.081 22.079 1.00 39.78 367 PRO A C 1
ATOM 2916 O O . PRO A 1 367 ? -7.097 -20.627 22.777 1.00 39.78 367 PRO A O 1
ATOM 2919 N N . ALA A 1 368 ? -5.356 -19.218 22.599 1.00 39.03 368 ALA A N 1
ATOM 2920 C CA . ALA A 1 368 ? -5.337 -18.831 24.005 1.00 39.03 368 ALA A CA 1
ATOM 2921 C C . ALA A 1 368 ? -6.585 -18.037 24.438 1.00 39.03 368 ALA A C 1
ATOM 2923 O O . ALA A 1 368 ? -7.004 -18.157 25.591 1.00 39.03 368 ALA A O 1
ATOM 2924 N N . ALA A 1 369 ? -7.245 -17.305 23.531 1.00 39.19 369 ALA A N 1
ATOM 2925 C CA . ALA A 1 369 ? -8.496 -16.596 23.823 1.00 39.19 369 ALA A CA 1
ATOM 2926 C C . ALA A 1 369 ? -9.730 -17.526 23.830 1.00 39.19 369 ALA A C 1
ATOM 2928 O O . ALA A 1 369 ? -10.758 -17.197 24.423 1.00 39.19 369 ALA A O 1
ATOM 2929 N N . ALA A 1 370 ? -9.629 -18.717 23.226 1.00 37.22 370 ALA A N 1
ATOM 2930 C CA . ALA A 1 370 ? -10.698 -19.720 23.187 1.00 37.22 370 ALA A CA 1
ATOM 2931 C C . ALA A 1 370 ? -10.645 -20.730 24.356 1.00 37.22 370 ALA A C 1
ATOM 2933 O O . ALA A 1 370 ? -11.556 -21.548 24.522 1.00 37.22 370 ALA A O 1
ATOM 2934 N N . MET A 1 371 ? -9.615 -20.681 25.209 1.00 35.06 371 MET A N 1
ATOM 2935 C CA . MET A 1 371 ? -9.447 -21.621 26.322 1.00 35.06 371 MET A CA 1
ATOM 2936 C C . MET A 1 371 ? -10.255 -21.225 27.568 1.00 35.06 371 MET A C 1
ATOM 2938 O O . MET A 1 371 ? -9.720 -20.934 28.632 1.00 35.06 371 MET A O 1
ATOM 2942 N N . THR A 1 372 ? -11.578 -21.356 27.476 1.00 34.94 372 THR A N 1
ATOM 2943 C CA . THR A 1 372 ? -12.408 -21.742 28.634 1.00 34.94 372 THR A CA 1
ATOM 2944 C C . THR A 1 372 ? -13.149 -23.047 28.363 1.00 34.94 372 THR A C 1
ATOM 2946 O O . THR A 1 372 ? -14.346 -23.171 28.596 1.00 34.94 372 THR A O 1
ATOM 2949 N N . ARG A 1 373 ? -12.423 -24.057 27.870 1.00 29.33 373 ARG A N 1
ATOM 2950 C CA . ARG A 1 373 ? -12.721 -25.492 28.034 1.00 29.33 373 ARG A CA 1
ATOM 2951 C C . ARG A 1 373 ? -11.557 -26.311 27.467 1.00 29.33 373 ARG A C 1
ATOM 2953 O O . ARG A 1 373 ? -11.038 -25.946 26.417 1.00 29.33 373 ARG A O 1
ATOM 2960 N N . PRO A 1 374 ? -11.119 -27.395 28.128 1.00 27.42 374 PRO A N 1
ATOM 2961 C CA . PRO A 1 374 ? -9.995 -28.181 27.638 1.00 27.42 374 PRO A CA 1
ATOM 2962 C C . PRO A 1 374 ? -10.411 -28.918 26.360 1.00 27.42 374 PRO A C 1
ATOM 2964 O O . PRO A 1 374 ? -11.206 -29.857 26.405 1.00 27.42 374 PRO A O 1
ATOM 2967 N N . VAL A 1 375 ? -9.878 -28.487 25.219 1.00 30.61 375 VAL A N 1
ATOM 2968 C CA . VAL A 1 375 ? -9.951 -29.240 23.965 1.00 30.61 375 VAL A CA 1
ATOM 2969 C C . VAL A 1 375 ? -8.841 -30.289 24.005 1.00 30.61 375 VAL A C 1
ATOM 2971 O O . VAL A 1 375 ? -7.663 -29.957 24.101 1.00 30.61 375 VAL A O 1
ATOM 2974 N N . ARG A 1 376 ? -9.216 -31.573 23.979 1.00 31.12 376 ARG A N 1
ATOM 2975 C CA . ARG A 1 376 ? -8.266 -32.683 23.823 1.00 31.12 376 ARG A CA 1
ATOM 2976 C C . ARG A 1 376 ? -7.757 -32.688 22.382 1.00 31.12 376 ARG A C 1
ATOM 2978 O O . ARG A 1 376 ? -8.552 -32.843 21.458 1.00 31.12 376 ARG A O 1
ATOM 2985 N N . GLN A 1 377 ? -6.449 -32.542 22.199 1.00 33.59 377 GLN A N 1
ATOM 2986 C CA . GLN A 1 377 ? -5.790 -32.715 20.906 1.00 33.59 377 GLN A CA 1
ATOM 2987 C C . GLN A 1 377 ? -5.898 -34.190 20.481 1.00 33.59 377 GLN A C 1
ATOM 2989 O O . GLN A 1 377 ? -5.471 -35.078 21.218 1.00 33.59 377 GLN A O 1
ATOM 2994 N N . ARG A 1 378 ? -6.490 -34.467 19.312 1.00 33.72 378 ARG A N 1
ATOM 2995 C CA . ARG A 1 378 ? -6.370 -35.772 18.646 1.00 33.72 378 ARG A CA 1
ATOM 2996 C C . ARG A 1 378 ? -5.108 -35.741 17.788 1.00 33.72 378 ARG A C 1
ATOM 2998 O O . ARG A 1 378 ? -5.081 -35.053 16.773 1.00 33.72 378 ARG A O 1
ATOM 3005 N N . GLU A 1 379 ? -4.069 -36.462 18.193 1.00 36.97 379 GLU A N 1
ATOM 3006 C CA . GLU A 1 379 ? -2.901 -36.693 17.338 1.00 36.97 379 GLU A CA 1
ATOM 3007 C C . GLU A 1 379 ? -3.239 -37.789 16.318 1.00 36.97 379 GLU A C 1
ATOM 3009 O O . GLU A 1 379 ? -3.664 -38.884 16.687 1.00 36.97 379 GLU A O 1
ATOM 3014 N N . THR A 1 380 ? -3.065 -37.491 15.029 1.00 35.06 380 THR A N 1
ATOM 3015 C CA . THR A 1 380 ? -3.201 -38.481 13.951 1.00 35.06 380 THR A CA 1
ATOM 3016 C C . THR A 1 380 ? -1.798 -38.865 13.500 1.00 35.06 380 THR A C 1
ATOM 3018 O O . THR A 1 380 ? -1.024 -37.990 13.116 1.00 35.06 380 THR A O 1
ATOM 3021 N N . PHE A 1 381 ? -1.457 -40.152 13.548 1.00 37.09 381 PHE A N 1
ATOM 3022 C CA . PHE A 1 381 ? -0.171 -40.651 13.059 1.00 37.09 381 PHE A CA 1
ATOM 3023 C C . PHE A 1 381 ? -0.359 -41.327 11.697 1.00 37.09 381 PHE A C 1
ATOM 3025 O O . PHE A 1 381 ? -1.335 -42.049 11.474 1.00 37.09 381 PHE A O 1
ATOM 3032 N N . LEU A 1 382 ? 0.590 -41.102 10.786 1.00 33.72 382 LEU A N 1
ATOM 3033 C CA . LEU A 1 382 ? 0.677 -41.820 9.515 1.00 33.72 382 LEU A CA 1
ATOM 3034 C C . LEU A 1 382 ? 1.466 -43.108 9.747 1.00 33.72 382 LEU A C 1
ATOM 3036 O O . LEU A 1 382 ? 2.607 -43.066 10.209 1.00 33.72 382 LEU A O 1
ATOM 3040 N N . ARG A 1 383 ? 0.852 -44.258 9.457 1.00 38.72 383 ARG A N 1
ATOM 3041 C CA . ARG A 1 383 ? 1.526 -45.557 9.525 1.00 38.72 383 ARG A CA 1
ATOM 3042 C C . ARG A 1 383 ? 1.925 -45.980 8.119 1.00 38.72 383 ARG A C 1
ATOM 3044 O O . ARG A 1 383 ? 1.076 -46.118 7.242 1.00 38.72 383 ARG A O 1
ATOM 3051 N N . GLU A 1 384 ? 3.215 -46.221 7.921 1.00 42.38 384 GLU A N 1
ATOM 3052 C CA . GLU A 1 384 ? 3.724 -46.799 6.681 1.00 42.38 384 GLU A CA 1
ATOM 3053 C C . GLU A 1 384 ? 3.477 -48.308 6.676 1.00 42.38 384 GLU A C 1
ATOM 3055 O O . GLU A 1 384 ? 3.827 -49.018 7.626 1.00 42.38 384 GLU A O 1
ATOM 3060 N N . SER A 1 385 ? 2.870 -48.813 5.604 1.00 46.34 385 SER A N 1
ATOM 3061 C CA . SER A 1 385 ? 2.718 -50.249 5.399 1.00 46.34 385 SER A CA 1
ATOM 3062 C C . SER A 1 385 ? 3.033 -50.643 3.958 1.00 46.34 385 SER A C 1
ATOM 3064 O O . SER A 1 385 ? 2.735 -49.926 2.999 1.00 46.34 385 SER A O 1
ATOM 3066 N N . LEU A 1 386 ? 3.707 -51.788 3.823 1.00 38.09 386 LEU A N 1
ATOM 3067 C CA . LEU A 1 386 ? 4.010 -52.417 2.544 1.00 38.09 386 LEU A CA 1
ATOM 3068 C C . LEU A 1 386 ? 2.868 -53.372 2.205 1.00 38.09 386 LEU A C 1
ATOM 3070 O O . LEU A 1 386 ? 2.669 -54.363 2.911 1.00 38.09 386 LEU A O 1
ATOM 3074 N N . VAL A 1 387 ? 2.160 -53.108 1.111 1.00 48.25 387 VAL A N 1
ATOM 3075 C CA . VAL A 1 387 ? 1.133 -54.019 0.602 1.00 48.25 387 VAL A CA 1
ATOM 3076 C C . VAL A 1 387 ? 1.694 -54.734 -0.621 1.00 48.25 387 VAL A C 1
ATOM 3078 O O . VAL A 1 387 ? 2.193 -54.100 -1.553 1.00 48.25 387 VAL A O 1
ATOM 3081 N N . ARG A 1 388 ? 1.661 -56.070 -0.594 1.00 43.91 388 ARG A N 1
ATOM 3082 C CA . ARG A 1 388 ? 1.970 -56.908 -1.757 1.00 43.91 388 ARG A CA 1
ATOM 3083 C C . ARG A 1 388 ? 0.672 -57.237 -2.466 1.00 43.91 388 ARG A C 1
ATOM 3085 O O . ARG A 1 388 ? -0.216 -57.838 -1.868 1.00 43.91 388 ARG A O 1
ATOM 3092 N N . GLU A 1 389 ? 0.588 -56.862 -3.727 1.00 52.19 389 GLU A N 1
ATOM 3093 C CA . GLU A 1 389 ? -0.546 -57.158 -4.590 1.00 52.19 389 GLU A CA 1
ATOM 3094 C C . GLU A 1 389 ? -0.051 -57.865 -5.845 1.00 52.19 389 GLU A C 1
ATOM 3096 O O . GLU A 1 389 ? 1.139 -57.869 -6.154 1.00 52.19 389 GLU A O 1
ATOM 3101 N N . THR A 1 390 ? -0.965 -58.494 -6.567 1.00 48.16 390 THR A N 1
ATOM 3102 C CA . THR A 1 390 ? -0.666 -59.114 -7.854 1.00 48.16 390 THR A CA 1
ATOM 3103 C C . THR A 1 390 ? -1.320 -58.273 -8.935 1.00 48.16 390 THR A C 1
ATOM 3105 O O . THR A 1 390 ? -2.511 -57.971 -8.840 1.00 48.16 390 THR A O 1
ATOM 3108 N N . ASP A 1 391 ? -0.552 -57.845 -9.932 1.00 48.69 391 ASP A N 1
ATOM 3109 C CA . ASP A 1 391 ? -1.099 -57.042 -11.017 1.00 48.69 391 ASP A CA 1
ATOM 3110 C C . ASP A 1 391 ? -2.018 -57.870 -11.934 1.00 48.69 391 ASP A C 1
ATOM 3112 O O . ASP A 1 391 ? -2.120 -59.096 -11.844 1.00 48.69 391 ASP A O 1
ATOM 3116 N N . VAL A 1 392 ? -2.703 -57.185 -12.851 1.00 46.97 392 VAL A N 1
ATOM 3117 C CA . VAL A 1 392 ? -3.628 -57.798 -13.821 1.00 46.97 392 VAL A CA 1
ATOM 3118 C C . VAL A 1 392 ? -2.961 -58.805 -14.772 1.00 46.97 392 VAL A C 1
ATOM 3120 O O . VAL A 1 392 ? -3.671 -59.548 -15.448 1.00 46.97 392 VAL A O 1
ATOM 3123 N N . ALA A 1 393 ? -1.625 -58.864 -14.814 1.00 50.84 393 ALA A N 1
ATOM 3124 C CA . ALA A 1 393 ? -0.848 -59.843 -15.572 1.00 50.84 393 ALA A CA 1
ATOM 3125 C C . ALA A 1 393 ? -0.315 -61.004 -14.702 1.00 50.84 393 ALA A C 1
ATOM 3127 O O . ALA A 1 393 ? 0.309 -61.924 -15.233 1.00 50.84 393 ALA A O 1
ATOM 3128 N N . GLY A 1 394 ? -0.589 -61.003 -13.392 1.00 46.53 394 GLY A N 1
ATOM 3129 C CA . GLY A 1 394 ? -0.193 -62.054 -12.456 1.00 46.53 394 GLY A CA 1
ATOM 3130 C C . GLY A 1 394 ? 1.206 -61.888 -11.849 1.00 46.53 394 GLY A C 1
ATOM 3131 O O . GLY A 1 394 ? 1.705 -62.840 -11.250 1.00 46.53 394 GLY A O 1
ATOM 3132 N N . ALA A 1 395 ? 1.843 -60.718 -11.973 1.00 44.06 395 ALA A N 1
ATOM 3133 C CA . ALA A 1 395 ? 3.130 -60.427 -11.337 1.00 44.06 395 ALA A CA 1
ATOM 3134 C C . ALA A 1 395 ? 2.943 -59.804 -9.940 1.00 44.06 395 ALA A C 1
ATOM 3136 O O . ALA A 1 395 ? 2.100 -58.928 -9.754 1.00 44.06 395 ALA A O 1
ATOM 3137 N N . GLU A 1 396 ? 3.731 -60.234 -8.946 1.00 42.91 396 GLU A N 1
ATOM 3138 C CA . GLU A 1 396 ? 3.728 -59.609 -7.614 1.00 42.91 396 GLU A CA 1
ATOM 3139 C C . GLU A 1 396 ? 4.362 -58.211 -7.666 1.00 42.91 396 GLU A C 1
ATOM 3141 O O . GLU A 1 396 ? 5.528 -58.048 -8.031 1.00 42.91 396 GLU A O 1
ATOM 3146 N N . VAL A 1 397 ? 3.606 -57.203 -7.238 1.00 41.28 397 VAL A N 1
ATOM 3147 C CA . VAL A 1 397 ? 4.022 -55.806 -7.121 1.00 41.28 397 VAL A CA 1
ATOM 3148 C C . VAL A 1 397 ? 3.873 -55.370 -5.666 1.00 41.28 397 VAL A C 1
ATOM 3150 O O . VAL A 1 397 ? 2.879 -55.655 -5.002 1.00 41.28 397 VAL A O 1
ATOM 3153 N N . THR A 1 398 ? 4.880 -54.673 -5.142 1.00 41.91 398 THR A N 1
ATOM 3154 C CA . THR A 1 398 ? 4.846 -54.117 -3.783 1.00 41.91 398 THR A CA 1
ATOM 3155 C C . THR A 1 398 ? 4.597 -52.617 -3.853 1.00 41.91 398 THR A C 1
ATOM 3157 O O . THR A 1 398 ? 5.373 -51.895 -4.478 1.00 41.91 398 THR A O 1
ATOM 3160 N N . ARG A 1 399 ? 3.528 -52.143 -3.207 1.00 40.25 399 ARG A N 1
ATOM 3161 C CA . ARG A 1 399 ? 3.153 -50.727 -3.152 1.00 40.25 399 ARG A CA 1
ATOM 3162 C C . ARG A 1 399 ? 3.300 -50.183 -1.732 1.00 40.25 399 ARG A C 1
ATOM 3164 O O . ARG A 1 399 ? 2.966 -50.856 -0.758 1.00 40.25 399 ARG A O 1
ATOM 3171 N N . TYR A 1 400 ? 3.769 -48.942 -1.634 1.00 41.28 400 TYR A N 1
ATOM 3172 C CA . TYR A 1 400 ? 3.759 -48.165 -0.397 1.00 41.28 400 TYR A CA 1
ATOM 3173 C C . TYR A 1 400 ? 2.385 -47.521 -0.218 1.00 41.28 400 TYR A C 1
ATOM 3175 O O . TYR A 1 400 ? 1.938 -46.772 -1.091 1.00 41.28 400 TYR A O 1
ATOM 3183 N N . VAL A 1 401 ? 1.716 -47.823 0.895 1.00 39.53 401 VAL A N 1
ATOM 3184 C CA . VAL A 1 401 ? 0.421 -47.232 1.247 1.00 39.53 401 VAL A CA 1
ATOM 3185 C C . VAL A 1 401 ? 0.562 -46.503 2.581 1.00 39.53 401 VAL A C 1
ATOM 3187 O O . VAL A 1 401 ? 1.097 -47.044 3.551 1.00 39.53 401 VAL A O 1
ATOM 3190 N N . MET A 1 402 ? 0.109 -45.249 2.598 1.00 38.19 402 MET A N 1
ATOM 3191 C CA . MET A 1 402 ? 0.056 -44.402 3.786 1.00 38.19 402 MET A CA 1
ATOM 3192 C C . MET A 1 402 ? -1.383 -44.389 4.293 1.00 38.19 402 MET A C 1
ATOM 3194 O O . MET A 1 402 ? -2.266 -43.877 3.607 1.00 38.19 402 MET A O 1
ATOM 3198 N N . GLU A 1 403 ? -1.619 -44.950 5.477 1.00 41.84 403 GLU A N 1
ATOM 3199 C CA . GLU A 1 403 ? -2.936 -44.935 6.119 1.00 41.84 403 GLU A CA 1
ATOM 3200 C C . GLU A 1 403 ? -2.905 -44.054 7.373 1.00 41.84 403 GLU A C 1
ATOM 3202 O O . GLU A 1 403 ? -1.966 -44.105 8.176 1.00 41.84 403 GLU A O 1
ATOM 3207 N N . SER A 1 404 ? -3.945 -43.235 7.545 1.00 37.22 404 SER A N 1
ATOM 3208 C CA . SER A 1 404 ? -4.182 -42.485 8.778 1.00 37.22 404 SER A CA 1
ATOM 3209 C C . SER A 1 404 ? -4.717 -43.435 9.845 1.00 37.22 404 SER A C 1
ATOM 3211 O O . SER A 1 404 ? -5.800 -43.999 9.675 1.00 37.22 404 SER A O 1
ATOM 3213 N N . VAL A 1 405 ? -3.990 -43.603 10.949 1.00 42.12 405 VAL A N 1
ATOM 3214 C CA . VAL A 1 405 ? -4.438 -44.441 12.067 1.00 42.12 405 VAL A CA 1
ATOM 3215 C C . VAL A 1 405 ? -4.796 -43.544 13.249 1.00 42.12 405 VAL A C 1
ATOM 3217 O O . VAL A 1 405 ? -3.959 -42.781 13.735 1.00 42.12 405 VAL A O 1
ATOM 3220 N N . GLU A 1 406 ? -6.038 -43.644 13.726 1.00 39.84 406 GLU A N 1
ATOM 3221 C CA . GLU A 1 406 ? -6.437 -43.059 15.009 1.00 39.84 406 GLU A CA 1
ATOM 3222 C C . GLU A 1 406 ? -5.844 -43.900 16.148 1.00 39.84 406 GLU A C 1
ATOM 3224 O O . GLU A 1 406 ? -6.085 -45.106 16.239 1.00 39.84 406 GLU A O 1
ATOM 3229 N N . VAL A 1 407 ? -5.053 -43.277 17.022 1.00 42.69 407 VAL A N 1
ATOM 3230 C CA . VAL A 1 407 ? -4.497 -43.947 18.204 1.00 42.69 407 VAL A CA 1
ATOM 3231 C C . VAL A 1 407 ? -5.489 -43.795 19.366 1.00 42.69 407 VAL A C 1
ATOM 3233 O O . VAL A 1 407 ? -5.890 -42.668 19.665 1.00 42.69 407 VAL A O 1
ATOM 3236 N N . PRO A 1 408 ? -5.903 -44.884 20.041 1.00 36.66 408 PRO A N 1
ATOM 3237 C CA . PRO A 1 408 ? -6.697 -44.783 21.262 1.00 36.66 408 PRO A CA 1
ATOM 3238 C C . PRO A 1 408 ? -5.928 -44.082 22.391 1.00 36.66 408 PRO A C 1
ATOM 3240 O O . PRO A 1 408 ? -4.702 -44.152 22.458 1.00 36.66 408 PRO A O 1
ATOM 3243 N N . ASP A 1 409 ? -6.685 -43.423 23.270 1.00 38.78 409 ASP A N 1
ATOM 3244 C CA . ASP A 1 409 ? -6.243 -42.547 24.363 1.00 38.78 409 ASP A CA 1
ATOM 3245 C C . ASP A 1 409 ? -5.003 -43.072 25.119 1.00 38.78 409 ASP A C 1
ATOM 3247 O O . ASP A 1 409 ? -4.902 -44.247 25.479 1.00 38.78 409 ASP A O 1
ATOM 3251 N N . ARG A 1 410 ? -4.043 -42.180 25.385 1.00 40.69 410 ARG A N 1
ATOM 3252 C CA . ARG A 1 410 ? -2.697 -42.499 25.902 1.00 40.69 410 ARG A CA 1
ATOM 3253 C C . ARG A 1 410 ? -2.686 -42.894 27.390 1.00 40.69 410 ARG A C 1
ATOM 3255 O O . ARG A 1 410 ? -1.644 -42.811 28.035 1.00 40.69 410 ARG A O 1
ATOM 3262 N N . SER A 1 411 ? -3.821 -43.313 27.948 1.00 38.50 411 SER A N 1
ATOM 3263 C CA . SER A 1 411 ? -3.965 -43.695 29.357 1.00 38.50 411 SER A CA 1
ATOM 3264 C C . SER A 1 411 ? -3.657 -45.166 29.660 1.00 38.50 411 SER A C 1
ATOM 3266 O O . SER A 1 411 ? -3.544 -45.495 30.835 1.00 38.50 411 SER A O 1
ATOM 3268 N N . ASP A 1 412 ? -3.461 -46.028 28.653 1.00 36.47 412 ASP A N 1
ATOM 3269 C CA . ASP A 1 412 ? -3.370 -47.489 28.865 1.00 36.47 412 ASP A CA 1
ATOM 3270 C C . ASP A 1 412 ? -2.005 -48.148 28.583 1.00 36.47 412 ASP A C 1
ATOM 3272 O O . ASP A 1 412 ? -1.893 -49.373 28.625 1.00 36.47 412 ASP A O 1
ATOM 3276 N N . TYR A 1 413 ? -0.923 -47.387 28.389 1.00 36.03 413 TYR A N 1
ATOM 3277 C CA . TYR A 1 413 ? 0.419 -47.983 28.309 1.00 36.03 413 TYR A CA 1
ATOM 3278 C C . TYR A 1 413 ? 1.195 -47.807 29.613 1.00 36.03 413 TYR A C 1
ATOM 3280 O O . TYR A 1 413 ? 1.937 -46.846 29.818 1.00 36.03 413 TYR A O 1
ATOM 3288 N N . GLY A 1 414 ? 1.039 -48.795 30.495 1.00 30.70 414 GLY A N 1
ATOM 3289 C CA . GLY A 1 414 ? 2.019 -49.075 31.535 1.00 30.70 414 GLY A CA 1
ATOM 3290 C C . GLY A 1 414 ? 3.381 -49.393 30.908 1.00 30.70 414 GLY A C 1
ATOM 3291 O O . GLY A 1 414 ? 3.458 -50.200 29.991 1.00 30.70 414 GLY A O 1
ATOM 3292 N N . ALA A 1 415 ? 4.410 -48.702 31.408 1.00 37.41 415 ALA A N 1
ATOM 3293 C CA . ALA A 1 415 ? 5.852 -48.964 31.339 1.00 37.41 415 ALA A CA 1
ATOM 3294 C C . ALA A 1 415 ? 6.380 -49.915 30.242 1.00 37.41 415 ALA A C 1
ATOM 3296 O O . ALA A 1 415 ? 6.065 -51.094 30.289 1.00 37.41 415 ALA A O 1
ATOM 3297 N N . LEU A 1 416 ? 7.298 -49.434 29.380 1.00 28.86 416 LEU A N 1
ATOM 3298 C CA . LEU A 1 416 ? 8.517 -50.121 28.872 1.00 28.86 416 LEU A CA 1
ATOM 3299 C C . LEU A 1 416 ? 9.351 -49.143 27.977 1.00 28.86 416 LEU A C 1
ATOM 3301 O O . LEU A 1 416 ? 8.857 -48.062 27.659 1.00 28.86 416 LEU A O 1
ATOM 3305 N N . PRO A 1 417 ? 10.645 -49.414 27.682 1.00 32.72 417 PRO A N 1
ATOM 3306 C CA . PRO A 1 417 ? 11.735 -48.454 27.857 1.00 32.72 417 PRO A CA 1
ATOM 3307 C C . PRO A 1 417 ? 12.274 -47.836 26.555 1.00 32.72 417 PRO A C 1
ATOM 3309 O O . PRO A 1 417 ? 12.085 -48.358 25.461 1.00 32.72 417 PRO A O 1
ATOM 3312 N N . TRP A 1 418 ? 13.017 -46.741 26.735 1.00 28.92 418 TRP A N 1
ATOM 3313 C CA . TRP A 1 418 ? 14.001 -46.136 25.832 1.00 28.92 418 TRP A CA 1
ATOM 3314 C C . TRP A 1 418 ? 14.518 -47.043 24.699 1.00 28.92 418 TRP A C 1
ATOM 3316 O O . TRP A 1 418 ? 15.201 -48.034 24.959 1.00 28.92 418 TRP A O 1
ATOM 3326 N N . ILE A 1 419 ? 14.319 -46.618 23.445 1.00 28.72 419 ILE A N 1
ATOM 3327 C CA . ILE A 1 419 ? 15.198 -46.978 22.325 1.00 28.72 419 ILE A CA 1
ATOM 3328 C C . ILE A 1 419 ? 15.772 -45.684 21.747 1.00 28.72 419 ILE A C 1
ATOM 3330 O O . ILE A 1 419 ? 15.052 -44.763 21.366 1.00 28.72 419 ILE A O 1
ATOM 3334 N N . ALA A 1 420 ? 17.100 -45.634 21.788 1.00 26.77 420 ALA A N 1
ATOM 3335 C CA . ALA A 1 420 ? 17.972 -44.569 21.337 1.00 26.77 420 ALA A CA 1
ATOM 3336 C C . ALA A 1 420 ? 18.083 -44.512 19.801 1.00 26.77 420 ALA A C 1
ATOM 3338 O O . ALA A 1 420 ? 17.536 -45.347 19.087 1.00 26.77 420 ALA A O 1
ATOM 3339 N N . GLY A 1 421 ? 18.803 -43.498 19.316 1.00 27.19 421 GLY A N 1
ATOM 3340 C CA . GLY A 1 421 ? 18.895 -43.106 17.913 1.00 27.19 421 GLY A CA 1
ATOM 3341 C C . GLY A 1 421 ? 19.223 -44.214 16.908 1.00 27.19 421 GLY A C 1
ATOM 3342 O O . GLY A 1 421 ? 19.982 -45.140 17.176 1.00 27.19 421 GLY A O 1
ATOM 3343 N N . GLY A 1 422 ? 18.696 -44.033 15.698 1.00 24.66 422 GLY A N 1
ATOM 3344 C CA . GLY A 1 422 ? 19.087 -44.764 14.501 1.00 24.66 422 GLY A CA 1
ATOM 3345 C C . GLY A 1 422 ? 19.227 -43.790 13.336 1.00 24.66 422 GLY A C 1
ATOM 3346 O O . GLY A 1 422 ? 18.236 -43.282 12.824 1.00 24.66 422 GLY A O 1
ATOM 3347 N N . ILE A 1 423 ? 20.470 -43.512 12.946 1.00 25.25 423 ILE A N 1
ATOM 3348 C CA . ILE A 1 423 ? 20.822 -42.911 11.658 1.00 25.25 423 ILE A CA 1
ATOM 3349 C C . ILE A 1 423 ? 20.752 -44.033 10.619 1.00 25.25 423 ILE A C 1
ATOM 3351 O O . ILE A 1 423 ? 21.399 -45.062 10.807 1.00 25.25 423 ILE A O 1
ATOM 3355 N N . PHE A 1 424 ? 20.046 -43.823 9.509 1.00 26.06 424 PHE A N 1
ATOM 3356 C CA . PHE A 1 424 ? 20.190 -44.657 8.316 1.00 26.06 424 PHE A CA 1
ATOM 3357 C C . PHE A 1 424 ? 20.759 -43.811 7.176 1.00 26.06 424 PHE A C 1
ATOM 3359 O O . PHE A 1 424 ? 20.127 -42.878 6.689 1.00 26.06 424 PHE A O 1
ATOM 3366 N N . VAL A 1 425 ? 21.988 -44.143 6.781 1.00 24.69 425 VAL A N 1
ATOM 3367 C CA . VAL A 1 425 ? 22.623 -43.713 5.532 1.00 24.69 425 VAL A CA 1
ATOM 3368 C C . VAL A 1 425 ? 22.370 -44.810 4.504 1.00 24.69 425 VAL A C 1
ATOM 3370 O O . VAL A 1 425 ? 22.632 -45.978 4.782 1.00 24.69 425 VAL A O 1
ATOM 3373 N N . LEU A 1 426 ? 21.916 -44.441 3.308 1.00 25.55 426 LEU A N 1
ATOM 3374 C CA . LEU A 1 426 ? 21.948 -45.319 2.140 1.00 25.55 426 LEU A CA 1
ATOM 3375 C C . LEU A 1 426 ? 22.511 -44.546 0.947 1.00 25.55 426 LEU A C 1
ATOM 3377 O O . LEU A 1 426 ? 22.022 -43.479 0.582 1.00 25.55 426 LEU A O 1
ATOM 3381 N N . THR A 1 427 ? 23.583 -45.088 0.370 1.00 24.91 427 THR A N 1
ATOM 3382 C CA . THR A 1 427 ? 24.327 -44.518 -0.755 1.00 24.91 427 THR A CA 1
ATOM 3383 C C . THR A 1 427 ? 23.982 -45.264 -2.053 1.00 24.91 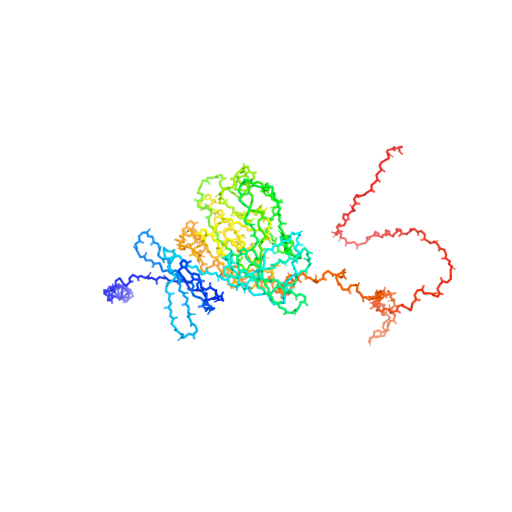427 THR A C 1
ATOM 3385 O O . THR A 1 427 ? 24.354 -46.416 -2.222 1.00 24.91 427 THR A O 1
ATOM 3388 N N . VAL A 1 428 ? 23.277 -44.547 -2.939 1.00 33.28 428 VAL A N 1
ATOM 3389 C CA . VAL A 1 428 ? 23.436 -44.370 -4.405 1.00 33.28 428 VAL A CA 1
ATOM 3390 C C . VAL A 1 428 ? 23.382 -45.565 -5.380 1.00 33.28 428 VAL A C 1
ATOM 3392 O O . VAL A 1 428 ? 24.254 -46.425 -5.402 1.00 33.28 428 VAL A O 1
ATOM 3395 N N . ALA A 1 429 ? 22.509 -45.413 -6.389 1.00 28.88 429 ALA A N 1
ATOM 3396 C CA . ALA A 1 429 ? 22.880 -45.499 -7.808 1.00 28.88 429 ALA A CA 1
ATOM 3397 C C . ALA A 1 429 ? 22.115 -44.420 -8.618 1.00 28.88 429 ALA A C 1
ATOM 3399 O O . ALA A 1 429 ? 20.949 -44.607 -8.942 1.00 28.88 429 ALA A O 1
ATOM 3400 N N . GLY A 1 430 ? 22.778 -43.293 -8.930 1.00 30.75 430 GLY A N 1
ATOM 3401 C CA . GLY A 1 430 ? 22.352 -42.324 -9.958 1.00 30.75 430 GLY A CA 1
ATOM 3402 C C . GLY A 1 430 ? 21.773 -40.969 -9.499 1.00 30.75 430 GLY A C 1
ATOM 3403 O O . GLY A 1 430 ? 20.571 -40.777 -9.571 1.00 30.75 430 GLY A O 1
ATOM 3404 N N . GLY A 1 431 ? 22.645 -40.006 -9.152 1.00 28.44 431 GLY A N 1
ATOM 3405 C CA . GLY A 1 431 ? 22.435 -38.564 -9.424 1.00 28.44 431 GLY A CA 1
ATOM 3406 C C . GLY A 1 431 ? 21.683 -37.683 -8.402 1.00 28.44 431 GLY A C 1
ATOM 3407 O O . GLY A 1 431 ? 20.487 -37.496 -8.537 1.00 28.44 431 GLY A O 1
ATOM 3408 N N . ILE A 1 432 ? 22.433 -37.122 -7.434 1.00 31.52 432 ILE A N 1
ATOM 3409 C CA . ILE A 1 432 ? 22.404 -35.773 -6.782 1.00 31.52 432 ILE A CA 1
ATOM 3410 C C . ILE A 1 432 ? 21.099 -34.929 -6.800 1.00 31.52 432 ILE A C 1
ATOM 3412 O O . ILE A 1 432 ? 20.525 -34.763 -7.864 1.00 31.52 432 ILE A O 1
ATOM 3416 N N . VAL A 1 433 ? 20.674 -34.133 -5.793 1.00 28.98 433 VAL A N 1
ATOM 3417 C CA . VAL A 1 433 ? 20.788 -33.947 -4.311 1.00 28.98 433 VAL A CA 1
ATOM 3418 C C . VAL A 1 433 ? 19.896 -32.715 -4.007 1.00 28.98 433 VAL A C 1
ATOM 3420 O O . VAL A 1 433 ? 20.031 -31.709 -4.697 1.00 28.98 433 VAL A O 1
ATOM 3423 N N . TYR A 1 434 ? 19.092 -32.717 -2.934 1.00 26.14 434 TYR A N 1
ATOM 3424 C CA . TYR A 1 434 ? 18.703 -31.475 -2.235 1.00 26.14 434 TYR A CA 1
ATOM 3425 C C . TYR A 1 434 ? 19.210 -31.513 -0.786 1.00 26.14 434 TYR A C 1
ATOM 3427 O O . TYR A 1 434 ? 19.157 -32.548 -0.123 1.00 26.14 434 TYR A O 1
ATOM 3435 N N . SER A 1 435 ? 19.744 -30.384 -0.312 1.00 25.67 435 SER A N 1
ATOM 3436 C CA . SER A 1 435 ? 20.267 -30.195 1.044 1.00 25.67 435 SER A CA 1
ATOM 3437 C C . SER A 1 435 ? 19.160 -29.842 2.035 1.00 25.67 435 SER A C 1
ATOM 3439 O O . SER A 1 435 ? 18.317 -29.007 1.712 1.00 25.67 435 SER A O 1
ATOM 3441 N N . VAL A 1 436 ? 19.252 -30.320 3.279 1.00 29.08 436 VAL A N 1
ATOM 3442 C CA . VAL A 1 436 ? 18.597 -29.658 4.420 1.00 29.08 436 VAL A CA 1
ATOM 3443 C C . VAL A 1 436 ? 19.651 -29.258 5.449 1.00 29.08 436 VAL A C 1
ATOM 3445 O O . VAL A 1 436 ? 20.422 -30.079 5.948 1.00 29.08 436 VAL A O 1
ATOM 3448 N N . ARG A 1 437 ? 19.691 -27.950 5.724 1.00 26.62 437 ARG A N 1
ATOM 3449 C CA . ARG A 1 437 ? 20.504 -27.296 6.754 1.00 26.62 437 ARG A CA 1
ATOM 3450 C C . ARG A 1 437 ? 20.095 -27.802 8.138 1.00 26.62 437 ARG A C 1
ATOM 3452 O O . ARG A 1 437 ? 18.921 -27.787 8.489 1.00 26.62 437 ARG A O 1
ATOM 3459 N N . ARG A 1 438 ? 21.088 -28.157 8.951 1.00 30.20 438 ARG A N 1
ATOM 3460 C CA . ARG A 1 438 ? 20.952 -28.362 10.398 1.00 30.20 438 ARG A CA 1
ATOM 3461 C C . ARG A 1 438 ? 20.921 -26.992 11.086 1.00 30.20 438 ARG A C 1
ATOM 3463 O O . ARG A 1 438 ? 21.794 -26.167 10.804 1.00 30.20 438 ARG A O 1
ATOM 3470 N N . SER A 1 439 ? 19.955 -26.741 11.973 1.00 28.50 439 SER A N 1
ATOM 3471 C CA . SER A 1 439 ? 20.026 -25.590 12.878 1.00 28.50 439 SER A CA 1
ATOM 3472 C C . SER A 1 439 ? 21.078 -25.849 13.959 1.00 28.50 439 SER A C 1
ATOM 3474 O O . SER A 1 439 ? 21.313 -26.981 14.388 1.00 28.50 439 SER A O 1
ATOM 3476 N N . LYS A 1 440 ? 21.768 -24.767 14.316 1.00 31.64 440 LYS A N 1
ATOM 3477 C CA . LYS A 1 440 ? 22.785 -24.691 15.357 1.00 31.64 440 LYS A CA 1
ATOM 3478 C C . LYS A 1 440 ? 22.122 -24.900 16.713 1.00 31.64 440 LYS A C 1
ATOM 3480 O O . LYS A 1 440 ? 21.208 -24.154 17.022 1.00 31.64 440 LYS A O 1
ATOM 3485 N N . ASP A 1 441 ? 22.643 -25.832 17.503 1.00 32.66 441 ASP A N 1
ATOM 3486 C CA . ASP A 1 441 ? 22.866 -25.599 18.926 1.00 32.66 441 ASP A CA 1
ATOM 3487 C C . ASP A 1 441 ? 23.922 -26.572 19.483 1.00 32.66 441 ASP A C 1
ATOM 3489 O O . ASP A 1 441 ? 23.787 -27.790 19.412 1.00 32.66 441 ASP A O 1
ATOM 3493 N N . GLN A 1 442 ? 24.968 -25.952 20.042 1.00 34.81 442 GLN A N 1
ATOM 3494 C CA . GLN A 1 442 ? 25.954 -26.442 21.019 1.00 34.81 442 GLN A CA 1
ATOM 3495 C C . GLN A 1 442 ? 27.184 -27.277 20.578 1.00 34.81 442 GLN A C 1
ATOM 3497 O O . GLN A 1 442 ? 27.111 -28.471 20.318 1.00 34.81 442 GLN A O 1
ATOM 3502 N N . GLY A 1 443 ? 28.355 -26.617 20.658 1.00 30.59 443 GLY A N 1
ATOM 3503 C CA . GLY A 1 443 ? 29.477 -27.055 21.514 1.00 30.59 443 GLY A CA 1
ATOM 3504 C C . GLY A 1 443 ? 30.600 -27.916 20.912 1.00 30.59 443 GLY A C 1
ATOM 3505 O O . GLY A 1 443 ? 30.511 -29.134 20.902 1.00 30.59 443 GLY A O 1
ATOM 3506 N N . PHE A 1 444 ? 31.711 -27.278 20.526 1.00 31.03 444 PHE A N 1
ATOM 3507 C CA . PHE A 1 444 ? 33.053 -27.872 20.310 1.00 31.03 444 PHE A CA 1
ATOM 3508 C C . PHE A 1 444 ? 33.699 -28.336 21.653 1.00 31.03 444 PHE A C 1
ATOM 3510 O O . PHE A 1 444 ? 33.298 -27.791 22.685 1.00 31.03 444 PHE A O 1
ATOM 3517 N N . PRO A 1 445 ? 34.676 -29.289 21.699 1.00 38.22 445 PRO A N 1
ATOM 3518 C CA . PRO A 1 445 ? 36.036 -29.091 21.161 1.00 38.22 445 PRO A CA 1
ATOM 3519 C C . PRO A 1 445 ? 36.700 -30.259 20.388 1.00 38.22 445 PRO A C 1
ATOM 3521 O O . PRO A 1 445 ? 36.414 -31.435 20.585 1.00 38.22 445 PRO A O 1
ATOM 3524 N N . LEU A 1 446 ? 37.619 -29.811 19.524 1.00 29.20 446 LEU A N 1
ATOM 3525 C CA . LEU A 1 446 ? 38.761 -30.418 18.805 1.00 29.20 446 LEU A CA 1
ATOM 3526 C C . LEU A 1 446 ? 39.524 -31.490 19.630 1.00 29.20 446 LEU A C 1
ATOM 3528 O O . LEU A 1 446 ? 39.791 -31.232 20.801 1.00 29.20 446 LEU A O 1
ATOM 3532 N N . ASP A 1 447 ? 39.776 -32.720 19.150 1.00 27.11 447 ASP A N 1
ATOM 3533 C CA . ASP A 1 447 ? 40.876 -33.260 18.277 1.00 27.11 447 ASP A CA 1
ATOM 3534 C C . ASP A 1 447 ? 41.582 -34.393 19.089 1.00 27.11 447 ASP A C 1
ATOM 3536 O O . ASP A 1 447 ? 41.451 -34.351 20.322 1.00 27.11 447 ASP A O 1
ATOM 3540 N N . PRO A 1 448 ? 42.287 -35.415 18.537 1.00 36.41 448 PRO A N 1
ATOM 3541 C CA . PRO A 1 448 ? 42.924 -35.577 17.217 1.00 36.41 448 PRO A CA 1
ATOM 3542 C C . PRO A 1 448 ? 42.255 -36.540 16.223 1.00 36.41 448 PRO A C 1
ATOM 3544 O O . PRO A 1 448 ? 41.468 -37.417 16.656 1.00 36.41 448 PRO A O 1
#

pLDDT: mean 71.82, std 23.56, range [24.66, 98.56]

Secondary structure (DSSP, 8-state):
--HHHHHHHHHHHHHHHHHS-S----------EEEEEEEEEEEETTTTEEEEEEEEEEEE--SSSS-EEEEEEE-TTS-EEE--GGGT-EEEE-EEEEEEEEEEE-S-EEEESSS---GGGEEEEEEPSEEEEEEEEETTEEEEEPTTS-EEEEE-----TTS-----EEESS---S--TTTSTT-EEEE-PPPGGGS---B----EEEEEE----STT-SHHHHHHHHHT--SSSS---SEEE-SSEEEE-S-TTB--S-SS-SSSHHHHHEEEEEEP--SSSSSHHHHHHHHHHHHHHHHHHTT--GGGEEETHHHH----SHHHHTT-TT---HHHHHHHHHHHHHHHHHHH-SPPP--PPPPGGGG-SS-PPP-PEEEEEEEEEEE-TTS-EEEEEEEEEEEPP-TTS----------------SS------PPPP--------